Protein AF-A0A9P0F7S5-F1 (afdb_monomer)

pLDDT: mean 74.85, std 23.93, range [25.23, 98.56]

Nearest PDB structures (foldseek):
  3vsn-assembly1_A  TM=6.312E-01  e=2.269E-20  Autographa californica nucleopolyhedrovirus
  1hn0-assembly1_A  TM=4.995E-01  e=3.706E-07  Proteus vulgaris
  7yke-assembly1_A  TM=4.812E-01  e=9.289E-07  Proteus vulgaris
  7tcv-assembly1_XXX-2  TM=1.460E-01  e=4.605E+00  Mus musculus

Secondary structure (DSSP, 8-state):
-HHHHHHHHHHHHHHHHHHHHHHHHHHHHHHHHHHHHTS-SS-----------------------------------------------------------------------------------------PPPPP-----------PPPP-----HHHHHHHHHHHHHHTT--HHHHHTTSPP--SPPHHHHTTTT--TT-GGGTS-STTT-HHHHHHHHHHHHHHHHHHHHTTTSHHHHHHHHHHHHHHHHHHHHHHT-S-SS-SS-SSSTT--HIIIIIHHHHHHHHHHSSS-TTHHHHHHHHHHHEEETTEETTEE--GGGGHHHHHHHHHHHHHTT-HHHHHT-HHHHHHHHHHTTPPPSBTTSSEE-TTS-EE-TTS-B-THHHHHHHHHHHHHHHH-GGGSSTT-HHHHHHHHHHHH--SS--B--TTSS-SSS--B----TTPPPEEEEETTTTEEEEE-SSEEEEEE---SSS-SEEEESS--S-HHHHHH--PEEETT------SS-TT-EEETT--S--PPPP-SSSEEEE--SEEEEEEEEETTEEEEEEEEE-TTT-SEEEEEEEEE-TTSSEEEEEEEEEE--SS-EEEE-TT--EEEE-TT-EEEEEEEEETTS-GGG--EEE-PPPPSSEEE-SSSEEEEEEGGGTEEEEEETTEEEEEEES--SB--SEEEEEETTEEEEEEEETTTTSEEEE-S--

Structure (mmCIF, N/CA/C/O backbone):
data_AF-A0A9P0F7S5-F1
#
_entry.id   AF-A0A9P0F7S5-F1
#
loop_
_atom_site.group_PDB
_atom_site.id
_atom_site.type_symbol
_atom_site.label_atom_id
_atom_site.label_alt_id
_atom_site.label_comp_id
_atom_site.label_asym_id
_atom_site.label_entity_id
_atom_site.label_seq_id
_atom_site.pdbx_PDB_ins_code
_atom_site.Cartn_x
_atom_site.Cartn_y
_atom_site.Cartn_z
_atom_site.occupancy
_atom_site.B_iso_or_equiv
_atom_site.auth_seq_id
_atom_site.auth_comp_id
_atom_site.auth_asym_id
_atom_site.auth_atom_id
_atom_site.pdbx_PDB_model_num
ATOM 1 N N . MET A 1 1 ? 45.165 24.621 42.571 1.00 62.28 1 MET A N 1
ATOM 2 C CA . MET A 1 1 ? 43.774 24.130 42.716 1.00 62.28 1 MET A CA 1
ATOM 3 C C . MET A 1 1 ? 43.198 23.614 41.394 1.00 62.28 1 MET A C 1
ATOM 5 O O . MET A 1 1 ? 42.697 22.501 41.371 1.00 62.28 1 MET A O 1
ATOM 9 N N . SER A 1 2 ? 43.337 24.344 40.281 1.00 70.00 2 SER A N 1
ATOM 10 C CA . SER A 1 2 ? 42.724 23.991 38.984 1.00 70.00 2 SER A CA 1
ATOM 11 C C . SER A 1 2 ? 43.229 22.688 38.338 1.00 70.00 2 SER A C 1
ATOM 13 O O . SER A 1 2 ? 42.441 21.973 37.733 1.00 70.00 2 SER A O 1
ATOM 15 N N . ILE A 1 3 ? 44.506 22.327 38.521 1.00 79.31 3 ILE A N 1
ATOM 16 C CA . ILE A 1 3 ? 45.074 21.066 37.993 1.00 79.31 3 ILE A CA 1
ATOM 17 C C . ILE A 1 3 ? 44.494 19.842 38.719 1.00 79.31 3 ILE A C 1
ATOM 19 O O . ILE A 1 3 ? 44.203 18.830 38.091 1.00 79.31 3 ILE A O 1
ATOM 23 N N . LEU A 1 4 ? 44.265 19.952 40.033 1.00 76.06 4 LEU A N 1
ATOM 24 C CA . LEU A 1 4 ? 43.707 18.862 40.834 1.00 76.06 4 LEU A CA 1
ATOM 25 C C . LEU A 1 4 ? 42.243 18.594 40.455 1.00 76.06 4 LEU A C 1
ATOM 27 O O . LEU A 1 4 ? 41.851 17.445 40.315 1.00 76.06 4 LEU A O 1
ATOM 31 N N . ILE A 1 5 ? 41.458 19.650 40.213 1.00 88.88 5 ILE A N 1
ATOM 32 C CA . ILE A 1 5 ? 40.063 19.527 39.765 1.00 88.88 5 ILE A CA 1
ATOM 33 C C . ILE A 1 5 ? 39.996 18.868 38.381 1.00 88.88 5 ILE A C 1
ATOM 35 O O . ILE A 1 5 ? 39.191 17.962 38.179 1.00 88.88 5 ILE A O 1
ATOM 39 N N . LEU A 1 6 ? 40.870 19.267 37.450 1.00 82.62 6 LEU A N 1
ATOM 40 C CA . LEU A 1 6 ? 40.912 18.683 36.108 1.00 82.62 6 LEU A CA 1
ATOM 41 C C . LEU A 1 6 ? 41.287 17.190 36.145 1.00 82.62 6 LEU A C 1
ATOM 43 O O . LEU A 1 6 ? 40.664 16.387 35.452 1.00 82.62 6 LEU A O 1
ATOM 47 N N . ALA A 1 7 ? 42.243 16.808 36.999 1.00 82.69 7 ALA A N 1
ATOM 48 C CA . ALA A 1 7 ? 42.620 15.410 37.203 1.00 82.69 7 ALA A CA 1
ATOM 49 C C . ALA A 1 7 ? 41.461 14.580 37.784 1.00 82.69 7 ALA A C 1
ATOM 51 O O . ALA A 1 7 ? 41.175 13.492 37.285 1.00 82.69 7 ALA A O 1
ATOM 52 N N . THR A 1 8 ? 40.735 15.108 38.775 1.00 85.62 8 THR A N 1
ATOM 53 C CA . THR A 1 8 ? 39.572 14.424 39.364 1.00 85.62 8 THR A CA 1
ATOM 54 C C . THR A 1 8 ? 38.437 14.249 38.352 1.00 85.62 8 THR A C 1
ATOM 56 O O . THR A 1 8 ? 37.838 13.177 38.285 1.00 85.62 8 THR A O 1
ATOM 59 N N . VAL A 1 9 ? 38.167 15.261 37.518 1.00 90.00 9 VAL A N 1
ATOM 60 C CA . VAL A 1 9 ? 37.168 15.166 36.440 1.00 90.00 9 VAL A CA 1
ATOM 61 C C . VAL A 1 9 ? 37.570 14.104 35.417 1.00 90.00 9 VAL A C 1
ATOM 63 O O . VAL A 1 9 ? 36.725 13.311 35.009 1.00 90.00 9 VAL A O 1
ATOM 66 N N . PHE A 1 10 ? 38.850 14.026 35.046 1.00 90.31 10 PHE A N 1
ATOM 67 C CA . PHE A 1 10 ? 39.334 13.028 34.088 1.00 90.31 10 PHE A CA 1
ATOM 68 C C . PHE A 1 10 ? 39.227 11.593 34.628 1.00 90.31 10 PHE A C 1
ATOM 70 O O . PHE A 1 10 ? 38.818 10.682 33.904 1.00 90.31 10 PHE A O 1
ATOM 77 N N . VAL A 1 11 ? 39.524 11.389 35.917 1.00 90.44 11 VAL A N 1
ATOM 78 C CA . VAL A 1 11 ? 39.357 10.089 36.590 1.00 90.44 11 VAL A CA 1
ATOM 79 C C . VAL A 1 11 ? 37.881 9.691 36.643 1.00 90.44 11 VAL A C 1
ATOM 81 O O . VAL A 1 11 ? 37.545 8.564 36.280 1.00 90.44 11 VAL A O 1
ATOM 84 N N . LEU A 1 12 ? 36.987 10.614 37.011 1.00 85.88 12 LEU A N 1
ATOM 85 C CA . LEU A 1 12 ? 35.543 10.356 37.037 1.00 85.88 12 LEU A CA 1
ATOM 86 C C . LEU A 1 12 ? 34.997 10.019 35.643 1.00 85.88 12 LEU A C 1
ATOM 88 O O . LEU A 1 12 ? 34.248 9.053 35.501 1.00 85.88 12 LEU A O 1
ATOM 92 N N . LEU A 1 13 ? 35.414 10.752 34.606 1.00 86.12 13 LEU A N 1
ATOM 93 C CA . LEU A 1 13 ? 35.005 10.482 33.225 1.00 86.12 13 LEU A CA 1
ATOM 94 C C . LEU A 1 13 ? 35.482 9.097 32.761 1.00 86.12 13 LEU A C 1
ATOM 96 O O . LEU A 1 13 ? 34.722 8.348 32.150 1.00 86.12 13 LEU A O 1
ATOM 100 N N . SER A 1 14 ? 36.716 8.729 33.114 1.00 84.81 14 SER A N 1
ATOM 101 C CA . SER A 1 14 ? 37.291 7.418 32.796 1.00 84.81 14 SER A CA 1
ATOM 102 C C . SER A 1 14 ? 36.529 6.283 33.486 1.00 84.81 14 SER A C 1
ATOM 104 O O . SER A 1 14 ? 36.227 5.274 32.852 1.00 84.81 14 SER A O 1
ATOM 106 N N . MET A 1 15 ? 36.135 6.456 34.754 1.00 82.62 15 MET A N 1
ATOM 107 C CA . MET A 1 15 ? 35.315 5.467 35.465 1.00 82.62 15 MET A CA 1
ATOM 108 C C . MET A 1 15 ? 33.919 5.320 34.850 1.00 82.62 15 MET A C 1
ATOM 110 O O . MET A 1 15 ? 33.429 4.199 34.718 1.00 82.62 15 MET A O 1
ATOM 114 N N . VAL A 1 16 ? 33.293 6.418 34.410 1.00 88.44 16 VAL A N 1
ATOM 115 C CA . VAL A 1 16 ? 32.000 6.370 33.705 1.00 88.44 16 VAL A CA 1
ATOM 116 C C . VAL A 1 16 ? 32.122 5.593 32.390 1.00 88.44 16 VAL A C 1
ATOM 118 O O . VAL A 1 16 ? 31.298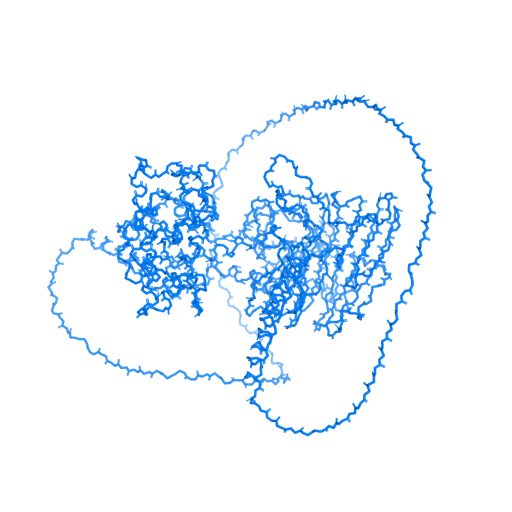 4.717 32.124 1.00 88.44 16 VAL A O 1
ATOM 121 N N . ILE A 1 17 ? 33.173 5.842 31.603 1.00 88.62 17 ILE A N 1
ATOM 122 C CA . ILE A 1 17 ? 33.435 5.123 30.345 1.00 88.62 17 ILE A CA 1
ATOM 123 C C . ILE A 1 17 ? 33.669 3.625 30.601 1.00 88.62 17 ILE A C 1
ATOM 125 O O . ILE A 1 17 ? 33.123 2.789 29.875 1.00 88.62 17 ILE A O 1
ATOM 129 N N . ILE A 1 18 ? 34.416 3.267 31.651 1.00 89.50 18 ILE A N 1
ATOM 130 C CA . ILE A 1 18 ? 34.646 1.867 32.047 1.00 89.50 18 ILE A CA 1
ATOM 131 C C . ILE A 1 18 ? 33.326 1.189 32.447 1.00 89.50 18 ILE A C 1
ATOM 133 O O . ILE A 1 18 ? 33.041 0.087 31.980 1.00 89.50 18 ILE A O 1
ATOM 137 N N . CYS A 1 19 ? 32.480 1.851 33.241 1.00 82.56 19 CYS A N 1
ATOM 138 C CA . CYS A 1 19 ? 31.175 1.319 33.646 1.00 82.56 19 CYS A CA 1
ATOM 139 C C . CYS A 1 19 ? 30.221 1.117 32.457 1.00 82.56 19 CYS A C 1
ATOM 141 O O . CYS A 1 19 ? 29.524 0.100 32.389 1.00 82.56 19 CYS A O 1
ATOM 143 N N . ILE A 1 20 ? 30.199 2.054 31.501 1.00 84.75 20 ILE A N 1
ATOM 144 C CA . ILE A 1 20 ? 29.408 1.933 30.266 1.00 84.75 20 ILE A CA 1
ATOM 145 C C . ILE A 1 20 ? 29.930 0.766 29.420 1.00 84.75 20 ILE A C 1
ATOM 147 O O . ILE A 1 20 ? 29.142 -0.079 28.993 1.00 84.75 20 ILE A O 1
ATOM 151 N N . SER A 1 21 ? 31.249 0.664 29.246 1.00 85.00 21 SER A N 1
ATOM 152 C CA . SER A 1 21 ? 31.886 -0.411 28.474 1.00 85.00 21 SER A CA 1
ATOM 153 C C . SER A 1 21 ? 31.630 -1.788 29.094 1.00 85.00 21 SER A C 1
ATOM 155 O O . SER A 1 21 ? 31.296 -2.732 28.381 1.00 85.00 21 SER A O 1
ATOM 157 N N . TYR A 1 22 ? 31.688 -1.899 30.426 1.00 87.94 22 TYR A N 1
ATOM 158 C CA . TYR A 1 22 ? 31.365 -3.130 31.150 1.00 87.94 22 TYR A CA 1
ATOM 159 C C . TYR A 1 22 ? 29.886 -3.521 31.004 1.00 87.94 22 TYR A C 1
ATOM 161 O O . TYR A 1 22 ? 29.580 -4.691 30.780 1.00 87.94 22 TYR A O 1
ATOM 169 N N . ARG A 1 23 ? 28.952 -2.556 31.057 1.00 77.94 23 ARG A N 1
ATOM 170 C CA . ARG A 1 23 ? 27.520 -2.813 30.803 1.00 77.94 23 ARG A CA 1
ATOM 171 C C . ARG A 1 23 ? 27.256 -3.293 29.376 1.00 77.94 23 ARG A C 1
ATOM 173 O O . ARG A 1 23 ? 26.442 -4.198 29.191 1.00 77.94 23 ARG A O 1
ATOM 180 N N . ILE A 1 24 ? 27.940 -2.718 28.387 1.00 82.06 24 ILE A N 1
ATOM 181 C CA . ILE A 1 24 ? 27.836 -3.144 26.984 1.00 82.06 24 ILE A CA 1
ATOM 182 C C . ILE A 1 24 ? 28.390 -4.565 26.822 1.00 82.06 24 ILE A C 1
ATOM 184 O O . ILE A 1 24 ? 27.693 -5.421 26.280 1.00 82.06 24 ILE A O 1
ATOM 188 N N . LEU A 1 25 ? 29.582 -4.859 27.359 1.00 74.81 25 LEU A N 1
ATOM 189 C CA . LEU A 1 25 ? 30.164 -6.208 27.314 1.00 74.81 25 LEU A CA 1
ATOM 190 C C . LEU A 1 25 ? 29.290 -7.248 28.028 1.00 74.81 25 LEU A C 1
ATOM 192 O O . LEU A 1 25 ? 29.112 -8.353 27.521 1.00 74.81 25 LEU A O 1
ATOM 196 N N . SER A 1 26 ? 28.722 -6.896 29.184 1.00 76.81 26 SER A N 1
ATOM 197 C CA . SER A 1 26 ? 27.816 -7.765 29.941 1.00 76.81 26 SER A CA 1
ATOM 198 C C . SER A 1 26 ? 26.558 -8.110 29.135 1.00 76.81 26 SER A C 1
ATOM 200 O O . SER A 1 26 ? 26.203 -9.284 29.039 1.00 76.81 26 SER A O 1
ATOM 202 N N . ARG A 1 27 ? 25.952 -7.127 28.446 1.00 68.56 27 ARG A N 1
ATOM 203 C CA . ARG A 1 27 ? 24.818 -7.363 27.532 1.00 68.56 27 ARG A CA 1
ATOM 204 C C . ARG A 1 27 ? 25.190 -8.229 26.328 1.00 68.56 27 ARG A C 1
ATOM 206 O O . ARG A 1 27 ? 24.422 -9.107 25.948 1.00 68.56 27 ARG A O 1
ATOM 213 N N . ILE A 1 28 ? 26.363 -8.017 25.732 1.00 73.25 28 ILE A N 1
ATOM 214 C CA . ILE A 1 28 ? 26.834 -8.846 24.610 1.00 73.25 28 ILE A CA 1
ATOM 215 C C . ILE A 1 28 ? 27.033 -10.300 25.068 1.00 73.25 28 ILE A C 1
ATOM 217 O O . ILE A 1 28 ? 26.642 -11.235 24.366 1.00 73.25 28 ILE A O 1
ATOM 221 N N . ASN A 1 29 ? 27.582 -10.504 26.267 1.00 59.72 29 ASN A N 1
ATOM 222 C CA . ASN A 1 29 ? 27.790 -11.837 26.824 1.00 59.72 29 ASN A CA 1
ATOM 223 C C . ASN A 1 29 ? 26.479 -12.518 27.244 1.00 59.72 29 ASN A C 1
ATOM 225 O O . ASN A 1 29 ? 26.335 -13.713 27.001 1.00 59.72 29 ASN A O 1
ATOM 229 N N . SER A 1 30 ? 25.492 -11.795 27.786 1.00 58.22 30 SER A N 1
ATOM 230 C CA . SER A 1 30 ? 24.183 -12.384 28.114 1.00 58.22 30 SER A CA 1
ATOM 231 C C . SER A 1 30 ? 23.428 -12.855 26.865 1.00 58.22 30 SER A C 1
ATOM 233 O O . SER A 1 30 ? 22.815 -13.922 26.885 1.00 58.22 30 SER A O 1
ATOM 235 N N . VAL A 1 31 ? 23.544 -12.120 25.751 1.00 56.19 31 VAL A N 1
ATOM 236 C CA . VAL A 1 31 ? 22.965 -12.509 24.452 1.00 56.19 31 VAL A CA 1
ATOM 237 C C . VAL A 1 31 ? 23.683 -13.732 23.860 1.00 56.19 31 VAL A C 1
ATOM 239 O O . VAL A 1 31 ? 23.029 -14.626 23.319 1.00 56.19 31 VAL A O 1
ATOM 242 N N . LYS A 1 32 ? 25.012 -13.844 24.024 1.00 47.22 32 LYS A N 1
ATOM 243 C CA . LYS A 1 32 ? 25.782 -15.043 23.625 1.00 47.22 32 LYS A CA 1
ATOM 244 C C . LYS A 1 32 ? 25.451 -16.286 24.460 1.00 47.22 32 LYS A C 1
ATOM 246 O O . LYS A 1 32 ? 25.440 -17.394 23.931 1.00 47.22 32 LYS A O 1
ATOM 251 N N . VAL A 1 33 ? 25.158 -16.128 25.751 1.00 48.84 33 VAL A N 1
ATOM 252 C CA . VAL A 1 33 ? 24.776 -17.258 26.618 1.00 48.84 33 VAL A CA 1
ATOM 253 C C . VAL A 1 33 ? 23.372 -17.774 26.269 1.00 48.84 33 VAL A C 1
ATOM 255 O O . VAL A 1 33 ? 23.186 -18.984 26.186 1.00 48.84 33 VAL A O 1
ATOM 258 N N . GLN A 1 34 ? 22.408 -16.904 25.945 1.00 42.59 34 GLN A N 1
ATOM 259 C CA . GLN A 1 34 ? 21.068 -17.338 25.506 1.00 42.59 34 GLN A CA 1
ATOM 260 C C . GLN A 1 34 ? 21.053 -18.003 24.117 1.00 42.59 34 GLN A C 1
ATOM 262 O O . GLN A 1 34 ? 20.268 -18.921 23.873 1.00 42.59 34 GLN A O 1
ATOM 267 N N . THR A 1 35 ? 21.952 -17.599 23.216 1.00 44.62 35 THR A N 1
ATOM 268 C CA . THR A 1 35 ? 22.086 -18.213 21.880 1.00 44.62 35 THR A CA 1
ATOM 269 C C . THR A 1 35 ? 22.817 -19.559 21.896 1.00 44.62 35 THR A C 1
ATOM 271 O O . THR A 1 35 ? 22.588 -20.377 21.008 1.00 44.62 35 THR A O 1
ATOM 274 N N . ASN A 1 36 ? 23.633 -19.840 22.919 1.00 37.06 36 ASN A N 1
ATOM 275 C CA . ASN A 1 36 ? 24.313 -21.133 23.063 1.00 37.06 36 ASN A CA 1
ATOM 276 C C . ASN A 1 36 ? 23.498 -22.180 23.843 1.00 37.06 36 ASN A C 1
ATOM 278 O O . ASN A 1 36 ? 23.678 -23.371 23.607 1.00 37.06 36 ASN A O 1
ATOM 282 N N . VAL A 1 37 ? 22.563 -21.772 24.709 1.00 39.19 37 VAL A N 1
ATOM 283 C CA . VAL A 1 37 ? 21.669 -22.710 25.425 1.00 39.19 37 VAL A CA 1
ATOM 284 C C . VAL A 1 37 ? 20.563 -23.271 24.511 1.00 39.19 37 VAL A C 1
ATOM 286 O O . VAL A 1 37 ? 20.031 -24.342 24.774 1.00 39.19 37 VAL A O 1
ATOM 289 N N . SER A 1 38 ? 20.269 -22.617 23.384 1.00 39.03 38 SER A N 1
ATOM 290 C CA . SER A 1 38 ? 19.272 -23.070 22.398 1.00 39.03 38 SER A CA 1
ATOM 291 C C . SER A 1 38 ? 19.836 -23.951 21.269 1.00 39.03 38 SER A C 1
ATOM 293 O O . SER A 1 38 ? 19.084 -24.351 20.384 1.00 39.03 38 SER A O 1
ATOM 295 N N . LYS A 1 39 ? 21.138 -24.287 21.285 1.00 34.09 39 LYS A N 1
ATOM 296 C CA . LYS A 1 39 ? 21.799 -25.076 20.221 1.00 34.09 39 LYS A CA 1
ATOM 297 C C . LYS A 1 39 ? 22.508 -26.361 20.671 1.00 34.09 39 LYS A C 1
ATOM 299 O O . LYS A 1 39 ? 23.188 -26.979 19.858 1.00 34.09 39 LYS A O 1
ATOM 304 N N . SER A 1 40 ? 22.343 -26.815 21.916 1.00 31.27 40 SER A N 1
ATOM 305 C CA . SER A 1 40 ? 22.956 -28.067 22.387 1.00 31.27 40 SER A CA 1
ATOM 306 C C . SER A 1 40 ? 21.943 -29.201 22.585 1.00 31.27 40 SER A C 1
ATOM 308 O O . SER A 1 40 ? 21.661 -29.604 23.710 1.00 31.27 40 SER A O 1
ATOM 310 N N . SER A 1 41 ? 21.438 -29.747 21.482 1.00 32.75 41 SER A N 1
ATOM 311 C CA . SER A 1 41 ? 21.034 -31.154 21.382 1.00 32.75 41 SER A CA 1
ATOM 312 C C . SER A 1 41 ? 21.116 -31.574 19.913 1.00 32.75 41 SER A C 1
ATOM 314 O O . SER A 1 41 ? 20.167 -31.399 19.159 1.00 32.75 41 SER A O 1
ATOM 316 N N . ASP A 1 42 ? 22.321 -31.938 19.472 1.00 32.19 42 ASP A N 1
ATOM 317 C CA . ASP A 1 42 ? 22.594 -33.230 18.830 1.00 32.19 42 ASP A CA 1
ATOM 318 C C . ASP A 1 42 ? 23.930 -33.248 18.063 1.00 32.19 42 ASP A C 1
ATOM 320 O O . ASP A 1 42 ? 24.213 -32.438 17.185 1.00 32.19 42 ASP A O 1
ATOM 324 N N . THR A 1 43 ? 24.697 -34.298 18.368 1.00 32.53 43 THR A N 1
ATOM 325 C CA . THR A 1 43 ? 25.808 -34.919 17.620 1.00 32.53 43 THR A CA 1
ATOM 326 C C . THR A 1 43 ? 27.199 -34.263 17.566 1.00 32.53 43 THR A C 1
ATOM 328 O O . THR A 1 43 ? 27.462 -33.250 16.926 1.00 32.53 43 THR A O 1
ATOM 331 N N . GLN A 1 44 ? 28.135 -34.991 18.189 1.00 31.58 44 GLN A N 1
ATOM 332 C CA . GLN A 1 44 ? 29.587 -34.962 18.015 1.00 31.58 44 GLN A CA 1
ATOM 333 C C . GLN A 1 44 ? 30.001 -35.615 16.678 1.00 31.58 44 GLN A C 1
ATOM 335 O O . GLN A 1 44 ? 29.517 -36.701 16.377 1.00 31.58 44 GLN A O 1
ATOM 340 N N . HIS A 1 45 ? 30.971 -35.038 15.952 1.00 31.17 45 HIS A N 1
ATOM 341 C CA . HIS A 1 45 ? 32.295 -35.658 15.740 1.00 31.17 45 HIS A CA 1
ATOM 342 C C . HIS A 1 45 ? 33.279 -34.794 14.911 1.00 31.17 45 HIS A C 1
ATOM 344 O O . HIS A 1 45 ? 32.999 -34.391 13.793 1.00 31.17 45 HIS A O 1
ATOM 350 N N . SER A 1 46 ? 34.482 -34.640 15.483 1.00 28.59 46 SER A N 1
ATOM 351 C CA . SER A 1 46 ? 35.829 -34.779 14.888 1.00 28.59 46 SER A CA 1
ATOM 352 C C . SER A 1 46 ? 36.365 -33.843 13.777 1.00 28.59 46 SER A C 1
ATOM 354 O O . SER A 1 46 ? 36.180 -34.073 12.591 1.00 28.59 46 SER A O 1
ATOM 356 N N . SER A 1 47 ? 37.261 -32.946 14.221 1.00 29.66 47 SER A N 1
ATOM 357 C CA . SER A 1 47 ? 38.655 -32.720 13.762 1.00 29.66 47 SER A CA 1
ATOM 358 C C . SER A 1 47 ? 38.962 -32.276 12.315 1.00 29.66 47 SER A C 1
ATOM 360 O O . SER A 1 47 ? 38.881 -33.086 11.398 1.00 29.66 47 SER A O 1
ATOM 362 N N . LYS A 1 48 ? 39.588 -31.102 12.137 1.00 28.55 48 LYS A N 1
ATOM 363 C CA . LYS A 1 48 ? 41.055 -30.903 12.024 1.00 28.55 48 LYS A CA 1
ATOM 364 C C . LYS A 1 48 ? 41.395 -29.441 11.677 1.00 28.55 48 LYS A C 1
ATOM 366 O O . LYS A 1 48 ? 40.644 -28.748 11.010 1.00 28.55 48 LYS A O 1
ATOM 371 N N . THR A 1 49 ? 42.546 -29.040 12.198 1.00 30.98 49 THR A N 1
ATOM 372 C CA . THR A 1 49 ? 43.331 -27.803 12.070 1.00 30.98 49 THR A CA 1
ATOM 373 C C . THR A 1 49 ? 43.686 -27.383 10.641 1.00 30.98 49 THR A C 1
ATOM 375 O O . THR A 1 49 ? 44.039 -28.266 9.864 1.00 30.98 49 THR A O 1
ATOM 378 N N . THR A 1 50 ? 43.787 -26.068 10.399 1.00 28.16 50 THR A N 1
ATOM 379 C CA . THR A 1 50 ? 45.000 -25.409 9.855 1.00 28.16 50 THR A CA 1
ATOM 380 C C . THR A 1 50 ? 44.945 -23.892 10.056 1.00 28.16 50 THR A C 1
ATOM 382 O O . THR A 1 50 ? 43.890 -23.277 9.911 1.00 28.16 50 THR A O 1
ATOM 385 N N . ASP A 1 51 ? 46.104 -23.355 10.432 1.00 30.22 51 ASP A N 1
ATOM 386 C CA . ASP A 1 51 ? 46.487 -21.947 10.529 1.00 30.22 51 ASP A CA 1
ATOM 387 C C . ASP A 1 51 ? 46.411 -21.215 9.179 1.00 30.22 51 ASP A C 1
ATOM 389 O O . ASP A 1 51 ? 46.569 -21.858 8.149 1.00 30.22 51 ASP A O 1
ATOM 393 N N . GLU A 1 52 ? 46.219 -19.890 9.211 1.00 30.70 52 GLU A N 1
ATOM 394 C CA . GLU A 1 52 ? 46.780 -18.875 8.287 1.00 30.70 52 GLU A CA 1
ATOM 395 C C . GLU A 1 52 ? 46.200 -17.503 8.699 1.00 30.70 52 GLU A C 1
ATOM 397 O O . GLU A 1 52 ? 44.991 -17.315 8.786 1.00 30.70 52 GLU A O 1
ATOM 402 N N . GLU A 1 53 ? 46.979 -16.639 9.343 1.00 27.80 53 GLU A N 1
ATOM 403 C CA . GLU A 1 53 ? 47.925 -15.649 8.804 1.00 27.80 53 GLU A CA 1
ATOM 404 C C . GLU A 1 53 ? 47.301 -14.261 8.555 1.00 27.80 53 GLU A C 1
ATOM 406 O O . GLU A 1 53 ? 46.258 -14.071 7.938 1.00 27.80 53 GLU A O 1
ATOM 411 N N . PHE A 1 54 ? 47.978 -13.288 9.157 1.00 27.89 54 PHE A N 1
ATOM 412 C CA . PHE A 1 54 ? 47.692 -11.864 9.272 1.00 27.89 54 PHE A CA 1
ATOM 413 C C . PHE A 1 54 ? 48.024 -11.143 7.959 1.00 27.89 54 PHE A C 1
ATOM 415 O O . PHE A 1 54 ? 49.156 -11.267 7.501 1.00 27.89 54 PHE A O 1
ATOM 422 N N . VAL A 1 55 ? 47.135 -10.291 7.431 1.00 27.88 55 VAL A N 1
ATOM 423 C CA . VAL A 1 55 ? 47.530 -9.200 6.514 1.00 27.88 55 VAL A CA 1
ATOM 424 C C . VAL A 1 55 ? 46.636 -7.969 6.731 1.00 27.88 55 VAL A C 1
ATOM 426 O O . VAL A 1 55 ? 45.464 -7.954 6.361 1.00 27.88 55 VAL A O 1
ATOM 429 N N . GLU A 1 56 ? 47.209 -6.915 7.319 1.00 33.09 56 GLU A N 1
ATOM 430 C CA . GLU A 1 56 ? 46.712 -5.534 7.210 1.00 33.09 56 GLU A CA 1
ATOM 431 C C . GLU A 1 56 ? 46.992 -4.972 5.806 1.00 33.09 56 GLU A C 1
ATOM 433 O O . GLU A 1 56 ? 48.026 -5.293 5.213 1.00 33.09 56 GLU A O 1
ATOM 438 N N . PRO A 1 57 ? 46.183 -4.009 5.328 1.00 34.28 57 PRO A N 1
ATOM 439 C CA . PRO A 1 57 ? 46.741 -2.993 4.449 1.00 34.28 57 PRO A CA 1
ATOM 440 C C . PRO A 1 57 ? 46.410 -1.563 4.897 1.00 34.28 57 PRO A C 1
ATOM 442 O O . PRO A 1 57 ? 45.273 -1.101 4.860 1.00 34.28 57 PRO A O 1
ATOM 445 N N . ASN A 1 58 ? 47.486 -0.882 5.286 1.00 28.44 58 ASN A N 1
ATOM 446 C CA . ASN A 1 58 ? 47.998 0.380 4.750 1.00 28.44 58 ASN A CA 1
ATOM 447 C C . ASN A 1 58 ? 47.054 1.558 4.459 1.00 28.44 58 ASN A C 1
ATOM 449 O O . ASN A 1 58 ? 46.144 1.539 3.635 1.00 28.44 58 ASN A O 1
ATOM 453 N N . GLN A 1 59 ? 47.457 2.657 5.090 1.00 27.03 59 GLN A N 1
ATOM 454 C CA . GLN A 1 59 ? 46.978 4.020 4.984 1.00 27.03 59 GLN A CA 1
ATOM 455 C C . GLN A 1 59 ? 47.517 4.779 3.746 1.00 27.03 59 GLN A C 1
ATOM 457 O O . GLN A 1 59 ? 48.646 4.549 3.316 1.00 27.03 59 GLN A O 1
ATOM 462 N N . LEU A 1 60 ? 46.745 5.817 3.363 1.00 29.41 60 LEU A N 1
ATOM 463 C CA . LEU A 1 60 ? 47.121 7.107 2.726 1.00 29.41 60 LEU A CA 1
ATOM 464 C C . LEU A 1 60 ? 47.392 7.132 1.194 1.00 29.41 60 LEU A C 1
ATOM 466 O O . LEU A 1 60 ? 47.725 6.096 0.629 1.00 29.41 60 LEU A O 1
ATOM 470 N N . PRO A 1 61 ? 47.270 8.299 0.494 1.00 37.75 61 PRO A N 1
ATOM 471 C CA . PRO A 1 61 ? 47.307 9.668 1.034 1.00 37.75 61 PRO A CA 1
ATOM 472 C C . PRO A 1 61 ? 46.245 10.684 0.557 1.00 37.75 61 PRO A C 1
ATOM 474 O O . PRO A 1 61 ? 45.727 10.650 -0.558 1.00 37.75 61 PRO A O 1
ATOM 477 N N . LEU A 1 62 ? 46.043 11.686 1.423 1.00 29.05 62 LEU A N 1
ATOM 478 C CA . LEU A 1 62 ? 45.537 13.016 1.085 1.00 29.05 62 LEU A CA 1
ATOM 479 C C . LEU A 1 62 ? 46.450 13.706 0.058 1.00 29.05 62 LEU A C 1
ATOM 481 O O . LEU A 1 62 ? 47.669 13.737 0.226 1.00 29.05 62 LEU A O 1
ATOM 485 N N . LYS A 1 63 ? 45.845 14.373 -0.929 1.00 27.61 63 LYS A N 1
ATOM 486 C CA . LYS A 1 63 ? 46.475 15.479 -1.658 1.00 27.61 63 LYS A CA 1
ATOM 487 C C . LYS A 1 63 ? 45.645 16.746 -1.491 1.00 27.61 63 LYS A C 1
ATOM 489 O O . LYS A 1 63 ? 44.497 16.821 -1.917 1.00 27.61 63 LYS A O 1
ATOM 494 N N . SER A 1 64 ? 46.281 17.716 -0.851 1.00 29.22 64 SER A N 1
ATOM 495 C CA . SER A 1 64 ? 45.942 19.129 -0.809 1.00 29.22 64 SER A CA 1
ATOM 496 C C . SER A 1 64 ? 46.087 19.763 -2.194 1.00 29.22 64 SER A C 1
ATOM 498 O O . SER A 1 64 ? 47.067 19.517 -2.896 1.00 29.22 64 SER A O 1
ATOM 500 N N . ILE A 1 65 ? 45.139 20.625 -2.562 1.00 29.66 65 ILE A N 1
ATOM 501 C CA . ILE A 1 65 ? 45.376 21.708 -3.518 1.00 29.66 65 ILE A CA 1
ATOM 502 C C . ILE A 1 65 ? 44.806 22.980 -2.893 1.00 29.66 65 ILE A C 1
ATOM 504 O O . ILE A 1 65 ? 43.595 23.150 -2.765 1.00 29.66 65 ILE A O 1
ATOM 508 N N . GLU A 1 66 ? 45.726 23.841 -2.466 1.00 27.83 66 GLU A N 1
ATOM 509 C CA . GLU A 1 66 ? 45.503 25.255 -2.196 1.00 27.83 66 GLU A CA 1
ATOM 510 C C . GLU A 1 66 ? 45.300 26.003 -3.518 1.00 27.83 66 GLU A C 1
ATOM 512 O O . GLU A 1 66 ? 45.940 25.698 -4.525 1.00 27.83 66 GLU A O 1
ATOM 517 N N . GLY A 1 67 ? 44.428 27.013 -3.512 1.00 27.56 67 GLY A N 1
ATOM 518 C CA . GLY A 1 67 ? 44.163 27.817 -4.700 1.00 27.56 67 GLY A CA 1
ATOM 519 C C . GLY A 1 67 ? 43.259 29.022 -4.460 1.00 27.56 67 GLY A C 1
ATOM 520 O O . GLY A 1 67 ? 42.146 29.053 -4.959 1.00 27.56 67 GLY A O 1
ATOM 521 N N . SER A 1 68 ? 43.784 30.008 -3.727 1.00 26.09 68 SER A N 1
ATOM 522 C CA . SER A 1 68 ? 43.627 31.458 -3.950 1.00 26.09 68 SER A CA 1
ATOM 523 C C . SER A 1 68 ? 42.227 32.087 -4.103 1.00 26.09 68 SER A C 1
ATOM 525 O O . SER A 1 68 ? 41.614 32.098 -5.167 1.00 26.09 68 SER A O 1
ATOM 527 N N . VAL A 1 69 ? 41.871 32.805 -3.038 1.00 30.17 69 VAL A N 1
ATOM 528 C CA . VAL A 1 69 ? 41.101 34.058 -2.916 1.00 30.17 69 VAL A CA 1
ATOM 529 C C . VAL A 1 69 ? 40.932 34.899 -4.197 1.00 30.17 69 VAL A C 1
ATOM 531 O O . VAL A 1 69 ? 41.914 35.248 -4.855 1.00 30.17 69 VAL A O 1
ATOM 534 N N . LYS A 1 70 ? 39.695 35.363 -4.437 1.00 28.25 70 LYS A N 1
ATOM 535 C CA . LYS A 1 70 ? 39.394 36.747 -4.850 1.00 28.25 70 LYS A CA 1
ATOM 536 C C . LYS A 1 70 ? 37.979 37.150 -4.427 1.00 28.25 70 LYS A C 1
ATOM 538 O O . LYS A 1 70 ? 36.991 36.638 -4.946 1.00 28.25 70 LYS A O 1
ATOM 543 N N . ASP A 1 71 ? 37.931 38.097 -3.498 1.00 31.69 71 ASP A N 1
ATOM 544 C CA . ASP A 1 71 ? 36.762 38.889 -3.134 1.00 31.69 71 ASP A CA 1
ATOM 545 C C . ASP A 1 71 ? 36.186 39.640 -4.340 1.00 31.69 71 ASP A C 1
ATOM 547 O O . ASP A 1 71 ? 36.923 40.228 -5.133 1.00 31.69 71 ASP A O 1
ATOM 551 N N . SER A 1 72 ? 34.859 39.724 -4.416 1.00 30.42 72 SER A N 1
ATOM 552 C CA . SER A 1 72 ? 34.200 41.002 -4.703 1.00 30.42 72 SER A CA 1
ATOM 553 C C . SER A 1 72 ? 32.731 40.969 -4.288 1.00 30.42 72 SER A C 1
ATOM 555 O O . SER A 1 72 ? 31.926 40.178 -4.773 1.00 30.42 72 SER A O 1
ATOM 557 N N . ASN A 1 73 ? 32.411 41.881 -3.374 1.00 28.94 73 ASN A N 1
ATOM 558 C CA . ASN A 1 73 ? 31.071 42.330 -3.031 1.00 28.94 73 ASN A CA 1
ATOM 559 C C . ASN A 1 73 ? 30.296 42.795 -4.271 1.00 28.94 73 ASN A C 1
ATOM 561 O O . ASN A 1 73 ? 30.832 43.554 -5.083 1.00 28.94 73 ASN A O 1
ATOM 565 N N . LYS A 1 74 ? 28.998 42.479 -4.321 1.00 28.67 74 LYS A N 1
ATOM 566 C CA . LYS A 1 74 ? 27.983 43.411 -4.831 1.00 28.67 74 LYS A CA 1
ATOM 567 C C . LYS A 1 74 ? 26.589 43.056 -4.313 1.00 28.67 74 LYS A C 1
ATOM 569 O O . LYS A 1 74 ? 25.979 42.079 -4.734 1.00 28.67 74 LYS A O 1
ATOM 574 N N . GLU A 1 75 ? 26.107 43.896 -3.405 1.00 28.72 75 GLU A N 1
ATOM 575 C CA . GLU A 1 75 ? 24.687 44.124 -3.151 1.00 28.72 75 GLU A CA 1
ATOM 576 C C . GLU A 1 75 ? 24.026 44.789 -4.371 1.00 28.72 75 GLU A C 1
ATOM 578 O O . GLU A 1 75 ? 24.650 45.621 -5.035 1.00 28.72 75 GLU A O 1
ATOM 583 N N . ASN A 1 76 ? 22.774 44.403 -4.644 1.00 28.66 76 ASN A N 1
ATOM 584 C CA . ASN A 1 76 ? 21.627 45.213 -5.106 1.00 28.66 76 ASN A CA 1
ATOM 585 C C . ASN A 1 76 ? 20.551 44.234 -5.617 1.00 28.66 76 ASN A C 1
ATOM 587 O O . ASN A 1 76 ? 20.817 43.423 -6.495 1.00 28.66 76 ASN A O 1
ATOM 591 N N . SER A 1 77 ? 19.437 44.048 -4.911 1.00 27.11 77 SER A N 1
ATOM 592 C CA . SER A 1 77 ? 18.245 44.909 -4.825 1.00 27.11 77 SER A CA 1
ATOM 593 C C . SER A 1 77 ? 17.280 44.752 -6.020 1.00 27.11 77 SER A C 1
ATOM 595 O O . SER A 1 77 ? 17.596 45.061 -7.158 1.00 27.11 77 SER A O 1
ATOM 597 N N . ILE A 1 78 ? 16.081 44.256 -5.675 1.00 28.12 78 ILE A N 1
ATOM 598 C CA . ILE A 1 78 ? 14.745 44.608 -6.188 1.00 28.12 78 ILE A CA 1
ATOM 599 C C . ILE A 1 78 ? 14.480 44.416 -7.695 1.00 28.12 78 ILE A C 1
ATOM 601 O O . ILE A 1 78 ? 14.889 45.222 -8.518 1.00 28.12 78 ILE A O 1
ATOM 605 N N . THR A 1 79 ? 13.595 43.474 -8.039 1.00 26.50 79 THR A N 1
ATOM 606 C CA . THR A 1 79 ? 12.235 43.794 -8.538 1.00 26.50 79 THR A CA 1
ATOM 607 C C . THR A 1 79 ? 11.396 42.523 -8.661 1.00 26.50 79 THR A C 1
ATOM 609 O O . THR A 1 79 ? 11.812 41.522 -9.235 1.00 26.50 79 THR A O 1
ATOM 612 N N . ALA A 1 80 ? 10.213 42.571 -8.052 1.00 29.17 80 ALA A N 1
ATOM 613 C CA . ALA A 1 80 ? 9.146 41.608 -8.237 1.00 29.17 80 ALA A CA 1
ATOM 614 C C . ALA A 1 80 ? 8.364 42.001 -9.492 1.00 29.17 80 ALA A C 1
ATOM 616 O O . ALA A 1 80 ? 7.899 43.135 -9.563 1.00 29.17 80 ALA A O 1
ATOM 617 N N . ASP A 1 81 ? 8.175 41.063 -10.418 1.00 25.23 81 ASP A N 1
ATOM 618 C CA . ASP A 1 81 ? 7.156 41.177 -11.457 1.00 25.23 81 ASP A CA 1
ATOM 619 C C . ASP A 1 81 ? 6.071 40.132 -11.210 1.00 25.23 81 ASP A C 1
ATOM 621 O O . ASP A 1 81 ? 6.260 38.920 -11.328 1.00 25.23 81 ASP A O 1
ATOM 625 N N . ILE A 1 82 ? 4.919 40.657 -10.803 1.00 28.38 82 ILE A N 1
ATOM 626 C CA . ILE A 1 82 ? 3.641 39.972 -10.698 1.00 28.38 82 ILE A CA 1
ATOM 627 C C . ILE A 1 82 ? 3.033 40.001 -12.098 1.00 28.38 82 ILE A C 1
ATOM 629 O O . ILE A 1 82 ? 2.660 41.065 -12.584 1.00 28.38 82 ILE A O 1
ATOM 633 N N . THR A 1 83 ? 2.887 38.843 -12.737 1.00 25.94 83 THR A N 1
ATOM 634 C CA . THR A 1 83 ? 2.026 38.708 -13.919 1.00 25.94 83 THR A CA 1
ATOM 635 C C . THR A 1 83 ? 0.786 37.916 -13.538 1.00 25.94 83 THR A C 1
ATOM 637 O O . THR A 1 83 ? 0.811 36.704 -13.336 1.00 25.94 83 THR A O 1
ATOM 640 N N . THR A 1 84 ? -0.309 38.649 -13.386 1.00 26.61 84 THR A N 1
ATOM 641 C CA . THR A 1 84 ? -1.672 38.149 -13.230 1.00 26.61 84 THR A CA 1
ATOM 642 C C . THR A 1 84 ? -2.133 37.608 -14.585 1.00 26.61 84 THR A C 1
ATOM 644 O O . THR A 1 84 ? -2.167 38.359 -15.557 1.00 26.61 84 THR A O 1
ATOM 647 N N . VAL A 1 85 ? -2.496 36.326 -14.673 1.00 27.50 85 VAL A N 1
ATOM 648 C CA . VAL A 1 85 ? -3.204 35.782 -15.843 1.00 27.50 85 VAL A CA 1
ATOM 649 C C . VAL A 1 85 ? -4.635 35.476 -15.431 1.00 27.50 85 VAL A C 1
ATOM 651 O O . VAL A 1 85 ? -4.890 34.701 -14.510 1.00 27.50 85 VAL A O 1
ATOM 654 N N . ALA A 1 86 ? -5.550 36.169 -16.102 1.00 25.78 86 ALA A N 1
ATOM 655 C CA . ALA A 1 86 ? -6.987 36.080 -15.945 1.00 25.78 86 ALA A CA 1
ATOM 656 C C . ALA A 1 86 ? -7.510 34.696 -16.357 1.00 25.78 86 ALA A C 1
ATOM 658 O O . ALA A 1 86 ? -7.129 34.148 -17.390 1.00 25.78 86 ALA A O 1
ATOM 659 N N . VAL A 1 87 ? -8.411 34.157 -15.537 1.00 27.33 87 VAL A N 1
ATOM 660 C CA . VAL A 1 87 ? -9.200 32.957 -15.822 1.00 27.33 87 VAL A CA 1
ATOM 661 C C . VAL A 1 87 ? -10.510 33.412 -16.459 1.00 27.33 87 VAL A C 1
ATOM 663 O O . VAL A 1 87 ? -11.346 34.018 -15.789 1.00 27.33 87 VAL A O 1
ATOM 666 N N . GLU A 1 88 ? -10.697 33.123 -17.746 1.00 26.00 88 GLU A N 1
ATOM 667 C CA . GLU A 1 88 ? -12.004 33.226 -18.394 1.00 26.00 88 GLU A CA 1
ATOM 668 C C . GLU A 1 88 ? -12.812 31.947 -18.149 1.00 26.00 88 GLU A C 1
ATOM 670 O O . GLU A 1 88 ? -12.429 30.838 -18.520 1.00 26.00 88 GLU A O 1
ATOM 675 N N . ASN A 1 89 ? -13.954 32.135 -17.489 1.00 26.89 89 ASN A N 1
ATOM 676 C CA . ASN A 1 89 ? -14.981 31.130 -17.265 1.00 26.89 89 ASN A CA 1
ATOM 677 C C . ASN A 1 89 ? -15.803 30.921 -18.543 1.00 26.89 89 ASN A C 1
ATOM 679 O O . ASN A 1 89 ? -16.475 31.845 -18.997 1.00 26.89 89 ASN A O 1
ATOM 683 N N . VAL A 1 90 ? -15.866 29.685 -19.043 1.00 26.94 90 VAL A N 1
ATOM 684 C CA . VAL A 1 90 ? -16.931 29.253 -19.959 1.00 26.94 90 VAL A CA 1
ATOM 685 C C . VAL A 1 90 ? -17.832 28.268 -19.225 1.00 26.94 90 VAL A C 1
ATOM 687 O O . VAL A 1 90 ? -17.497 27.110 -18.994 1.00 26.94 90 VAL A O 1
ATOM 690 N N . VAL A 1 91 ? -19.002 28.775 -18.847 1.00 27.64 91 VAL A N 1
ATOM 691 C CA . VAL A 1 91 ? -20.143 28.017 -18.339 1.00 27.64 91 VAL A CA 1
ATOM 692 C C . VAL A 1 91 ? -20.910 27.466 -19.540 1.00 27.64 91 VAL A C 1
ATOM 694 O O . VAL A 1 91 ? -21.477 28.239 -20.309 1.00 27.64 91 VAL A O 1
ATOM 697 N N . GLN A 1 92 ? -21.005 26.142 -19.676 1.00 27.61 92 GLN A N 1
ATOM 698 C CA . GLN A 1 92 ? -22.029 25.514 -20.514 1.00 27.61 92 GLN A CA 1
ATOM 699 C C . GLN A 1 92 ? -22.939 24.612 -19.678 1.00 27.61 92 GLN A C 1
ATOM 701 O O . GLN A 1 92 ? -22.529 23.612 -19.096 1.00 27.61 92 GLN A O 1
ATOM 706 N N . LYS A 1 93 ? -24.211 25.024 -19.636 1.00 29.64 93 LYS A N 1
ATOM 707 C CA . LYS A 1 93 ? -25.374 24.282 -19.147 1.00 29.64 93 LYS A CA 1
ATOM 708 C C . LYS A 1 93 ? -25.752 23.176 -20.142 1.00 29.64 93 LYS A C 1
ATOM 710 O O . LYS A 1 93 ? -25.944 23.468 -21.317 1.00 29.64 93 LYS A O 1
ATOM 715 N N . SER A 1 94 ? -26.033 21.972 -19.653 1.00 28.84 94 SER A N 1
ATOM 716 C CA . SER A 1 94 ? -26.993 21.028 -20.256 1.00 28.84 94 SER A CA 1
ATOM 717 C C . SER A 1 94 ? -27.683 20.286 -19.099 1.00 28.84 94 SER A C 1
ATOM 719 O O . SER A 1 94 ? -27.021 19.775 -18.205 1.00 28.84 94 SER A O 1
ATOM 721 N N . LYS A 1 95 ? -28.920 20.675 -18.771 1.00 27.53 95 LYS A N 1
ATOM 722 C CA . LYS A 1 95 ? -30.215 20.094 -19.179 1.00 27.53 95 LYS A CA 1
ATOM 723 C C . LYS A 1 95 ? -30.406 18.625 -18.766 1.00 27.53 95 LYS A C 1
ATOM 725 O O . LYS A 1 95 ? -29.724 17.735 -19.249 1.00 27.53 95 LYS A O 1
ATOM 730 N N . LYS A 1 96 ? -31.371 18.474 -17.848 1.00 29.47 96 LYS A N 1
ATOM 731 C CA . LYS A 1 96 ? -32.078 17.263 -17.417 1.00 29.47 96 LYS A CA 1
ATOM 732 C C . LYS A 1 96 ? -32.633 16.487 -18.608 1.00 29.47 96 LYS A C 1
ATOM 734 O O . LYS A 1 96 ? -33.155 17.142 -19.500 1.00 29.47 96 LYS A O 1
ATOM 739 N N . ASP A 1 97 ? -32.659 15.163 -18.482 1.00 27.81 97 ASP A N 1
ATOM 740 C CA . ASP A 1 97 ? -33.803 14.337 -18.868 1.00 27.81 97 ASP A CA 1
ATOM 741 C C . ASP A 1 97 ? -33.949 13.188 -17.855 1.00 27.81 97 ASP A C 1
ATOM 743 O O . ASP A 1 97 ? -32.982 12.505 -17.511 1.00 27.81 97 ASP A O 1
ATOM 747 N N . ASP A 1 98 ? -35.165 13.071 -17.324 1.00 29.75 98 ASP A N 1
ATOM 748 C CA . ASP A 1 98 ? -35.663 12.015 -16.445 1.00 29.75 98 ASP A CA 1
ATOM 749 C C . ASP A 1 98 ? -36.268 10.911 -17.328 1.00 29.75 98 ASP A C 1
ATOM 751 O O . ASP A 1 98 ? -37.199 11.208 -18.066 1.00 29.75 98 ASP A O 1
ATOM 755 N N . GLU A 1 99 ? -35.837 9.650 -17.206 1.00 31.09 99 GLU A N 1
ATOM 756 C CA . GLU A 1 99 ? -36.710 8.492 -17.470 1.00 31.09 99 GLU A CA 1
ATOM 757 C C . GLU A 1 99 ? -36.333 7.272 -16.599 1.00 31.09 99 GLU A C 1
ATOM 759 O O . GLU A 1 99 ? -35.147 7.021 -16.353 1.00 31.09 99 GLU A O 1
ATOM 764 N N . PRO A 1 100 ? -37.325 6.499 -16.105 1.00 31.44 100 PRO A N 1
ATOM 765 C CA . PRO A 1 100 ? -37.110 5.392 -15.181 1.00 31.44 100 PRO A CA 1
ATOM 766 C C . PRO A 1 100 ? -36.930 4.054 -15.915 1.00 31.44 100 PRO A C 1
ATOM 768 O O . PRO A 1 100 ? -37.809 3.593 -16.642 1.00 31.44 100 PRO A O 1
ATOM 771 N N . PHE A 1 101 ? -35.819 3.367 -15.652 1.00 27.78 101 PHE A N 1
ATOM 772 C CA . PHE A 1 101 ? -35.598 2.003 -16.138 1.00 27.78 101 PHE A CA 1
ATOM 773 C C . PHE A 1 101 ? -36.408 0.991 -15.307 1.00 27.78 101 PHE A C 1
ATOM 775 O O . PHE A 1 101 ? -36.162 0.805 -14.112 1.00 27.78 101 PHE A O 1
ATOM 782 N N . ARG A 1 102 ? -37.376 0.329 -15.953 1.00 26.70 102 ARG A N 1
ATOM 783 C CA . ARG A 1 102 ? -38.074 -0.865 -15.450 1.00 26.70 102 ARG A CA 1
ATOM 784 C C . ARG A 1 102 ? -37.161 -2.090 -15.575 1.00 26.70 102 ARG A C 1
ATOM 786 O O . ARG A 1 102 ? -36.616 -2.351 -16.641 1.00 26.70 102 ARG A O 1
ATOM 793 N N . LEU A 1 103 ? -37.033 -2.841 -14.482 1.00 26.48 103 LEU A N 1
ATOM 794 C CA . LEU A 1 103 ? -36.469 -4.190 -14.444 1.00 26.48 103 LEU A CA 1
ATOM 795 C C . LEU A 1 103 ? -37.530 -5.182 -14.927 1.00 26.48 103 LEU A C 1
ATOM 797 O O . LEU A 1 103 ? -38.576 -5.304 -14.291 1.00 26.48 103 LEU A O 1
ATOM 801 N N . ASP A 1 104 ? -37.244 -5.882 -16.021 1.00 25.70 104 ASP A N 1
ATOM 802 C CA . ASP A 1 104 ? -38.019 -7.034 -16.476 1.00 25.70 104 ASP A CA 1
ATOM 803 C C . ASP A 1 104 ? -37.228 -8.307 -16.137 1.00 25.70 104 ASP A C 1
ATOM 805 O O . ASP A 1 104 ? -36.109 -8.512 -16.612 1.00 25.70 104 ASP A O 1
ATOM 809 N N . LEU A 1 105 ? -37.775 -9.116 -15.230 1.00 29.31 105 LEU A N 1
ATOM 810 C CA . LEU A 1 105 ? -37.228 -10.400 -14.792 1.00 29.31 105 LEU A CA 1
ATOM 811 C C . LEU A 1 105 ? -38.059 -11.505 -15.448 1.00 29.31 105 LEU A C 1
ATOM 813 O O . LEU A 1 105 ? -39.119 -11.865 -14.940 1.00 29.31 105 LEU A O 1
ATOM 817 N N . SER A 1 106 ? -37.577 -12.076 -16.553 1.00 26.91 106 SER A N 1
ATOM 818 C CA . SER A 1 106 ? -38.054 -13.387 -17.007 1.00 26.91 106 SER A CA 1
ATOM 819 C C . SER A 1 106 ? -37.012 -14.147 -17.839 1.00 26.91 106 SER A C 1
ATOM 821 O O . SER A 1 106 ? -36.599 -13.731 -18.915 1.00 26.91 106 SER A O 1
ATOM 823 N N . SER A 1 107 ? -36.561 -15.279 -17.301 1.00 29.95 107 SER A N 1
ATOM 824 C CA . SER A 1 107 ? -36.066 -16.480 -18.007 1.00 29.95 107 SER A CA 1
ATOM 825 C C . SER A 1 107 ? -35.654 -17.471 -16.912 1.00 29.95 107 SER A C 1
ATOM 827 O O . SER A 1 107 ? -34.649 -17.291 -16.242 1.00 29.95 107 SER A O 1
ATOM 829 N N . LYS A 1 108 ? -36.575 -18.309 -16.425 1.00 29.94 108 LYS A N 1
ATOM 830 C CA . LYS A 1 108 ? -36.839 -19.677 -16.905 1.00 29.94 108 LYS A CA 1
ATOM 831 C C . LYS A 1 108 ? -35.564 -20.473 -17.183 1.00 29.94 108 LYS A C 1
ATOM 833 O O . LYS A 1 108 ? -34.969 -20.374 -18.250 1.00 29.94 108 LYS A O 1
ATOM 838 N N . GLU A 1 109 ? -35.230 -21.278 -16.179 1.00 29.61 109 GLU A N 1
ATOM 839 C CA . GLU A 1 109 ? -34.352 -22.439 -16.222 1.00 29.61 109 GLU A CA 1
ATOM 840 C C . GLU A 1 109 ? -34.705 -23.363 -17.395 1.00 29.61 109 GLU A C 1
ATOM 842 O O . GLU A 1 109 ? -35.868 -23.724 -17.596 1.00 29.61 109 GLU A O 1
ATOM 847 N N . GLN A 1 110 ? -33.681 -23.803 -18.122 1.00 28.28 110 GLN A N 1
ATOM 848 C CA . GLN A 1 110 ? -33.725 -25.037 -18.893 1.00 28.28 110 GLN A CA 1
ATOM 849 C C . GLN A 1 110 ? -32.486 -25.855 -18.541 1.00 28.28 110 GLN A C 1
ATOM 851 O O . GLN A 1 110 ? -31.355 -25.491 -18.849 1.00 28.28 110 GLN A O 1
ATOM 856 N N . ILE A 1 111 ? -32.748 -26.945 -17.828 1.00 28.73 111 ILE A N 1
ATOM 857 C CA . ILE A 1 111 ? -31.820 -28.019 -17.506 1.00 28.73 111 ILE A CA 1
ATOM 858 C C . ILE A 1 111 ? -31.630 -28.835 -18.787 1.00 28.73 111 ILE A C 1
ATOM 860 O O . ILE A 1 111 ? -32.601 -29.398 -19.293 1.00 28.73 111 ILE A O 1
ATOM 864 N N . HIS A 1 112 ? -30.399 -28.930 -19.286 1.00 29.34 112 HIS A N 1
ATOM 865 C CA . HIS A 1 112 ? -30.008 -29.999 -20.200 1.00 29.34 112 HIS A CA 1
ATOM 866 C C . HIS A 1 112 ? -28.881 -30.811 -19.565 1.00 29.34 112 HIS A C 1
ATOM 868 O O . HIS A 1 112 ? -27.769 -30.324 -19.371 1.00 29.34 112 HIS A O 1
ATOM 874 N N . ASN A 1 113 ? -29.234 -32.046 -19.205 1.00 29.70 113 ASN A N 1
ATOM 875 C CA . ASN A 1 113 ? -28.308 -33.149 -18.996 1.00 29.70 113 ASN A CA 1
ATOM 876 C C . ASN A 1 113 ? -27.673 -33.502 -20.340 1.00 29.70 113 ASN A C 1
ATOM 878 O O . ASN A 1 113 ? -28.419 -33.697 -21.296 1.00 29.70 113 ASN A O 1
ATOM 882 N N . ASP A 1 114 ? -26.356 -33.676 -20.369 1.00 29.19 114 ASP A N 1
ATOM 883 C CA . ASP A 1 114 ? -25.724 -34.597 -21.307 1.00 29.19 114 ASP A CA 1
ATOM 884 C C . ASP A 1 114 ? -24.578 -35.337 -20.611 1.00 29.19 114 ASP A C 1
ATOM 886 O O . ASP A 1 114 ? -23.661 -34.753 -20.029 1.00 29.19 114 ASP A O 1
ATOM 890 N N . GLU A 1 115 ? -24.710 -36.660 -20.635 1.00 28.12 115 GLU A N 1
ATOM 891 C CA . GLU A 1 115 ? -23.746 -37.648 -20.183 1.00 28.12 115 GLU A CA 1
ATOM 892 C C . GLU A 1 115 ? -22.697 -37.933 -21.271 1.00 28.12 115 GLU A C 1
ATOM 894 O O . GLU A 1 115 ? -22.944 -37.804 -22.467 1.00 28.12 115 GLU A O 1
ATOM 899 N N . SER A 1 116 ? -21.577 -38.502 -20.818 1.00 29.08 116 SER A N 1
ATOM 900 C CA . SER A 1 116 ? -20.633 -39.353 -21.561 1.00 29.08 116 SER A CA 1
ATOM 901 C C . SER A 1 116 ? -19.551 -38.676 -22.423 1.00 29.08 116 SER A C 1
ATOM 903 O O . SER A 1 116 ? -19.763 -38.213 -23.533 1.00 29.08 116 SER A O 1
ATOM 905 N N . HIS A 1 117 ? -18.305 -38.729 -21.944 1.00 31.69 117 HIS A N 1
ATOM 906 C CA . HIS A 1 117 ? -17.376 -39.780 -22.373 1.00 31.69 117 HIS A CA 1
ATOM 907 C C . HIS A 1 117 ? -16.080 -39.731 -21.554 1.00 31.69 117 HIS A C 1
ATOM 909 O O . HIS A 1 117 ? -15.302 -38.783 -21.611 1.00 31.69 117 HIS A O 1
ATOM 915 N N . SER A 1 118 ? -15.847 -40.805 -20.805 1.00 26.50 118 SER A N 1
ATOM 916 C CA . SER A 1 118 ? -14.572 -41.142 -20.191 1.00 26.50 118 SER A CA 1
ATOM 917 C C . SER A 1 118 ? -13.583 -41.630 -21.254 1.00 26.50 118 SER A C 1
ATOM 919 O O . SER A 1 118 ? -13.897 -42.506 -22.062 1.00 26.50 118 SER A O 1
ATOM 921 N N . LYS A 1 119 ? -12.357 -41.104 -21.222 1.00 29.33 119 LYS A N 1
ATOM 922 C CA . LYS A 1 119 ? -11.174 -41.798 -21.738 1.00 29.33 119 LYS A CA 1
ATOM 923 C C . LYS A 1 119 ? -10.061 -41.716 -20.704 1.00 29.33 119 LYS A C 1
ATOM 925 O O . LYS A 1 119 ? -9.628 -40.635 -20.319 1.00 29.33 119 LYS A O 1
ATOM 930 N N . GLU A 1 120 ? -9.659 -42.897 -20.256 1.00 27.84 120 GLU A N 1
ATOM 931 C CA . GLU A 1 120 ? -8.487 -43.166 -19.435 1.00 27.84 120 GLU A CA 1
ATOM 932 C C . GLU A 1 120 ? -7.214 -42.680 -20.135 1.00 27.84 120 GLU A C 1
ATOM 934 O O . GLU A 1 120 ? -6.977 -43.019 -21.295 1.00 27.84 120 GLU A O 1
ATOM 939 N N . ILE A 1 121 ? -6.357 -41.964 -19.405 1.00 28.77 121 ILE A N 1
ATOM 940 C CA . ILE A 1 121 ? -4.915 -41.962 -19.654 1.00 28.77 121 ILE A CA 1
ATOM 941 C C . ILE A 1 121 ? -4.209 -42.179 -18.314 1.00 28.77 121 ILE A C 1
ATOM 943 O O . ILE A 1 121 ? -4.448 -41.500 -17.317 1.00 28.77 121 ILE A O 1
ATOM 947 N N . THR A 1 122 ? -3.364 -43.198 -18.321 1.00 27.77 122 THR A N 1
ATOM 948 C CA . THR A 1 122 ? -2.590 -43.768 -17.224 1.00 27.77 122 THR A CA 1
ATOM 949 C C . THR A 1 122 ? -1.398 -42.907 -16.793 1.00 27.77 122 THR A C 1
ATOM 951 O O . THR A 1 122 ? -0.566 -42.548 -17.615 1.00 27.77 122 THR A O 1
ATOM 954 N N . SER A 1 123 ? -1.281 -42.720 -15.472 1.00 25.78 123 SER A N 1
ATOM 955 C CA . SER A 1 123 ? -0.075 -42.863 -14.630 1.00 25.78 123 SER A CA 1
ATOM 956 C C . SER A 1 123 ? 1.276 -42.293 -15.117 1.00 25.78 123 SER A C 1
ATOM 958 O O . SER A 1 123 ? 1.969 -42.927 -15.913 1.00 25.78 123 SER A O 1
ATOM 960 N N . SER A 1 124 ? 1.794 -41.306 -14.373 1.00 26.45 124 SER A N 1
ATOM 961 C CA . SER A 1 124 ? 3.193 -41.338 -13.909 1.00 26.45 124 SER A CA 1
ATOM 962 C C . SER A 1 124 ? 3.409 -40.571 -12.591 1.00 26.45 124 SER A C 1
ATOM 964 O O . SER A 1 124 ? 3.306 -39.353 -12.535 1.00 26.45 124 SER A O 1
ATOM 966 N N . LYS A 1 125 ? 3.706 -41.352 -11.544 1.00 29.08 125 LYS A N 1
ATOM 967 C CA . LYS A 1 125 ? 4.500 -41.098 -10.323 1.00 29.08 125 LYS A CA 1
ATOM 968 C C . LYS A 1 125 ? 4.884 -39.643 -9.979 1.00 29.08 125 LYS A C 1
ATOM 970 O O . LYS A 1 125 ? 5.804 -39.096 -10.576 1.00 29.08 125 LYS A O 1
ATOM 975 N N . LEU A 1 126 ? 4.356 -39.142 -8.858 1.00 27.23 126 LEU A N 1
ATOM 976 C CA . LEU A 1 126 ? 5.063 -38.193 -7.988 1.00 27.23 126 LEU A CA 1
ATOM 977 C C . LEU A 1 126 ? 5.027 -38.698 -6.539 1.00 27.23 126 LEU A C 1
ATOM 979 O O . LEU A 1 126 ? 3.987 -39.126 -6.040 1.00 27.23 126 LEU A O 1
ATOM 983 N N . ALA A 1 127 ? 6.193 -38.693 -5.898 1.00 26.78 127 ALA A N 1
ATOM 984 C CA . ALA A 1 127 ? 6.403 -39.138 -4.529 1.00 26.78 127 ALA A CA 1
ATOM 985 C C . ALA A 1 127 ? 5.853 -38.100 -3.538 1.00 26.78 127 ALA A C 1
ATOM 987 O O . ALA A 1 127 ? 6.296 -36.955 -3.526 1.00 26.78 127 ALA A O 1
ATOM 988 N N . ALA A 1 128 ? 4.896 -38.511 -2.704 1.00 26.83 128 ALA A N 1
ATOM 989 C CA . ALA A 1 128 ? 4.374 -37.706 -1.608 1.00 26.83 128 ALA A CA 1
ATOM 990 C C . ALA A 1 128 ? 5.188 -37.960 -0.329 1.00 26.83 128 ALA A C 1
ATOM 992 O O . ALA A 1 128 ? 5.328 -39.100 0.119 1.00 26.83 128 ALA A O 1
ATOM 993 N N . PHE A 1 129 ? 5.709 -36.884 0.261 1.00 26.28 129 PHE A N 1
ATOM 994 C CA . PHE A 1 129 ? 6.217 -36.863 1.631 1.00 26.28 129 PHE A CA 1
ATOM 995 C C . PHE A 1 129 ? 5.025 -36.908 2.602 1.00 26.28 129 PHE A C 1
ATOM 997 O O . PHE A 1 129 ? 4.228 -35.975 2.657 1.00 26.28 129 PHE A O 1
ATOM 1004 N N . ASN A 1 130 ? 4.906 -37.996 3.365 1.00 26.20 130 ASN A N 1
ATOM 1005 C CA . ASN A 1 130 ? 3.933 -38.139 4.449 1.00 26.20 130 ASN A CA 1
ATOM 1006 C C . ASN A 1 130 ? 4.476 -37.490 5.733 1.00 26.20 130 ASN A C 1
ATOM 1008 O O . ASN A 1 130 ? 5.501 -37.930 6.252 1.00 26.20 130 ASN A O 1
ATOM 1012 N N . MET A 1 131 ? 3.753 -36.515 6.287 1.00 27.97 131 MET A N 1
ATOM 1013 C CA . MET A 1 131 ? 3.848 -36.145 7.705 1.00 27.97 131 MET A CA 1
ATOM 1014 C C . MET A 1 131 ? 2.538 -36.517 8.420 1.00 27.97 131 MET A C 1
ATOM 1016 O O . MET A 1 131 ? 1.469 -36.369 7.825 1.00 27.97 131 MET A O 1
ATOM 1020 N N . PRO A 1 132 ? 2.589 -37.019 9.666 1.00 26.89 132 PRO A N 1
ATOM 1021 C CA . PRO A 1 132 ? 1.415 -37.535 10.362 1.00 26.89 132 PRO A CA 1
ATOM 1022 C C . PRO A 1 132 ? 0.544 -36.409 10.941 1.00 26.89 132 PRO A C 1
ATOM 1024 O O . PRO A 1 132 ? 1.032 -35.519 11.634 1.00 26.89 132 PRO A O 1
ATOM 1027 N N . LEU A 1 133 ? -0.765 -36.491 10.694 1.00 26.61 133 LEU A N 1
ATOM 1028 C CA . LEU A 1 133 ? -1.800 -35.743 11.413 1.00 26.61 133 LEU A CA 1
ATOM 1029 C C . LEU A 1 133 ? -2.072 -36.405 12.779 1.00 26.61 133 LEU A C 1
ATOM 1031 O O . LEU A 1 133 ? -2.155 -37.635 12.835 1.00 26.61 133 LEU A O 1
ATOM 1035 N N . PRO A 1 134 ? -2.249 -35.640 13.872 1.00 28.44 134 PRO A N 1
ATOM 1036 C CA . PRO A 1 134 ? -2.607 -36.201 15.166 1.00 28.44 134 PRO A CA 1
ATOM 1037 C C . PRO A 1 134 ? -4.106 -36.519 15.254 1.00 28.44 134 PRO A C 1
ATOM 1039 O O . PRO A 1 134 ? -4.972 -35.708 14.927 1.00 28.44 134 PRO A O 1
ATOM 1042 N N . THR A 1 135 ? -4.390 -37.725 15.734 1.00 27.58 135 THR A N 1
ATOM 1043 C CA . THR A 1 135 ? -5.714 -38.280 16.023 1.00 27.58 135 THR A CA 1
ATOM 1044 C C . THR A 1 135 ? -6.366 -37.544 17.198 1.00 27.58 135 THR A C 1
ATOM 1046 O O . THR A 1 135 ? -5.831 -37.565 18.307 1.00 27.58 135 THR A O 1
ATOM 1049 N N . MET A 1 136 ? -7.535 -36.929 16.993 1.00 25.50 136 MET A N 1
ATOM 1050 C CA . MET A 1 136 ? -8.374 -36.455 18.100 1.00 25.50 136 MET A CA 1
ATOM 1051 C C . MET A 1 136 ? -9.193 -37.613 18.681 1.00 25.50 136 MET A C 1
ATOM 1053 O O . MET A 1 136 ? -9.881 -38.334 17.962 1.00 25.50 136 MET A O 1
ATOM 1057 N N . VAL A 1 137 ? -9.098 -37.779 19.999 1.00 27.02 137 VAL A N 1
ATOM 1058 C CA . VAL A 1 137 ? -9.866 -38.733 20.804 1.00 27.02 137 VAL A CA 1
ATOM 1059 C C . VAL A 1 137 ? -11.143 -38.037 21.279 1.00 27.02 137 VAL A C 1
ATOM 1061 O O . VAL A 1 137 ? -11.079 -37.116 22.089 1.00 27.02 137 VAL A O 1
ATOM 1064 N N . GLU A 1 138 ? -12.307 -38.475 20.797 1.00 27.95 138 GLU A N 1
ATOM 1065 C CA . GLU A 1 138 ? -13.605 -38.063 21.342 1.00 27.95 138 GLU A CA 1
ATOM 1066 C C . GLU A 1 138 ? -13.877 -38.786 22.672 1.00 27.95 138 GLU A C 1
ATOM 1068 O O . GLU A 1 138 ? -14.007 -40.011 22.715 1.00 27.95 138 GLU A O 1
ATOM 1073 N N . SER A 1 139 ? -14.019 -38.032 23.766 1.00 28.19 139 SER A N 1
ATOM 1074 C CA . SER A 1 139 ? -14.564 -38.535 25.029 1.00 28.19 139 SER A CA 1
ATOM 1075 C C . SER A 1 139 ? -16.035 -38.121 25.166 1.00 28.19 139 SER A C 1
ATOM 1077 O O . SER A 1 139 ? -16.383 -36.961 25.377 1.00 28.19 139 SER A O 1
ATOM 1079 N N . ARG A 1 140 ? -16.942 -39.096 25.032 1.00 30.09 140 ARG A N 1
ATOM 1080 C CA . ARG A 1 140 ? -18.363 -38.941 25.376 1.00 30.09 140 ARG A CA 1
ATOM 1081 C C . ARG A 1 140 ? -18.536 -39.105 26.884 1.00 30.09 140 ARG A C 1
ATOM 1083 O O . ARG A 1 140 ? -18.390 -40.210 27.398 1.00 30.09 140 ARG A O 1
ATOM 1090 N N . VAL A 1 141 ? -18.925 -38.036 27.576 1.00 30.30 141 VAL A N 1
ATOM 1091 C CA . VAL A 1 141 ? -19.490 -38.110 28.931 1.00 30.30 141 VAL A CA 1
ATOM 1092 C C . VAL A 1 141 ? -20.933 -37.621 28.869 1.00 30.30 141 VAL A C 1
ATOM 1094 O O . VAL A 1 141 ? -21.199 -36.452 28.599 1.00 30.30 141 VAL A O 1
ATOM 1097 N N . GLY A 1 142 ? -21.871 -38.544 29.081 1.00 30.52 142 GLY A N 1
ATOM 1098 C CA . GLY A 1 142 ? -23.294 -38.246 29.193 1.00 30.52 142 GLY A CA 1
ATOM 1099 C C . GLY A 1 142 ? -23.613 -37.534 30.508 1.00 30.52 142 GLY A C 1
ATOM 1100 O O . GLY A 1 142 ? -23.139 -37.934 31.570 1.00 30.52 142 GLY A O 1
ATOM 1101 N N . ARG A 1 143 ? -24.446 -36.493 30.438 1.00 29.53 143 ARG A N 1
ATOM 1102 C CA . ARG A 1 143 ? -25.138 -35.913 31.595 1.00 29.53 143 ARG A CA 1
ATOM 1103 C C . ARG A 1 143 ? -26.641 -36.015 31.376 1.00 29.53 143 ARG A C 1
ATOM 1105 O O . ARG A 1 143 ? -27.188 -35.392 30.470 1.00 29.53 143 ARG A O 1
ATOM 1112 N N . GLU A 1 144 ? -27.288 -36.799 32.227 1.00 29.00 144 GLU A N 1
ATOM 1113 C CA . GLU A 1 144 ? -28.736 -36.799 32.407 1.00 29.00 144 GLU A CA 1
ATOM 1114 C C . GLU A 1 144 ? -29.181 -35.463 33.019 1.00 29.00 144 GLU A C 1
ATOM 1116 O O . GLU A 1 144 ? -28.567 -34.956 33.958 1.00 29.00 144 GLU A O 1
ATOM 1121 N N . THR A 1 145 ? -30.256 -34.885 32.485 1.00 30.72 145 THR A N 1
ATOM 1122 C CA . THR A 1 145 ? -30.937 -33.708 33.048 1.00 30.72 145 THR A CA 1
ATOM 1123 C C . THR A 1 145 ? -32.300 -34.130 33.607 1.00 30.72 145 THR A C 1
ATOM 1125 O O . THR A 1 145 ? -33.028 -34.866 32.935 1.00 30.72 145 THR A O 1
ATOM 1128 N N . PRO A 1 146 ? -32.693 -33.679 34.813 1.00 29.44 146 PRO A N 1
ATOM 1129 C CA . PRO A 1 146 ? -33.989 -34.015 35.386 1.00 29.44 146 PRO A CA 1
ATOM 1130 C C . PRO A 1 146 ? -35.106 -33.159 34.769 1.00 29.44 146 PRO A C 1
ATOM 1132 O O . PRO A 1 146 ? -34.991 -31.941 34.637 1.00 29.44 146 PRO A O 1
ATOM 1135 N N . ARG A 1 147 ? -36.220 -33.811 34.413 1.00 29.02 147 ARG A N 1
ATOM 1136 C CA . ARG A 1 147 ? -37.461 -33.168 33.954 1.00 29.02 147 ARG A CA 1
ATOM 1137 C C . ARG A 1 147 ? -38.092 -32.342 35.081 1.00 29.02 147 ARG A C 1
ATOM 1139 O O . ARG A 1 147 ? -38.587 -32.909 36.053 1.00 29.02 147 ARG A O 1
ATOM 1146 N N . LEU A 1 148 ? -38.148 -31.023 34.907 1.00 31.69 148 LEU A N 1
ATOM 1147 C CA . LEU A 1 148 ? -38.996 -30.119 35.689 1.00 31.69 148 LEU A CA 1
ATOM 1148 C C . LEU A 1 148 ? -40.352 -29.929 34.992 1.00 31.69 148 LEU A C 1
ATOM 1150 O O . LEU A 1 148 ? -40.431 -29.798 33.771 1.00 31.69 148 LEU A O 1
ATOM 1154 N N . LYS A 1 149 ? -41.420 -29.968 35.795 1.00 32.78 149 LYS A N 1
ATOM 1155 C CA . LYS A 1 149 ? -42.820 -29.793 35.387 1.00 32.78 149 LYS A CA 1
ATOM 1156 C C . LYS A 1 149 ? -43.034 -28.388 34.813 1.00 32.78 149 LYS A C 1
ATOM 1158 O O . LYS A 1 149 ? -42.667 -27.409 35.452 1.00 32.78 149 LYS A O 1
ATOM 1163 N N . SER A 1 150 ? -43.651 -28.304 33.636 1.00 30.78 150 SER A N 1
ATOM 1164 C CA . SER A 1 150 ? -44.046 -27.043 33.007 1.00 30.78 150 SER A CA 1
ATOM 1165 C C . SER A 1 150 ? -45.351 -26.524 33.613 1.00 30.78 150 SER A C 1
ATOM 1167 O O . SER A 1 150 ? -46.398 -27.154 33.450 1.00 30.78 150 SER A O 1
ATOM 1169 N N . GLU A 1 151 ? -45.299 -25.368 34.269 1.00 31.42 151 GLU A N 1
ATOM 1170 C CA . GLU A 1 151 ? -46.472 -24.518 34.472 1.00 31.42 151 GLU A CA 1
ATOM 1171 C C . GLU A 1 151 ? -46.683 -23.663 33.218 1.00 31.42 151 GLU A C 1
ATOM 1173 O O . GLU A 1 151 ? -45.771 -22.992 32.731 1.00 31.42 151 GLU A O 1
ATOM 1178 N N . THR A 1 152 ? -47.887 -23.732 32.659 1.00 31.14 152 THR A N 1
ATOM 1179 C CA . THR A 1 152 ? -48.265 -23.035 31.430 1.00 31.14 152 THR A CA 1
ATOM 1180 C C . THR A 1 152 ? -48.582 -21.573 31.749 1.00 31.14 152 THR A C 1
ATOM 1182 O O . THR A 1 152 ? -49.698 -21.241 32.137 1.00 31.14 152 THR A O 1
ATOM 1185 N N . LEU A 1 153 ? -47.598 -20.689 31.588 1.00 34.97 153 LEU A N 1
ATOM 1186 C CA . LEU A 1 153 ? -47.811 -19.241 31.545 1.00 34.97 153 LEU A CA 1
ATOM 1187 C C . LEU A 1 153 ? -48.289 -18.853 30.140 1.00 34.97 153 LEU A C 1
ATOM 1189 O O . LEU A 1 153 ? -47.554 -18.987 29.163 1.00 34.97 153 LEU A O 1
ATOM 1193 N N . THR A 1 154 ? -49.527 -18.373 30.030 1.00 34.94 154 THR A N 1
ATOM 1194 C CA . THR A 1 154 ? -50.042 -17.725 28.816 1.00 34.94 154 THR A CA 1
ATOM 1195 C C . THR A 1 154 ? -49.336 -16.387 28.616 1.00 34.94 154 THR A C 1
ATOM 1197 O O . THR A 1 154 ? -49.710 -15.380 29.214 1.00 34.94 154 THR A O 1
ATOM 1200 N N . VAL A 1 155 ? -48.293 -16.398 27.787 1.00 39.66 155 VAL A N 1
ATOM 1201 C CA . VAL A 1 155 ? -47.579 -15.214 27.292 1.00 39.66 155 VAL A CA 1
ATOM 1202 C C . VAL A 1 155 ? -48.306 -14.711 26.038 1.00 39.66 155 VAL A C 1
ATOM 1204 O O . VAL A 1 155 ? -48.616 -15.510 25.154 1.00 39.66 155 VAL A O 1
ATOM 1207 N N . GLN A 1 156 ? -48.624 -13.414 25.963 1.00 46.50 156 GLN A N 1
ATOM 1208 C CA . GLN A 1 156 ? -49.296 -12.829 24.794 1.00 46.50 156 GLN A CA 1
ATOM 1209 C C . GLN A 1 156 ? -48.389 -12.916 23.551 1.00 46.50 156 GLN A C 1
ATOM 1211 O O . GLN A 1 156 ? -47.176 -12.754 23.657 1.00 46.50 156 GLN A O 1
ATOM 1216 N N . GLU A 1 157 ? -48.945 -13.150 22.356 1.00 42.50 157 GLU A N 1
ATOM 1217 C CA . GLU A 1 157 ? -48.166 -13.344 21.111 1.00 42.50 157 GLU A CA 1
ATOM 1218 C C . GLU A 1 157 ? -47.191 -12.191 20.799 1.00 42.50 157 GLU A C 1
ATOM 1220 O O . GLU A 1 157 ? -46.090 -12.434 20.301 1.00 42.50 157 GLU A O 1
ATOM 1225 N N . ASN A 1 158 ? -47.530 -10.954 21.179 1.00 41.16 158 ASN A N 1
ATOM 1226 C CA . ASN A 1 158 ? -46.647 -9.789 21.031 1.00 41.16 158 ASN A CA 1
ATOM 1227 C C . ASN A 1 158 ? -45.400 -9.863 21.932 1.00 41.16 158 ASN A C 1
ATOM 1229 O O . ASN A 1 158 ? -44.318 -9.403 21.549 1.00 41.16 158 ASN A O 1
ATOM 1233 N N . ASP A 1 159 ? -45.525 -10.479 23.107 1.00 42.19 159 ASP A N 1
ATOM 1234 C CA . ASP A 1 159 ? -44.399 -10.719 24.005 1.00 42.19 159 ASP A CA 1
ATOM 1235 C C . ASP A 1 159 ? -43.526 -11.851 23.462 1.00 42.19 159 ASP A C 1
ATOM 1237 O O . ASP A 1 159 ? -42.308 -11.742 23.511 1.00 42.19 159 ASP A O 1
ATOM 1241 N N . ILE A 1 160 ? -44.108 -12.887 22.847 1.00 45.78 160 ILE A N 1
ATOM 1242 C CA . ILE A 1 160 ? -43.353 -13.986 22.220 1.00 45.78 160 ILE A CA 1
ATOM 1243 C C . ILE A 1 160 ? -42.537 -13.483 21.022 1.00 45.78 160 ILE A C 1
ATOM 1245 O O . ILE A 1 160 ? -41.372 -13.854 20.881 1.00 45.78 160 ILE A O 1
ATOM 1249 N N . GLU A 1 161 ? -43.088 -12.612 20.173 1.00 44.47 161 GLU A N 1
ATOM 1250 C CA . GLU A 1 161 ? -42.341 -12.051 19.038 1.00 44.47 161 GLU A CA 1
ATOM 1251 C C . GLU A 1 161 ? -41.204 -11.123 19.501 1.00 44.47 161 GLU A C 1
ATOM 1253 O O . GLU A 1 161 ? -40.092 -11.173 18.967 1.00 44.47 161 GLU A O 1
ATOM 1258 N N . THR A 1 162 ? -41.445 -10.326 20.547 1.00 45.94 162 THR A N 1
ATOM 1259 C CA . THR A 1 162 ? -40.435 -9.449 21.160 1.00 45.94 162 THR A CA 1
ATOM 1260 C C . THR A 1 162 ? -39.355 -10.255 21.885 1.00 45.94 162 THR A C 1
ATOM 1262 O O . THR A 1 162 ? -38.167 -9.967 21.737 1.00 45.94 162 THR A O 1
ATOM 1265 N N . ILE A 1 163 ? -39.732 -11.313 22.608 1.00 45.03 163 ILE A N 1
ATOM 1266 C CA . ILE A 1 163 ? -38.818 -12.257 23.267 1.00 45.03 163 ILE A CA 1
ATOM 1267 C C . ILE A 1 163 ? -37.999 -13.021 22.222 1.00 45.03 163 ILE A C 1
ATOM 1269 O O . ILE A 1 163 ? -36.795 -13.164 22.398 1.00 45.03 163 ILE A O 1
ATOM 1273 N N . ASN A 1 164 ? -38.593 -13.434 21.100 1.00 40.16 164 ASN A N 1
ATOM 1274 C CA . ASN A 1 164 ? -37.883 -14.114 20.012 1.00 40.16 164 ASN A CA 1
ATOM 1275 C C . ASN A 1 164 ? -36.943 -13.179 19.233 1.00 40.16 164 ASN A C 1
ATOM 1277 O O . ASN A 1 164 ? -35.861 -13.600 18.821 1.00 40.16 164 ASN A O 1
ATOM 1281 N N . LYS A 1 165 ? -37.302 -11.900 19.050 1.00 49.84 165 LYS A N 1
ATOM 1282 C CA . LYS A 1 165 ? -36.385 -10.883 18.502 1.00 49.84 165 LYS A CA 1
ATOM 1283 C C . LYS A 1 165 ? -35.241 -10.597 19.474 1.00 49.84 165 LYS A C 1
ATOM 1285 O O . LYS A 1 165 ? -34.084 -10.605 19.058 1.00 49.84 165 LYS A O 1
ATOM 1290 N N . ARG A 1 166 ? -35.533 -10.441 20.770 1.00 45.12 166 ARG A N 1
ATOM 1291 C CA . ARG A 1 166 ? -34.520 -10.263 21.824 1.00 45.12 166 ARG A CA 1
ATOM 1292 C C . ARG A 1 166 ? -33.615 -11.482 21.980 1.00 45.12 166 ARG A C 1
ATOM 1294 O O . ARG A 1 166 ? -32.417 -11.289 22.137 1.00 45.12 166 ARG A O 1
ATOM 1301 N N . SER A 1 167 ? -34.129 -12.708 21.867 1.00 46.56 167 SER A N 1
ATOM 1302 C CA . SER A 1 167 ? -33.325 -13.937 21.949 1.00 46.56 167 SER A CA 1
ATOM 1303 C C . SER A 1 167 ? -32.451 -14.141 20.707 1.00 46.56 167 SER A C 1
ATOM 1305 O O . SER A 1 167 ? -31.294 -14.542 20.832 1.00 46.56 167 SER A O 1
ATOM 1307 N N . LYS A 1 168 ? -32.931 -13.775 19.507 1.00 52.62 168 LYS A N 1
ATOM 1308 C CA . LYS A 1 168 ? -32.113 -13.758 18.278 1.00 52.62 168 LYS A CA 1
ATOM 1309 C C . LYS A 1 168 ? -31.018 -12.694 18.292 1.00 52.62 168 LYS A C 1
ATOM 1311 O O . LYS A 1 168 ? -29.978 -12.919 17.686 1.00 52.62 168 LYS A O 1
ATOM 1316 N N . ILE A 1 169 ? -31.249 -11.554 18.941 1.00 52.59 169 ILE A N 1
ATOM 1317 C CA . ILE A 1 169 ? -30.243 -10.503 19.142 1.00 52.59 169 ILE A CA 1
ATOM 1318 C C . ILE A 1 169 ? -29.256 -10.970 20.224 1.00 52.59 169 ILE A C 1
ATOM 1320 O O . ILE A 1 169 ? -28.078 -11.090 19.942 1.00 52.59 169 ILE A O 1
ATOM 1324 N N . SER A 1 170 ? -29.721 -11.366 21.411 1.00 49.72 170 SER A N 1
ATOM 1325 C CA . SER A 1 170 ? -28.887 -11.856 22.525 1.00 49.72 170 SER A CA 1
ATOM 1326 C C . SER A 1 170 ? -27.989 -13.048 22.160 1.00 49.72 170 SER A C 1
ATOM 1328 O O . SER A 1 170 ? -26.824 -13.051 22.537 1.00 49.72 170 SER A O 1
ATOM 1330 N N . SER A 1 171 ? -28.469 -14.017 21.373 1.00 54.03 171 SER A N 1
ATOM 1331 C CA . SER A 1 171 ? -27.666 -15.172 20.915 1.00 54.03 171 SER A CA 1
ATOM 1332 C C . SER A 1 171 ? -26.621 -14.847 19.834 1.00 54.03 171 SER A C 1
ATOM 1334 O O . SER A 1 171 ? -25.922 -15.746 19.354 1.00 54.03 171 SER A O 1
ATOM 1336 N N . ARG A 1 172 ? -26.520 -13.583 19.403 1.00 57.03 172 ARG A N 1
ATOM 1337 C CA . ARG A 1 172 ? -25.449 -13.092 18.521 1.00 57.03 172 ARG A CA 1
ATOM 1338 C C . ARG A 1 172 ? -24.282 -12.477 19.290 1.00 57.03 172 ARG A C 1
ATOM 1340 O O . ARG A 1 172 ? -23.238 -12.296 18.685 1.00 57.03 172 ARG A O 1
ATOM 1347 N N . PHE A 1 173 ? -24.434 -12.175 20.582 1.00 66.56 173 PHE A N 1
ATOM 1348 C CA . PHE A 1 173 ? -23.477 -11.348 21.316 1.00 66.56 173 PHE A CA 1
ATOM 1349 C C . PHE A 1 173 ? -22.958 -12.061 22.562 1.00 66.56 173 PHE A C 1
ATOM 1351 O O . PHE A 1 173 ? -23.710 -12.294 23.506 1.00 66.56 173 PHE A O 1
ATOM 1358 N N . SER A 1 174 ? -21.660 -12.362 22.581 1.00 73.88 174 SER A N 1
ATOM 1359 C CA . SER A 1 174 ? -20.957 -12.820 23.779 1.00 73.88 174 SER A CA 1
ATOM 1360 C C . SER A 1 174 ? -19.663 -12.033 23.951 1.00 73.88 174 SER A C 1
ATOM 1362 O O . SER A 1 174 ? -18.839 -11.989 23.040 1.00 73.88 174 SER A O 1
ATOM 1364 N N . LEU A 1 175 ? -19.474 -11.431 25.131 1.00 80.06 175 LEU A N 1
ATOM 1365 C CA . LEU A 1 175 ? -18.199 -10.801 25.493 1.00 80.06 175 LEU A CA 1
ATOM 1366 C C . LEU A 1 175 ? -17.054 -11.821 25.540 1.00 80.06 175 LEU A C 1
ATOM 1368 O O . LEU A 1 175 ? -15.914 -11.446 25.301 1.00 80.06 175 LEU A O 1
ATOM 1372 N N . GLU A 1 176 ? -17.367 -13.088 25.812 1.00 79.50 176 GLU A N 1
ATOM 1373 C CA . GLU A 1 176 ? -16.404 -14.192 25.835 1.00 79.50 176 GLU A CA 1
ATOM 1374 C C . GLU A 1 176 ? -15.823 -14.436 24.437 1.00 79.50 176 GLU A C 1
ATOM 1376 O O . GLU A 1 176 ? -14.613 -14.397 24.266 1.00 79.50 176 GLU A O 1
ATOM 1381 N N . SER A 1 177 ? -16.674 -14.508 23.406 1.00 73.38 177 SER A N 1
ATOM 1382 C CA . SER A 1 177 ? -16.216 -14.667 22.016 1.00 73.38 177 SER A CA 1
ATOM 1383 C C . SER A 1 177 ? -15.339 -13.505 21.547 1.00 73.38 177 SER A C 1
ATOM 1385 O O . SER A 1 177 ? -14.403 -13.719 20.789 1.00 73.38 177 SER A O 1
ATOM 1387 N N . ILE A 1 178 ? -15.639 -12.275 21.980 1.00 77.12 178 ILE A N 1
ATOM 1388 C CA . ILE A 1 178 ? -14.817 -11.100 21.652 1.00 77.12 178 ILE A CA 1
ATOM 1389 C C . ILE A 1 178 ? -13.467 -11.177 22.374 1.00 77.12 178 ILE A C 1
ATOM 1391 O O . ILE A 1 178 ? -12.438 -10.762 21.841 1.00 77.12 178 ILE A O 1
ATOM 1395 N N . ARG A 1 179 ? -13.464 -11.693 23.606 1.00 81.50 179 ARG A N 1
ATOM 1396 C CA . ARG A 1 179 ? -12.255 -11.852 24.411 1.00 81.50 179 ARG A CA 1
ATOM 1397 C C . ARG A 1 179 ? -11.286 -12.853 23.797 1.00 81.50 179 ARG A C 1
ATOM 1399 O O . ARG A 1 179 ? -10.092 -12.573 23.792 1.00 81.50 179 ARG A O 1
ATOM 1406 N N . ASP A 1 180 ? -11.795 -13.946 23.237 1.00 78.12 180 ASP A N 1
ATOM 1407 C CA . ASP A 1 180 ? -10.985 -14.976 22.573 1.00 78.12 180 ASP A CA 1
ATOM 1408 C C . ASP A 1 180 ? -10.195 -14.433 21.366 1.00 78.12 180 ASP A C 1
ATOM 1410 O O . ASP A 1 180 ? -9.177 -15.005 20.979 1.00 78.12 180 ASP A O 1
ATOM 1414 N N . ASN A 1 181 ? -10.623 -13.298 20.802 1.00 71.69 181 ASN A N 1
ATOM 1415 C CA . ASN A 1 181 ? -9.964 -12.626 19.680 1.00 71.69 181 ASN A CA 1
ATOM 1416 C C . ASN A 1 181 ? -9.002 -11.497 20.102 1.00 71.69 181 ASN A C 1
ATOM 1418 O O . ASN A 1 181 ? -8.401 -10.841 19.245 1.00 71.69 181 ASN A O 1
ATOM 1422 N N . VAL A 1 182 ? -8.836 -11.236 21.404 1.00 76.06 182 VAL A N 1
ATOM 1423 C CA . VAL A 1 182 ? -7.874 -10.239 21.898 1.00 76.06 182 VAL A CA 1
ATOM 1424 C C . VAL A 1 182 ? -6.444 -10.756 21.678 1.00 76.06 182 VAL A C 1
ATOM 1426 O O . VAL A 1 182 ? -6.157 -11.902 22.019 1.00 76.06 182 VAL A O 1
ATOM 1429 N N . PRO A 1 183 ? -5.511 -9.940 21.138 1.00 73.38 183 PRO A N 1
ATOM 1430 C CA . PRO A 1 183 ? -4.141 -10.382 20.889 1.00 73.38 183 PRO A CA 1
ATOM 1431 C C . PRO A 1 183 ? -3.472 -10.984 22.129 1.00 73.38 183 PRO A C 1
ATOM 1433 O O . PRO A 1 183 ? -3.495 -10.392 23.212 1.00 73.38 183 PRO A O 1
ATOM 1436 N N . TYR A 1 184 ? -2.829 -12.141 21.952 1.00 66.12 184 TYR A N 1
ATOM 1437 C CA . TYR A 1 184 ? -2.082 -12.800 23.018 1.00 66.12 184 TYR A CA 1
ATOM 1438 C C . TYR A 1 184 ? -0.767 -12.060 23.301 1.00 66.12 184 TYR A C 1
ATOM 1440 O O . TYR A 1 184 ? 0.071 -11.908 22.411 1.00 66.12 184 TYR A O 1
ATOM 1448 N N . VAL A 1 185 ? -0.567 -11.599 24.538 1.00 69.88 185 VAL A N 1
ATOM 1449 C CA . VAL A 1 185 ? 0.630 -10.844 24.952 1.00 69.88 185 VAL A CA 1
ATOM 1450 C C . VAL A 1 185 ? 1.390 -11.634 26.012 1.00 69.88 185 VAL A C 1
ATOM 1452 O O . VAL A 1 185 ? 0.966 -11.672 27.160 1.00 69.88 185 VAL A O 1
ATOM 1455 N N . ILE A 1 186 ? 2.511 -12.253 25.616 1.00 57.50 186 ILE A N 1
ATOM 1456 C CA . ILE A 1 186 ? 3.344 -13.125 26.472 1.00 57.50 186 ILE A CA 1
ATOM 1457 C C . ILE A 1 186 ? 4.124 -12.322 27.518 1.00 57.50 186 ILE A C 1
ATOM 1459 O O . ILE A 1 186 ? 4.219 -12.714 28.677 1.00 57.50 186 ILE A O 1
ATOM 1463 N N . GLU A 1 187 ? 4.733 -11.212 27.102 1.00 60.97 187 GLU A N 1
ATOM 1464 C CA . GLU A 1 187 ? 5.637 -10.457 27.964 1.00 60.97 187 GLU A CA 1
ATOM 1465 C C . GLU A 1 187 ? 4.887 -9.387 28.755 1.00 60.97 187 GLU A C 1
ATOM 1467 O O . GLU A 1 187 ? 4.127 -8.586 28.203 1.00 60.97 187 GLU A O 1
ATOM 1472 N N . LYS A 1 188 ? 5.168 -9.325 30.061 1.00 61.31 188 LYS A N 1
ATOM 1473 C CA . LYS A 1 188 ? 4.762 -8.202 30.908 1.00 61.31 188 LYS A CA 1
ATOM 1474 C C . LYS A 1 188 ? 5.302 -6.915 30.275 1.00 61.31 188 LYS A C 1
ATOM 1476 O O . LYS A 1 188 ? 6.518 -6.819 30.085 1.00 61.31 188 LYS A O 1
ATOM 1481 N N . PRO A 1 189 ? 4.468 -5.910 29.951 1.00 56.22 189 PRO A N 1
ATOM 1482 C CA . PRO A 1 189 ? 4.980 -4.734 29.268 1.00 56.22 189 PRO A CA 1
ATOM 1483 C C . PRO A 1 189 ? 5.988 -4.021 30.180 1.00 56.22 189 PRO A C 1
ATOM 1485 O O . PRO A 1 189 ? 5.637 -3.533 31.251 1.00 56.22 189 PRO A O 1
ATOM 1488 N N . SER A 1 190 ? 7.254 -3.955 29.768 1.00 51.78 190 SER A N 1
ATOM 1489 C CA . SER A 1 190 ? 8.375 -3.451 30.583 1.00 51.78 190 SER A CA 1
ATOM 1490 C C . SER A 1 190 ? 8.220 -1.993 31.038 1.00 51.78 190 SER A C 1
ATOM 1492 O O . SER A 1 190 ? 8.811 -1.592 32.038 1.00 51.78 190 SER A O 1
ATOM 1494 N N . LYS A 1 191 ? 7.360 -1.207 30.373 1.00 51.16 191 LYS A N 1
ATOM 1495 C CA . LYS A 1 191 ? 6.947 0.130 30.832 1.00 51.16 191 LYS A CA 1
ATOM 1496 C C . LYS A 1 191 ? 6.023 0.107 32.059 1.00 51.16 191 LYS A C 1
ATOM 1498 O O . LYS A 1 191 ? 6.111 1.030 32.854 1.00 51.16 191 LYS A O 1
ATOM 1503 N N . PHE A 1 192 ? 5.216 -0.940 32.277 1.00 49.97 192 PHE A N 1
ATOM 1504 C CA . PHE A 1 192 ? 4.507 -1.130 33.558 1.00 49.97 192 PHE A CA 1
ATOM 1505 C C . PHE A 1 192 ? 5.495 -1.388 34.708 1.00 49.97 192 PHE A C 1
ATOM 1507 O O . PHE A 1 192 ? 5.196 -1.065 35.850 1.00 49.97 192 PHE A O 1
ATOM 1514 N N . LEU A 1 193 ? 6.674 -1.948 34.406 1.00 42.16 193 LEU A N 1
ATOM 1515 C CA . LEU A 1 193 ? 7.710 -2.323 35.376 1.00 42.16 193 LEU A CA 1
ATOM 1516 C C . LEU A 1 193 ? 8.699 -1.200 35.727 1.00 42.16 193 LEU A C 1
ATOM 1518 O O . LEU A 1 193 ? 9.396 -1.317 36.722 1.00 42.16 193 LEU A O 1
ATOM 1522 N N . GLN A 1 194 ? 8.753 -0.085 34.987 1.00 44.25 194 GLN A N 1
ATOM 1523 C CA . GLN A 1 194 ? 9.473 1.107 35.478 1.00 44.25 194 GLN A CA 1
ATOM 1524 C C . GLN A 1 194 ? 8.747 1.787 36.651 1.00 44.25 194 GLN A C 1
ATOM 1526 O O . GLN A 1 194 ? 9.307 2.669 37.294 1.00 44.25 194 GLN A O 1
ATOM 1531 N N . TYR A 1 195 ? 7.532 1.334 36.963 1.00 46.50 195 TYR A N 1
ATOM 1532 C CA . TYR A 1 195 ? 6.775 1.691 38.155 1.00 46.50 195 TYR A CA 1
ATOM 1533 C C . TYR A 1 195 ? 6.917 0.617 39.249 1.00 46.50 195 TYR A C 1
ATOM 1535 O O . TYR A 1 195 ? 5.943 0.263 39.907 1.00 46.50 195 TYR A O 1
ATOM 1543 N N . GLU A 1 196 ? 8.129 0.095 39.469 1.00 39.72 196 GLU A N 1
ATOM 1544 C CA . GLU A 1 196 ? 8.457 -0.702 40.670 1.00 39.72 196 GLU A CA 1
ATOM 1545 C C . GLU A 1 196 ? 8.233 0.090 41.982 1.00 39.72 196 GLU A C 1
ATOM 1547 O O . GLU A 1 196 ? 8.137 -0.503 43.051 1.00 39.72 196 GLU A O 1
ATOM 1552 N N . GLU A 1 197 ? 8.024 1.409 41.889 1.00 39.53 197 GLU A N 1
ATOM 1553 C CA . GLU A 1 197 ? 7.509 2.282 42.953 1.00 39.53 197 GLU A CA 1
ATOM 1554 C C . GLU A 1 197 ? 6.083 2.798 42.649 1.00 39.53 197 GLU A C 1
ATOM 1556 O O . GLU A 1 197 ? 5.780 3.980 42.833 1.00 39.53 197 GLU A O 1
ATOM 1561 N N . PHE A 1 198 ? 5.183 1.949 42.135 1.00 43.72 198 PHE A N 1
ATOM 1562 C CA . PHE A 1 198 ? 3.755 2.280 42.091 1.00 43.72 198 PHE A CA 1
ATOM 1563 C C . PHE A 1 198 ? 3.216 2.323 43.525 1.00 43.72 198 PHE A C 1
ATOM 1565 O O . PHE A 1 198 ? 2.779 1.319 44.088 1.00 43.72 198 PHE A O 1
ATOM 1572 N N . ASP A 1 199 ? 3.288 3.506 44.127 1.00 46.16 199 ASP A N 1
ATOM 1573 C CA . ASP A 1 199 ? 2.620 3.812 45.382 1.00 46.16 199 ASP A CA 1
ATOM 1574 C C . ASP A 1 199 ? 1.105 3.783 45.120 1.00 46.16 199 ASP A C 1
ATOM 1576 O O . ASP A 1 199 ? 0.525 4.745 44.606 1.00 46.16 199 ASP A O 1
ATOM 1580 N N . PHE A 1 200 ? 0.468 2.649 45.438 1.00 41.12 200 PHE A N 1
ATOM 1581 C CA . PHE A 1 200 ? -0.986 2.468 45.358 1.00 41.12 200 PHE A CA 1
ATOM 1582 C C . PHE A 1 200 ? -1.743 3.531 46.177 1.00 41.12 200 PHE A C 1
ATOM 1584 O O . PHE A 1 200 ? -2.905 3.810 45.870 1.00 41.12 200 PHE A O 1
ATOM 1591 N N . ASP A 1 201 ? -1.076 4.179 47.139 1.00 40.22 201 ASP A N 1
ATOM 1592 C CA . ASP A 1 201 ? -1.627 5.251 47.966 1.00 40.22 201 ASP A CA 1
ATOM 1593 C C . ASP A 1 201 ? -1.382 6.655 47.365 1.00 40.22 201 ASP A C 1
ATOM 1595 O O . ASP A 1 201 ? -1.977 7.640 47.815 1.00 40.22 201 ASP A O 1
ATOM 1599 N N . LYS A 1 202 ? -0.554 6.781 46.311 1.00 45.09 202 LYS A N 1
ATOM 1600 C CA . LYS A 1 202 ? -0.291 8.037 45.571 1.00 45.09 202 LYS A CA 1
ATOM 1601 C C . LYS A 1 202 ? -0.307 7.854 44.044 1.00 45.09 202 LYS A C 1
ATOM 1603 O O . LYS A 1 202 ? 0.696 8.086 43.368 1.00 45.09 202 LYS A O 1
ATOM 1608 N N . PRO A 1 203 ? -1.478 7.588 43.442 1.00 43.09 203 PRO A N 1
ATOM 1609 C CA . PRO A 1 203 ? -1.617 7.347 42.000 1.00 43.09 203 PRO A CA 1
ATOM 1610 C C . PRO A 1 203 ? -1.283 8.551 41.081 1.00 43.09 203 PRO A C 1
ATOM 1612 O O . PRO A 1 203 ? -1.501 8.510 39.871 1.00 43.09 203 PRO A O 1
ATOM 1615 N N . THR A 1 204 ? -0.835 9.695 41.613 1.00 44.91 204 THR A N 1
ATOM 1616 C CA . THR A 1 204 ? -0.610 10.960 40.875 1.00 44.91 204 THR A CA 1
ATOM 1617 C C . THR A 1 204 ? 0.605 10.954 39.943 1.00 44.91 204 THR A C 1
ATOM 1619 O O . THR A 1 204 ? 0.706 11.841 39.099 1.00 44.91 204 THR A O 1
ATOM 1622 N N . THR A 1 205 ? 1.504 9.972 40.035 1.00 49.00 205 THR A N 1
ATOM 1623 C CA . THR A 1 205 ? 2.763 9.955 39.266 1.00 49.00 205 THR A CA 1
ATOM 1624 C C . THR A 1 205 ? 2.686 9.229 37.919 1.00 49.00 205 THR A C 1
ATOM 1626 O O . THR A 1 205 ? 3.509 9.511 37.053 1.00 49.00 205 THR A O 1
ATOM 1629 N N . VAL A 1 206 ? 1.706 8.343 37.700 1.00 52.41 206 VAL A N 1
ATOM 1630 C CA . VAL A 1 206 ? 1.603 7.539 36.458 1.00 52.41 206 VAL A CA 1
ATOM 1631 C C . VAL A 1 206 ? 0.931 8.295 35.316 1.00 52.41 206 VAL A C 1
ATOM 1633 O O . VAL A 1 206 ? 1.324 8.170 34.160 1.00 52.41 206 VAL A O 1
ATOM 1636 N N . PHE A 1 207 ? -0.047 9.134 35.646 1.00 65.06 207 PHE A N 1
ATOM 1637 C CA . PHE A 1 207 ? -0.815 9.908 34.676 1.00 65.06 207 PHE A CA 1
ATOM 1638 C C . PHE A 1 207 ? -0.375 11.369 34.720 1.00 65.06 207 PHE A C 1
ATOM 1640 O O . PHE A 1 207 ? -1.153 12.259 35.065 1.00 65.06 207 PHE A O 1
ATOM 1647 N N . GLN A 1 208 ? 0.899 11.628 34.428 1.00 65.00 208 GLN A N 1
ATOM 1648 C CA . GLN A 1 208 ? 1.366 13.005 34.289 1.00 65.00 208 GLN A CA 1
ATOM 1649 C C . GLN A 1 208 ? 0.876 13.585 32.961 1.00 65.00 208 GLN A C 1
ATOM 1651 O O . GLN A 1 208 ? 0.806 12.889 31.952 1.00 65.00 208 GLN A O 1
ATOM 1656 N N . ASN A 1 209 ? 0.517 14.867 32.986 1.00 70.19 209 ASN A N 1
ATOM 1657 C CA . ASN A 1 209 ? 0.268 15.715 31.820 1.00 70.19 209 ASN A CA 1
ATOM 1658 C C . ASN A 1 209 ? -0.816 15.293 30.813 1.00 70.19 209 ASN A C 1
ATOM 1660 O O . ASN A 1 209 ? -1.069 16.079 29.913 1.00 70.19 209 ASN A O 1
ATOM 1664 N N . TRP A 1 210 ? -1.536 14.177 30.966 1.00 74.75 210 TRP A N 1
ATOM 1665 C CA . TRP A 1 210 ? -2.602 13.781 30.020 1.00 74.75 210 TRP A CA 1
ATOM 1666 C C . TRP A 1 210 ? -3.730 14.818 29.887 1.00 74.75 210 TRP A C 1
ATOM 1668 O O . TRP A 1 210 ? -4.378 14.926 28.848 1.00 74.75 210 TRP A O 1
ATOM 1678 N N . GLU A 1 211 ? -3.958 15.612 30.936 1.00 71.69 211 GLU A N 1
ATOM 1679 C CA . GLU A 1 211 ? -4.912 16.728 30.921 1.00 71.69 211 GLU A CA 1
ATOM 1680 C C . GLU A 1 211 ? -4.414 17.916 30.085 1.00 71.69 211 GLU A C 1
ATOM 1682 O O . GLU A 1 211 ? -5.208 18.703 29.574 1.00 71.69 211 GLU A O 1
ATOM 1687 N N . ASN A 1 212 ? -3.094 18.042 29.945 1.00 73.44 212 ASN A N 1
ATOM 1688 C CA . ASN A 1 212 ? -2.411 19.185 29.344 1.00 73.44 212 ASN A CA 1
ATOM 1689 C C . ASN A 1 212 ? -1.686 18.833 28.032 1.00 73.44 212 ASN A C 1
ATOM 1691 O O . ASN A 1 212 ? -1.221 19.738 27.343 1.00 73.44 212 ASN A O 1
ATOM 1695 N N . SER A 1 213 ? -1.625 17.552 27.664 1.00 78.12 213 SER A N 1
ATOM 1696 C CA . SER A 1 213 ? -0.894 17.011 26.520 1.00 78.12 213 SER A CA 1
ATOM 1697 C C . SER A 1 213 ? -1.686 15.866 25.891 1.00 78.12 213 SER A C 1
ATOM 1699 O O . SER A 1 213 ? -1.943 14.835 26.515 1.00 78.12 213 SER A O 1
ATOM 1701 N N . VAL A 1 214 ? -2.110 16.065 24.640 1.00 74.56 214 VAL A N 1
ATOM 1702 C CA . VAL A 1 214 ? -2.906 15.072 23.903 1.00 74.56 214 VAL A CA 1
ATOM 1703 C C . VAL A 1 214 ? -2.038 13.878 23.490 1.00 74.56 214 VAL A C 1
ATOM 1705 O O . VAL A 1 214 ? -2.507 12.744 23.528 1.00 74.56 214 VAL A O 1
ATOM 1708 N N . GLU A 1 215 ? -0.769 14.119 23.162 1.00 77.75 215 GLU A N 1
ATOM 1709 C CA . GLU A 1 215 ? 0.208 13.067 22.869 1.00 77.75 215 GLU A CA 1
ATOM 1710 C C . GLU A 1 215 ? 0.429 12.163 24.092 1.00 77.75 215 GLU A C 1
ATOM 1712 O O . GLU A 1 215 ? 0.388 10.939 23.971 1.00 77.75 215 GLU A O 1
ATOM 1717 N N . ASP A 1 216 ? 0.551 12.743 25.293 1.00 81.31 216 ASP A N 1
ATOM 1718 C CA . ASP A 1 216 ? 0.675 11.962 26.530 1.00 81.31 216 ASP A CA 1
ATOM 1719 C C . ASP A 1 216 ? -0.586 11.135 26.807 1.00 81.31 216 ASP A C 1
ATOM 1721 O O . ASP A 1 216 ? -0.480 9.971 27.193 1.00 81.31 216 ASP A O 1
ATOM 1725 N N . LEU A 1 217 ? -1.779 11.695 26.563 1.00 84.00 217 LEU A N 1
ATOM 1726 C CA . LEU A 1 217 ? -3.034 10.942 26.649 1.00 84.00 217 LEU A CA 1
ATOM 1727 C C . LEU A 1 217 ? -3.044 9.755 25.673 1.00 84.00 217 LEU A C 1
ATOM 1729 O O . LEU A 1 217 ? -3.426 8.650 26.065 1.00 84.00 217 LEU A O 1
ATOM 1733 N N . GLY A 1 218 ? -2.631 9.973 24.420 1.00 83.44 218 GLY A N 1
ATOM 1734 C CA . GLY A 1 218 ? -2.521 8.928 23.402 1.00 83.44 218 GLY A CA 1
ATOM 1735 C C . GLY A 1 218 ? -1.581 7.806 23.841 1.00 83.44 218 GLY A C 1
ATOM 1736 O O . GLY A 1 218 ? -2.003 6.653 23.947 1.00 83.44 218 GLY A O 1
ATOM 1737 N N . ASN A 1 219 ? -0.350 8.166 24.209 1.00 81.25 219 ASN A N 1
ATOM 1738 C CA . ASN A 1 219 ? 0.682 7.247 24.691 1.00 81.25 219 ASN A CA 1
ATOM 1739 C C . ASN A 1 219 ? 0.227 6.440 25.919 1.00 81.25 219 ASN A C 1
ATOM 1741 O O . ASN A 1 219 ? 0.479 5.235 26.011 1.00 81.25 219 ASN A O 1
ATOM 1745 N N . GLN A 1 220 ? -0.467 7.083 26.864 1.00 84.19 220 GLN A N 1
ATOM 1746 C CA . GLN A 1 220 ? -1.012 6.415 28.047 1.00 84.19 220 GLN A CA 1
ATOM 1747 C C . GLN A 1 220 ? -2.127 5.439 27.683 1.00 84.19 220 GLN A C 1
ATOM 1749 O O . GLN A 1 220 ? -2.107 4.301 28.147 1.00 84.19 220 GLN A O 1
ATOM 1754 N N . CYS A 1 221 ? -3.074 5.836 26.830 1.00 88.25 221 CYS A N 1
ATOM 1755 C CA . CYS A 1 221 ? -4.150 4.946 26.395 1.00 88.25 221 CYS A CA 1
ATOM 1756 C C . CYS A 1 221 ? -3.596 3.713 25.667 1.00 88.25 221 CYS A C 1
ATOM 1758 O O . CYS A 1 221 ? -4.030 2.599 25.948 1.00 88.25 221 CYS A O 1
ATOM 1760 N N . GLU A 1 222 ? -2.607 3.881 24.786 1.00 84.69 222 GLU A N 1
ATOM 1761 C CA . GLU A 1 222 ? -1.950 2.761 24.101 1.00 84.69 222 GLU A CA 1
ATOM 1762 C C . GLU A 1 222 ? -1.221 1.822 25.069 1.00 84.69 222 GLU A C 1
ATOM 1764 O O . GLU A 1 222 ? -1.302 0.598 24.935 1.00 84.69 222 GLU A O 1
ATOM 1769 N N . MET A 1 223 ? -0.539 2.374 26.076 1.00 85.19 223 MET A N 1
ATOM 1770 C CA . MET A 1 223 ? 0.082 1.584 27.139 1.00 85.19 223 MET A CA 1
ATOM 1771 C C . MET A 1 223 ? -0.967 0.786 27.926 1.00 85.19 223 MET A C 1
ATOM 1773 O O . MET A 1 223 ? -0.786 -0.414 28.139 1.00 85.19 223 MET A O 1
ATOM 1777 N N . LEU A 1 224 ? -2.068 1.428 28.327 1.00 89.12 224 LEU A N 1
ATOM 1778 C CA . LEU A 1 224 ? -3.156 0.786 29.065 1.00 89.12 224 LEU A CA 1
ATOM 1779 C C . LEU A 1 224 ? -3.841 -0.306 28.234 1.00 89.12 224 LEU A C 1
ATOM 1781 O O . LEU A 1 224 ? -4.140 -1.361 28.781 1.00 89.12 224 LEU A O 1
ATOM 1785 N N . VAL A 1 225 ? -4.014 -0.119 26.919 1.00 88.94 225 VAL A N 1
ATOM 1786 C CA . VAL A 1 225 ? -4.517 -1.168 26.009 1.00 88.94 225 VAL A CA 1
ATOM 1787 C C . VAL A 1 225 ? -3.620 -2.405 26.042 1.00 88.94 225 VAL A C 1
ATOM 1789 O O . VAL A 1 225 ? -4.124 -3.510 26.219 1.00 88.94 225 VAL A O 1
ATOM 1792 N N . ARG A 1 226 ? -2.293 -2.241 25.940 1.00 84.62 226 ARG A N 1
ATOM 1793 C CA . ARG A 1 226 ? -1.351 -3.377 26.032 1.00 84.62 226 ARG A CA 1
ATOM 1794 C C . ARG A 1 226 ? -1.422 -4.069 27.394 1.00 84.62 226 ARG A C 1
ATOM 1796 O O . ARG A 1 226 ? -1.335 -5.291 27.469 1.00 84.62 226 ARG A O 1
ATOM 1803 N N . GLY A 1 227 ? -1.599 -3.293 28.464 1.00 86.94 227 GLY A N 1
ATOM 1804 C CA . GLY A 1 227 ? -1.858 -3.830 29.797 1.00 86.94 227 GLY A CA 1
ATOM 1805 C C . GLY A 1 227 ? -3.145 -4.654 29.842 1.00 86.94 227 GLY A C 1
ATOM 1806 O O . GLY A 1 227 ? -3.139 -5.773 30.344 1.00 86.94 227 GLY A O 1
ATOM 1807 N N . LEU A 1 228 ? -4.240 -4.134 29.287 1.00 90.50 228 LEU A N 1
ATOM 1808 C CA . LEU A 1 228 ? -5.524 -4.832 29.227 1.00 90.50 228 LEU A CA 1
ATOM 1809 C C . LEU A 1 228 ? -5.428 -6.131 28.426 1.00 90.50 228 LEU A C 1
ATOM 1811 O O . LEU A 1 228 ? -5.963 -7.142 28.868 1.00 90.50 228 LEU A O 1
ATOM 1815 N N . HIS A 1 229 ? -4.698 -6.141 27.306 1.00 89.00 229 HIS A N 1
ATOM 1816 C CA . HIS A 1 229 ? -4.395 -7.375 26.571 1.00 89.00 229 HIS A CA 1
ATOM 1817 C C . HIS A 1 229 ? -3.675 -8.385 27.464 1.00 89.00 229 HIS A C 1
ATOM 1819 O O . HIS A 1 229 ? -4.098 -9.533 27.550 1.00 89.00 229 HIS A O 1
ATOM 1825 N N . PHE A 1 230 ? -2.634 -7.968 28.189 1.00 87.12 230 PHE A N 1
ATOM 1826 C CA . PHE A 1 230 ? -1.954 -8.841 29.148 1.00 87.12 230 PHE A CA 1
ATOM 1827 C C . PHE A 1 230 ? -2.917 -9.386 30.217 1.00 87.12 230 PHE A C 1
ATOM 1829 O O . PHE A 1 230 ? -2.958 -10.597 30.429 1.00 87.12 230 PHE A O 1
ATOM 1836 N N . ALA A 1 231 ? -3.719 -8.520 30.846 1.00 88.88 231 ALA A N 1
ATOM 1837 C CA . ALA A 1 231 ? -4.637 -8.892 31.924 1.00 88.88 231 ALA A CA 1
ATOM 1838 C C . ALA A 1 231 ? -5.736 -9.863 31.467 1.00 88.88 231 ALA A C 1
ATOM 1840 O O . ALA A 1 231 ? -6.085 -10.782 32.203 1.00 88.88 231 ALA A O 1
ATOM 1841 N N . ILE A 1 232 ? -6.246 -9.690 30.244 1.00 88.94 232 ILE A N 1
ATOM 1842 C CA . ILE A 1 232 ? -7.206 -10.605 29.615 1.00 88.94 232 ILE A CA 1
ATOM 1843 C C . ILE A 1 232 ? -6.592 -12.002 29.432 1.00 88.94 232 ILE A C 1
ATOM 1845 O O . ILE A 1 232 ? -7.235 -12.995 29.757 1.00 88.94 232 ILE A O 1
ATOM 1849 N N . ASN A 1 233 ? -5.337 -12.078 28.982 1.00 84.62 233 ASN A N 1
ATOM 1850 C CA . ASN A 1 233 ? -4.638 -13.345 28.736 1.00 84.62 233 ASN A CA 1
ATOM 1851 C C . ASN A 1 233 ? -4.108 -14.032 30.012 1.00 84.62 233 ASN A C 1
ATOM 1853 O O . ASN A 1 233 ? -3.801 -15.220 29.985 1.00 84.62 233 ASN A O 1
ATOM 1857 N N . HIS A 1 234 ? -3.986 -13.296 31.122 1.00 83.88 234 HIS A N 1
ATOM 1858 C CA . HIS A 1 234 ? -3.418 -13.764 32.398 1.00 83.88 234 HIS A CA 1
ATOM 1859 C C . HIS A 1 234 ? -4.401 -13.572 33.561 1.00 83.88 234 HIS A C 1
ATOM 1861 O O . HIS A 1 234 ? -4.012 -13.192 34.671 1.00 83.88 234 HIS A O 1
ATOM 1867 N N . HIS A 1 235 ? -5.689 -13.786 33.294 1.00 84.62 235 HIS A N 1
ATOM 1868 C CA . HIS A 1 235 ? -6.763 -13.579 34.260 1.00 84.62 235 HIS A CA 1
ATOM 1869 C C . HIS A 1 235 ? -6.510 -14.327 35.585 1.00 84.62 235 HIS A C 1
ATOM 1871 O O . HIS A 1 235 ? -6.117 -15.494 35.595 1.00 84.62 235 HIS A O 1
ATOM 1877 N N . GLY A 1 236 ? -6.765 -13.654 36.713 1.00 83.00 236 GLY A N 1
ATOM 1878 C CA . GLY A 1 236 ? -6.592 -14.213 38.062 1.00 83.00 236 GLY A CA 1
ATOM 1879 C C . GLY A 1 236 ? -5.169 -14.139 38.629 1.00 83.00 236 GLY A C 1
ATOM 1880 O O . GLY A 1 236 ? -4.920 -14.668 39.710 1.00 83.00 236 GLY A O 1
ATOM 1881 N N . THR A 1 237 ? -4.232 -13.494 37.930 1.00 85.00 237 THR A N 1
ATOM 1882 C CA . THR A 1 237 ? -2.893 -13.189 38.464 1.00 85.00 237 THR A CA 1
ATOM 1883 C C . THR A 1 237 ? -2.881 -11.847 39.200 1.00 85.00 237 THR A C 1
ATOM 1885 O O . THR A 1 237 ? -3.624 -10.927 38.846 1.00 85.00 237 THR A O 1
ATOM 1888 N N . SER A 1 238 ? -2.008 -11.692 40.201 1.00 81.62 238 SER A N 1
ATOM 1889 C CA . SER A 1 238 ? -1.872 -10.427 40.944 1.00 81.62 238 SER A CA 1
ATOM 1890 C C . SER A 1 238 ? -1.387 -9.283 40.043 1.00 81.62 238 SER A C 1
ATOM 1892 O O . SER A 1 238 ? -1.731 -8.115 40.252 1.00 81.62 238 SER A O 1
ATOM 1894 N N . GLU A 1 239 ? -0.621 -9.604 39.000 1.00 80.81 239 GLU A N 1
ATOM 1895 C CA . GLU A 1 239 ? -0.194 -8.660 37.973 1.00 80.81 239 GLU A CA 1
ATOM 1896 C C . GLU A 1 239 ? -1.364 -8.184 37.115 1.00 80.81 239 GLU A C 1
ATOM 1898 O O . GLU A 1 239 ? -1.501 -6.975 36.913 1.00 80.81 239 GLU A O 1
ATOM 1903 N N . ALA A 1 240 ? -2.216 -9.097 36.634 1.00 83.88 240 ALA A N 1
ATOM 1904 C CA . ALA A 1 240 ? -3.420 -8.723 35.897 1.00 83.88 240 ALA A CA 1
ATOM 1905 C C . ALA A 1 240 ? -4.321 -7.822 36.755 1.00 83.88 240 ALA A C 1
ATOM 1907 O O . ALA A 1 240 ? -4.734 -6.757 36.300 1.00 83.88 240 ALA A O 1
ATOM 1908 N N . GLU A 1 241 ? -4.540 -8.174 38.024 1.00 84.81 241 GLU A N 1
ATOM 1909 C CA . GLU A 1 241 ? -5.308 -7.348 38.965 1.00 84.81 241 GLU A CA 1
ATOM 1910 C C . GLU A 1 241 ? -4.704 -5.950 39.157 1.00 84.81 241 GLU A C 1
ATOM 1912 O O . GLU A 1 241 ? -5.430 -4.955 39.214 1.00 84.81 241 GLU A O 1
ATOM 1917 N N . SER A 1 242 ? -3.375 -5.849 39.224 1.00 81.44 242 SER A N 1
ATOM 1918 C CA . SER A 1 242 ? -2.673 -4.566 39.356 1.00 81.44 242 SER A CA 1
ATOM 1919 C C . SER A 1 242 ? -2.857 -3.682 38.123 1.00 81.44 242 SER A C 1
ATOM 1921 O O . SER A 1 242 ? -3.086 -2.477 38.249 1.00 81.44 242 SER A O 1
ATOM 1923 N N . VAL A 1 243 ? -2.812 -4.276 36.927 1.00 84.69 243 VAL A N 1
ATOM 1924 C CA . VAL A 1 243 ? -3.101 -3.568 35.675 1.00 84.69 243 VAL A CA 1
ATOM 1925 C C . VAL A 1 243 ? -4.535 -3.046 35.668 1.00 84.69 243 VAL A C 1
ATOM 1927 O O . VAL A 1 243 ? -4.755 -1.878 35.348 1.00 84.69 243 VAL A O 1
ATOM 1930 N N . ILE A 1 244 ? -5.503 -3.875 36.062 1.00 89.44 244 ILE A N 1
ATOM 1931 C CA . ILE A 1 244 ? -6.916 -3.485 36.108 1.00 89.44 244 ILE A CA 1
ATOM 1932 C C . ILE A 1 244 ? -7.142 -2.329 37.086 1.00 89.44 244 ILE A C 1
ATOM 1934 O O . ILE A 1 244 ? -7.763 -1.341 36.702 1.00 89.44 244 ILE A O 1
ATOM 1938 N N . LYS A 1 245 ? -6.555 -2.376 38.288 1.00 86.06 245 LYS A N 1
ATOM 1939 C CA . LYS A 1 245 ? -6.614 -1.260 39.252 1.00 86.06 245 LYS A CA 1
ATOM 1940 C C . LYS A 1 245 ? -6.048 0.041 38.677 1.00 86.06 245 LYS A C 1
ATOM 1942 O O . LYS A 1 245 ? -6.598 1.114 38.914 1.00 86.06 245 LYS A O 1
ATOM 1947 N N . CYS A 1 246 ? -4.962 -0.040 37.908 1.00 83.38 246 CYS A N 1
ATOM 1948 C CA . CYS A 1 246 ? -4.370 1.122 37.241 1.00 83.38 246 CYS A CA 1
ATOM 1949 C C . CYS A 1 246 ? -5.324 1.723 36.193 1.00 83.38 246 CYS A C 1
ATOM 1951 O O . CYS A 1 246 ? -5.542 2.936 36.169 1.00 83.38 246 CYS A O 1
ATOM 1953 N N . VAL A 1 247 ? -5.951 0.874 35.373 1.00 90.38 247 VAL A N 1
ATOM 1954 C CA . VAL A 1 247 ? -6.959 1.296 34.387 1.00 90.38 247 VAL A CA 1
ATOM 1955 C C . VAL A 1 247 ? -8.176 1.921 35.075 1.00 90.38 247 VAL A C 1
ATOM 1957 O O . VAL A 1 247 ? -8.645 2.974 34.652 1.00 90.38 247 VAL A O 1
ATOM 1960 N N . GLU A 1 248 ? -8.669 1.322 36.157 1.00 91.69 248 GLU A N 1
ATOM 1961 C CA . GLU A 1 248 ? -9.797 1.844 36.937 1.00 91.69 248 GLU A CA 1
ATOM 1962 C C . GLU A 1 248 ? -9.487 3.215 37.542 1.00 91.69 248 GLU A C 1
ATOM 1964 O O . GLU A 1 248 ? -10.286 4.140 37.405 1.00 91.69 248 GLU A O 1
ATOM 1969 N N . ASN A 1 249 ? -8.287 3.397 38.100 1.00 86.56 249 ASN A N 1
ATOM 1970 C CA . ASN A 1 249 ? -7.839 4.697 38.603 1.00 86.56 249 ASN A CA 1
ATOM 1971 C C . ASN A 1 249 ? -7.852 5.774 37.506 1.00 86.56 249 ASN A C 1
ATOM 1973 O O . ASN A 1 249 ? -8.312 6.899 37.723 1.00 86.56 249 ASN A O 1
ATOM 1977 N N . PHE A 1 250 ? -7.379 5.423 36.307 1.00 88.25 250 PHE A N 1
ATOM 1978 C CA . PHE A 1 250 ? -7.434 6.316 35.155 1.00 88.25 250 PHE A CA 1
ATOM 1979 C C . PHE A 1 250 ? -8.879 6.669 34.778 1.00 88.25 250 PHE A C 1
ATOM 1981 O O . PHE A 1 250 ? -9.198 7.847 34.608 1.00 88.25 250 PHE A O 1
ATOM 1988 N N . ILE A 1 251 ? -9.764 5.669 34.683 1.00 92.62 251 ILE A N 1
ATOM 1989 C CA . ILE A 1 251 ? -11.185 5.858 34.350 1.00 92.62 251 ILE A CA 1
ATOM 1990 C C . ILE A 1 251 ? -11.864 6.766 35.374 1.00 92.62 251 ILE A C 1
ATOM 1992 O O . ILE A 1 251 ? -12.598 7.673 34.982 1.00 92.62 251 ILE A O 1
ATOM 1996 N N . GLU A 1 252 ? -11.616 6.559 36.667 1.00 89.62 252 GLU A N 1
ATOM 1997 C CA . GLU A 1 252 ? -12.170 7.379 37.744 1.00 89.62 252 GLU A CA 1
ATOM 1998 C C . GLU A 1 252 ? -11.746 8.841 37.609 1.00 89.62 252 GLU A C 1
ATOM 2000 O O . GLU A 1 252 ? -12.595 9.736 37.580 1.00 89.62 252 GLU A O 1
ATOM 2005 N N . ARG A 1 253 ? -10.447 9.097 37.437 1.00 86.25 253 ARG A N 1
ATOM 2006 C CA . ARG A 1 253 ? -9.914 10.456 37.259 1.00 86.25 253 ARG A CA 1
ATOM 2007 C C . ARG A 1 253 ? -10.468 11.131 36.018 1.00 86.25 253 ARG A C 1
ATOM 2009 O O . ARG A 1 253 ? -10.916 12.278 36.083 1.00 86.25 253 ARG A O 1
ATOM 2016 N N . PHE A 1 254 ? -10.486 10.408 34.901 1.00 87.38 254 PHE A N 1
ATOM 2017 C CA . PHE A 1 254 ? -11.064 10.901 33.661 1.00 87.38 254 PHE A CA 1
ATOM 2018 C C . PHE A 1 254 ? -12.548 11.228 33.851 1.00 87.38 254 PHE A C 1
ATOM 2020 O O . PHE A 1 254 ? -13.012 12.297 33.452 1.00 87.38 254 PHE A O 1
ATOM 2027 N N . HIS A 1 255 ? -13.293 10.355 34.531 1.00 89.38 255 HIS A N 1
ATOM 2028 C CA . HIS A 1 255 ? -14.702 10.562 34.827 1.00 89.38 255 HIS A CA 1
ATOM 2029 C C . HIS A 1 255 ? -14.935 11.812 35.680 1.00 89.38 255 HIS A C 1
ATOM 2031 O O . HIS A 1 255 ? -15.683 12.696 35.256 1.00 89.38 255 HIS A O 1
ATOM 2037 N N . VAL A 1 256 ? -14.243 11.948 36.813 1.00 87.50 256 VAL A N 1
ATOM 2038 C CA . VAL A 1 256 ? -14.313 13.133 37.685 1.00 87.50 256 VAL A CA 1
ATOM 2039 C C . VAL A 1 256 ? -14.010 14.407 36.895 1.00 87.50 256 VAL A C 1
ATOM 2041 O O . VAL A 1 256 ? -14.746 15.394 36.982 1.00 87.50 256 VAL A O 1
ATOM 2044 N N . ARG A 1 257 ? -12.982 14.380 36.041 1.00 82.62 257 ARG A N 1
ATOM 2045 C CA . ARG A 1 257 ? -12.642 15.520 35.187 1.00 82.62 257 ARG A CA 1
ATOM 2046 C C . ARG A 1 257 ? -13.770 15.857 34.215 1.00 82.62 257 ARG A C 1
ATOM 2048 O O . ARG A 1 257 ? -14.157 17.021 34.111 1.00 82.62 257 ARG A O 1
ATOM 2055 N N . THR A 1 258 ? -14.345 14.863 33.542 1.00 83.50 258 THR A N 1
ATOM 2056 C CA . THR A 1 258 ? -15.445 15.075 32.585 1.00 83.50 258 THR A CA 1
ATOM 2057 C C . THR A 1 258 ? -16.738 15.581 33.219 1.00 83.50 258 THR A C 1
ATOM 2059 O O . THR A 1 258 ? -17.474 16.320 32.564 1.00 83.50 258 THR A O 1
ATOM 2062 N N . GLN A 1 259 ? -17.017 15.241 34.480 1.00 81.31 259 GLN A N 1
ATOM 2063 C CA . GLN A 1 259 ? -18.184 15.752 35.210 1.00 81.31 259 GLN A CA 1
ATOM 2064 C C . GLN A 1 259 ? -18.119 17.270 35.435 1.00 81.31 259 GLN A C 1
ATOM 2066 O O . GLN A 1 259 ? -19.156 17.925 35.510 1.00 81.31 259 GLN A O 1
ATOM 2071 N N . SER A 1 260 ? -16.915 17.855 35.477 1.00 76.38 260 SER A N 1
ATOM 2072 C CA . SER A 1 260 ? -16.743 19.312 35.584 1.00 76.38 260 SER A CA 1
ATOM 2073 C C . SER A 1 260 ? -17.177 20.084 34.323 1.00 76.38 260 SER A C 1
ATOM 2075 O O . SER A 1 260 ? -17.247 21.315 34.335 1.00 76.38 260 SER A O 1
ATOM 2077 N N . ILE A 1 261 ? -17.512 19.379 33.237 1.00 78.94 261 ILE A N 1
ATOM 2078 C CA . ILE A 1 261 ? -17.807 19.950 31.921 1.00 78.94 261 ILE A CA 1
ATOM 2079 C C . ILE A 1 261 ? -19.308 19.856 31.642 1.00 78.94 261 ILE A C 1
ATOM 2081 O O . ILE A 1 261 ? -19.879 18.775 31.533 1.00 78.94 261 ILE A O 1
ATOM 2085 N N . LYS A 1 262 ? -19.956 21.016 31.487 1.00 65.25 262 LYS A N 1
ATOM 2086 C CA . LYS A 1 262 ? -21.426 21.149 31.469 1.00 65.25 262 LYS A CA 1
ATOM 2087 C C . LYS A 1 262 ? -22.137 20.629 30.212 1.00 65.25 262 LYS A C 1
ATOM 2089 O O . LYS A 1 262 ? -23.363 20.600 30.188 1.00 65.25 262 LYS A O 1
ATOM 2094 N N . THR A 1 263 ? -21.418 20.258 29.156 1.00 69.06 263 THR A N 1
ATOM 2095 C CA . THR A 1 263 ? -22.016 19.876 27.866 1.00 69.06 263 THR A CA 1
ATOM 2096 C C . THR A 1 263 ? -21.643 18.447 27.499 1.00 69.06 263 THR A C 1
ATOM 2098 O O . THR A 1 263 ? -20.554 18.214 26.980 1.00 69.06 263 THR A O 1
ATOM 2101 N N . GLN A 1 264 ? -22.567 17.519 27.749 1.00 66.00 264 GLN A N 1
ATOM 2102 C CA . GLN A 1 264 ? -22.490 16.109 27.362 1.00 66.00 264 GLN A CA 1
ATOM 2103 C C . GLN A 1 264 ? -23.720 15.750 26.493 1.00 66.00 264 GLN A C 1
ATOM 2105 O O . GLN A 1 264 ? -24.816 16.224 26.806 1.00 66.00 264 GLN A O 1
ATOM 2110 N N . PRO A 1 265 ? -23.583 14.961 25.405 1.00 70.56 265 PRO A N 1
ATOM 2111 C CA . PRO A 1 265 ? -22.326 14.509 24.806 1.00 70.56 265 PRO A CA 1
ATOM 2112 C C . PRO A 1 265 ? -21.476 15.693 24.326 1.00 70.56 265 PRO A C 1
ATOM 2114 O O . PRO A 1 265 ? -21.993 16.773 24.014 1.00 70.56 265 PRO A O 1
ATOM 2117 N N . PHE A 1 266 ? -20.161 15.506 24.313 1.00 77.12 266 PHE A N 1
ATOM 2118 C CA . PHE A 1 266 ? -19.224 16.585 24.030 1.00 77.12 266 PHE A CA 1
ATOM 2119 C C . PHE A 1 266 ? -19.345 17.054 22.574 1.00 77.12 266 PHE A C 1
ATOM 2121 O O . PHE A 1 266 ? -19.350 16.261 21.630 1.00 77.12 266 PHE A O 1
ATOM 2128 N N . LYS A 1 267 ? -19.441 18.374 22.384 1.00 76.88 267 LYS A N 1
ATOM 2129 C CA . LYS A 1 267 ? -19.486 19.010 21.054 1.00 76.88 267 LYS A CA 1
ATOM 2130 C C . LYS A 1 267 ? -18.107 19.417 20.530 1.00 76.88 267 LYS A C 1
ATOM 2132 O O . LYS A 1 267 ? -18.003 19.768 19.362 1.00 76.88 267 LYS A O 1
ATOM 2137 N N . ASP A 1 268 ? -17.089 19.383 21.381 1.00 76.81 268 ASP A N 1
ATOM 2138 C CA . ASP A 1 268 ? -15.688 19.675 21.075 1.00 76.81 268 ASP A CA 1
ATOM 2139 C C . ASP A 1 268 ? -14.798 18.872 22.038 1.00 76.81 268 ASP A C 1
ATOM 2141 O O . ASP A 1 268 ? -15.310 18.282 22.994 1.00 76.81 268 ASP A O 1
ATOM 2145 N N . ALA A 1 269 ? -13.485 18.857 21.807 1.00 75.88 269 ALA A N 1
ATOM 2146 C CA . ALA A 1 269 ? -12.521 18.355 22.768 1.00 75.88 269 ALA A CA 1
ATOM 2147 C C . ALA A 1 269 ? -12.729 19.056 24.124 1.00 75.88 269 ALA A C 1
ATOM 2149 O O . ALA A 1 269 ? -12.689 20.287 24.192 1.00 75.88 269 ALA A O 1
ATOM 2150 N N . PRO A 1 270 ? -12.956 18.286 25.201 1.00 67.00 270 PRO A N 1
ATOM 2151 C CA . PRO A 1 270 ? -13.259 18.832 26.518 1.00 67.00 270 PRO A CA 1
ATOM 2152 C C . PRO A 1 270 ? -12.103 19.654 27.125 1.00 67.00 270 PRO A C 1
ATOM 2154 O O . PRO A 1 270 ? -12.342 20.500 27.985 1.00 67.00 270 PRO A O 1
ATOM 2157 N N . TRP A 1 271 ? -10.869 19.449 26.654 1.00 71.50 271 TRP A N 1
ATOM 2158 C CA . TRP A 1 271 ? -9.682 20.271 26.917 1.00 71.50 271 TRP A CA 1
ATOM 2159 C C . TRP A 1 271 ? -8.722 20.195 25.709 1.00 71.50 271 TRP A C 1
ATOM 2161 O O . TRP A 1 271 ? -8.771 19.236 24.941 1.00 71.50 271 TRP A O 1
ATOM 2171 N N . ASN A 1 272 ? -7.880 21.221 25.510 1.00 55.91 272 ASN A N 1
ATOM 2172 C CA . ASN A 1 272 ? -6.867 21.325 24.439 1.00 55.91 272 ASN A CA 1
ATOM 2173 C C . ASN A 1 272 ? -7.375 21.153 22.987 1.00 55.91 272 ASN A C 1
ATOM 2175 O O . ASN A 1 272 ? -6.958 20.265 22.245 1.00 55.91 272 ASN A O 1
ATOM 2179 N N . GLY A 1 273 ? -8.243 22.080 22.566 1.00 53.56 273 GLY A N 1
ATOM 2180 C CA . GLY A 1 273 ? -9.051 22.082 21.335 1.00 53.56 273 GLY A CA 1
ATOM 2181 C C . GLY A 1 273 ? -8.371 22.079 19.956 1.00 53.56 273 GLY A C 1
ATOM 2182 O O . GLY A 1 273 ? -8.807 22.828 19.086 1.00 53.56 273 GLY A O 1
ATOM 2183 N N . LYS A 1 274 ? -7.360 21.242 19.697 1.00 62.19 274 LYS A N 1
ATOM 2184 C CA . LYS A 1 274 ? -6.846 21.031 18.326 1.00 62.19 274 LYS A CA 1
ATOM 2185 C C . LYS A 1 274 ? -6.750 19.569 17.903 1.00 62.19 274 LYS A C 1
ATOM 2187 O O . LYS A 1 274 ? -7.024 19.276 16.745 1.00 62.19 274 LYS A O 1
ATOM 2192 N N . GLU A 1 275 ? -6.447 18.652 18.814 1.00 69.06 275 GLU A N 1
ATOM 2193 C CA . GLU A 1 275 ? -6.163 17.261 18.453 1.00 69.06 275 GLU A CA 1
ATOM 2194 C C . GLU A 1 275 ? -7.203 16.309 19.055 1.00 69.06 275 GLU A C 1
ATOM 2196 O O . GLU A 1 275 ? -7.095 15.815 20.171 1.00 69.06 275 GLU A O 1
ATOM 2201 N N . ARG A 1 276 ? -8.291 16.102 18.302 1.00 81.38 276 ARG A N 1
ATOM 2202 C CA . ARG A 1 276 ? -9.483 15.350 18.743 1.00 81.38 276 ARG A CA 1
ATOM 2203 C C . ARG A 1 276 ? -9.354 13.833 18.572 1.00 81.38 276 ARG A C 1
ATOM 2205 O O . ARG A 1 276 ? -10.223 13.102 19.051 1.00 81.38 276 ARG A O 1
ATOM 2212 N N . HIS A 1 277 ? -8.316 13.365 17.873 1.00 84.81 277 HIS A N 1
ATOM 2213 C CA . HIS A 1 277 ? -8.171 11.964 17.475 1.00 84.81 277 HIS A CA 1
ATOM 2214 C C . HIS A 1 277 ? -8.054 11.034 18.687 1.00 84.81 277 HIS A C 1
ATOM 2216 O O . HIS A 1 277 ? -8.876 10.134 18.829 1.00 84.81 277 HIS A O 1
ATOM 2222 N N . HIS A 1 278 ? -7.126 11.300 19.612 1.00 87.12 278 HIS A N 1
ATOM 2223 C CA . HIS A 1 278 ? -6.923 10.438 20.781 1.00 87.12 278 HIS A CA 1
ATOM 2224 C C . HIS A 1 278 ? -8.158 10.344 21.684 1.00 87.12 278 HIS A C 1
ATOM 2226 O O . HIS A 1 278 ? -8.487 9.267 22.170 1.00 87.12 278 HIS A O 1
ATOM 2232 N N . LEU A 1 279 ? -8.902 11.441 21.845 1.00 88.81 279 LEU A N 1
ATOM 2233 C CA . LEU A 1 279 ? -10.153 11.448 22.608 1.00 88.81 279 LEU A CA 1
ATOM 2234 C C . LEU A 1 279 ? -11.308 10.737 21.885 1.00 88.81 279 LEU A C 1
ATOM 2236 O O . LEU A 1 279 ? -12.195 10.202 22.542 1.00 88.81 279 LEU A O 1
ATOM 2240 N N . SER A 1 280 ? -11.321 10.749 20.551 1.00 90.12 280 SER A N 1
ATOM 2241 C CA . SER A 1 280 ? -12.397 10.147 19.752 1.00 90.12 280 SER A CA 1
ATOM 2242 C C . SER A 1 280 ? -12.150 8.683 19.405 1.00 90.12 280 SER A C 1
ATOM 2244 O O . SER A 1 280 ? -13.111 7.964 19.165 1.00 90.12 280 SER A O 1
ATOM 2246 N N . VAL A 1 281 ? -10.889 8.250 19.351 1.00 89.00 281 VAL A N 1
ATOM 2247 C CA . VAL A 1 281 ? -10.486 6.929 18.848 1.00 89.00 281 VAL A CA 1
ATOM 2248 C C . VAL A 1 281 ? -9.708 6.158 19.912 1.00 89.00 281 VAL A C 1
ATOM 2250 O O . VAL A 1 281 ? -10.213 5.163 20.429 1.00 89.00 281 VAL A O 1
ATOM 2253 N N . THR A 1 282 ? -8.514 6.626 20.291 1.00 89.75 282 THR A N 1
ATOM 2254 C CA . THR A 1 282 ? -7.599 5.881 21.179 1.00 89.75 282 THR A CA 1
ATOM 2255 C C . THR A 1 282 ? -8.202 5.620 22.563 1.00 89.75 282 THR A C 1
ATOM 2257 O O . THR A 1 282 ? -8.148 4.498 23.067 1.00 89.75 282 THR A O 1
ATOM 2260 N N . LEU A 1 283 ? -8.816 6.633 23.177 1.00 92.31 283 LEU A N 1
ATOM 2261 C CA . LEU A 1 283 ? -9.426 6.516 24.499 1.00 92.31 283 LEU A CA 1
ATOM 2262 C C . LEU A 1 283 ? -10.667 5.599 24.491 1.00 92.31 283 LEU A C 1
ATOM 2264 O O . LEU A 1 283 ? -10.695 4.664 25.292 1.00 92.31 283 LEU A O 1
ATOM 2268 N N . PRO A 1 284 ? -11.672 5.780 23.607 1.00 93.69 284 PRO A N 1
ATOM 2269 C CA . PRO A 1 284 ? -12.781 4.832 23.495 1.00 93.69 284 PRO A CA 1
ATOM 2270 C C . PRO A 1 284 ? -12.338 3.394 23.222 1.00 93.69 284 PRO A C 1
ATOM 2272 O O . PRO A 1 284 ? -12.944 2.467 23.752 1.00 93.69 284 PRO A O 1
ATOM 2275 N N . TYR A 1 285 ? -11.265 3.198 22.453 1.00 91.12 285 TYR A N 1
ATOM 2276 C CA . TYR A 1 285 ? -10.680 1.879 22.213 1.00 91.12 285 TYR A CA 1
ATOM 2277 C C . TYR A 1 285 ? -10.092 1.250 23.490 1.00 91.12 285 TYR A C 1
ATOM 2279 O O . TYR A 1 285 ? -10.310 0.066 23.750 1.00 91.12 285 TYR A O 1
ATOM 2287 N N . MET A 1 286 ? -9.416 2.034 24.336 1.00 93.12 286 MET A N 1
ATOM 2288 C CA . MET A 1 286 ? -8.966 1.586 25.663 1.00 93.12 286 MET A CA 1
ATOM 2289 C C . MET A 1 286 ? -10.149 1.214 26.569 1.00 93.12 286 MET A C 1
ATOM 2291 O O . MET A 1 286 ? -10.181 0.117 27.129 1.00 93.12 286 MET A O 1
ATOM 2295 N N . LEU A 1 287 ? -11.166 2.078 26.644 1.00 95.50 287 LEU A N 1
ATOM 2296 C CA . LEU A 1 287 ? -12.375 1.831 27.439 1.00 95.50 287 LEU A CA 1
ATOM 2297 C C . LEU A 1 287 ? -13.133 0.579 26.967 1.00 95.50 287 LEU A C 1
ATOM 2299 O O . LEU A 1 287 ? -13.666 -0.164 27.791 1.00 95.50 287 LEU A O 1
ATOM 2303 N N . ALA A 1 288 ? -13.162 0.320 25.657 1.00 92.38 288 ALA A N 1
ATOM 2304 C CA . ALA A 1 288 ? -13.781 -0.872 25.088 1.00 92.38 288 ALA A CA 1
ATOM 2305 C C . ALA A 1 288 ? -13.088 -2.162 25.559 1.00 92.38 288 ALA A C 1
ATOM 2307 O O . ALA A 1 288 ? -13.767 -3.085 26.007 1.00 92.38 288 ALA A O 1
ATOM 2308 N N . HIS A 1 289 ? -11.751 -2.212 25.555 1.00 91.25 289 HIS A N 1
ATOM 2309 C CA . HIS A 1 289 ? -11.010 -3.359 26.099 1.00 91.25 289 HIS A CA 1
ATOM 2310 C C . HIS A 1 289 ? -11.269 -3.580 27.584 1.00 91.25 289 HIS A C 1
ATOM 2312 O O . HIS A 1 289 ? -11.401 -4.720 28.023 1.00 91.25 289 HIS A O 1
ATOM 2318 N N . TYR A 1 290 ? -11.384 -2.498 28.355 1.00 94.62 290 TYR A N 1
ATOM 2319 C CA . TYR A 1 290 ? -11.732 -2.598 29.766 1.00 94.62 290 TYR A CA 1
ATOM 2320 C C . TYR A 1 290 ? -13.136 -3.191 29.971 1.00 94.62 290 TYR A C 1
ATOM 2322 O O . TYR A 1 290 ? -13.332 -4.015 30.858 1.00 94.62 290 TYR A O 1
ATOM 2330 N N . ILE A 1 291 ? -14.112 -2.848 29.120 1.00 93.19 291 ILE A N 1
ATOM 2331 C CA . ILE A 1 291 ? -15.458 -3.444 29.175 1.00 93.19 291 ILE A CA 1
ATOM 2332 C C . ILE A 1 291 ? -15.432 -4.960 28.908 1.00 93.19 291 ILE A C 1
ATOM 2334 O O . ILE A 1 291 ? -16.196 -5.688 29.552 1.00 93.19 291 ILE A O 1
ATOM 2338 N N . ILE A 1 292 ? -14.584 -5.416 27.975 1.00 89.06 292 ILE A N 1
ATOM 2339 C CA . ILE A 1 292 ? -14.447 -6.826 27.548 1.00 89.06 292 ILE A CA 1
ATOM 2340 C C . ILE A 1 292 ? -13.792 -7.700 28.628 1.00 89.06 292 ILE A C 1
ATOM 2342 O O . ILE A 1 292 ? -14.036 -8.911 28.678 1.00 89.06 292 ILE A O 1
ATOM 2346 N N . TYR A 1 293 ? -13.000 -7.108 29.523 1.00 88.69 293 TYR A N 1
ATOM 2347 C CA . TYR A 1 293 ? -12.465 -7.810 30.687 1.00 88.69 293 TYR A CA 1
ATOM 2348 C C . TYR A 1 293 ? -13.592 -8.473 31.507 1.00 88.69 293 TYR A C 1
ATOM 2350 O O . TYR A 1 293 ? -14.738 -8.011 31.496 1.00 88.69 293 TYR A O 1
ATOM 2358 N N . ASP A 1 294 ? -13.298 -9.587 32.184 1.00 79.06 294 ASP A N 1
ATOM 2359 C CA . ASP A 1 294 ? -14.313 -10.427 32.840 1.00 79.06 294 ASP A CA 1
ATOM 2360 C C . ASP A 1 294 ? -14.999 -9.739 34.020 1.00 79.06 294 ASP A C 1
ATOM 2362 O O . ASP A 1 294 ? -16.234 -9.704 34.093 1.00 79.06 294 ASP A O 1
ATOM 2366 N N . THR A 1 295 ? -14.209 -9.116 34.897 1.00 79.62 295 THR A N 1
ATOM 2367 C CA . THR A 1 295 ? -14.681 -8.541 36.167 1.00 79.62 295 THR A CA 1
ATOM 2368 C C . THR A 1 295 ? -14.411 -7.029 36.328 1.00 79.62 295 THR A C 1
ATOM 2370 O O . THR A 1 295 ? -13.842 -6.617 37.339 1.00 79.62 295 THR A O 1
ATOM 2373 N N . PRO A 1 296 ? -14.780 -6.162 35.367 1.00 81.62 296 PRO A N 1
ATOM 2374 C CA . PRO A 1 296 ? -14.589 -4.720 35.462 1.00 81.62 296 PRO A CA 1
ATOM 2375 C C . PRO A 1 296 ? -15.582 -4.110 36.453 1.00 81.62 296 PRO A C 1
ATOM 2377 O O . PRO A 1 296 ? -16.800 -4.177 36.254 1.00 81.62 296 PRO A O 1
ATOM 2380 N N . THR A 1 297 ? -15.070 -3.462 37.499 1.00 91.12 297 THR A N 1
ATOM 2381 C CA . THR A 1 297 ? -15.903 -2.817 38.526 1.00 91.12 297 THR A CA 1
ATOM 2382 C C . THR A 1 297 ? -16.524 -1.502 38.040 1.00 91.12 297 THR A C 1
ATOM 2384 O O . THR A 1 297 ? -17.611 -1.122 38.469 1.00 91.12 297 THR A O 1
ATOM 2387 N N . MET A 1 298 ? -15.888 -0.836 37.071 1.00 93.69 298 MET A N 1
ATOM 2388 C CA . MET A 1 298 ? -16.298 0.453 36.502 1.00 93.69 298 MET A CA 1
ATOM 2389 C C . MET A 1 298 ? -16.926 0.328 35.104 1.00 93.69 298 MET A C 1
ATOM 2391 O O . MET A 1 298 ? -16.924 1.291 34.330 1.00 93.69 298 MET A O 1
ATOM 2395 N N . ARG A 1 299 ? -17.454 -0.853 34.745 1.00 94.56 299 ARG A N 1
ATOM 2396 C CA . ARG A 1 299 ? -17.952 -1.161 33.386 1.00 94.56 299 ARG A CA 1
ATOM 2397 C C . ARG A 1 299 ? -18.977 -0.144 32.877 1.00 94.56 299 ARG A C 1
ATOM 2399 O O . ARG A 1 299 ? -18.882 0.322 31.743 1.00 94.56 299 ARG A O 1
ATOM 2406 N N . GLU A 1 300 ? -19.943 0.228 33.715 1.00 95.31 300 GLU A N 1
ATOM 2407 C CA . GLU A 1 300 ? -20.962 1.216 33.348 1.00 95.31 300 GLU A CA 1
ATOM 2408 C C . GLU A 1 300 ? -20.389 2.623 33.162 1.00 95.31 300 GLU A C 1
ATOM 2410 O O . GLU A 1 300 ? -20.796 3.334 32.241 1.00 95.31 300 GLU A O 1
ATOM 2415 N N . THR A 1 301 ? -19.436 3.025 34.005 1.00 96.06 301 THR A N 1
ATOM 2416 C CA . THR A 1 301 ? -18.754 4.321 33.898 1.00 96.06 301 THR A CA 1
ATOM 2417 C C . THR A 1 301 ? -17.985 4.413 32.586 1.00 96.06 301 THR A C 1
ATOM 2419 O O . THR A 1 301 ? -18.130 5.401 31.866 1.00 96.06 301 THR A O 1
ATOM 2422 N N . ALA A 1 302 ? -17.241 3.363 32.225 1.00 96.75 302 ALA A N 1
ATOM 2423 C CA . ALA A 1 302 ? -16.542 3.278 30.946 1.00 96.75 302 ALA A CA 1
ATOM 2424 C C . ALA A 1 302 ? -17.513 3.389 29.756 1.00 96.75 302 ALA A C 1
ATOM 2426 O O . ALA A 1 302 ? -17.283 4.181 28.842 1.00 96.75 302 ALA A O 1
ATOM 2427 N N . ALA A 1 303 ? -18.643 2.673 29.797 1.00 96.12 303 ALA A N 1
ATOM 2428 C CA . ALA A 1 303 ? -19.667 2.757 28.755 1.00 96.12 303 ALA A CA 1
ATOM 2429 C C . ALA A 1 303 ? -20.277 4.168 28.639 1.00 96.12 303 ALA A C 1
ATOM 2431 O O . ALA A 1 303 ? -20.429 4.688 27.533 1.00 96.12 303 ALA A O 1
ATOM 2432 N N . ASN A 1 304 ? -20.578 4.826 29.764 1.00 95.44 304 ASN A N 1
ATOM 2433 C CA . ASN A 1 304 ? -21.084 6.203 29.764 1.00 95.44 304 ASN A CA 1
ATOM 2434 C C . ASN A 1 304 ? -20.057 7.182 29.165 1.00 95.44 304 ASN A C 1
ATOM 2436 O O . ASN A 1 304 ? -20.426 8.056 28.382 1.00 95.44 304 ASN A O 1
ATOM 2440 N N . LEU A 1 305 ? -18.770 7.028 29.496 1.00 95.06 305 LEU A N 1
ATOM 2441 C CA . LEU A 1 305 ? -17.697 7.845 28.925 1.00 95.06 305 LEU A CA 1
ATOM 2442 C C . LEU A 1 305 ? -17.605 7.680 27.405 1.00 95.06 305 LEU A C 1
ATOM 2444 O O . LEU A 1 305 ? -17.540 8.685 26.698 1.00 95.06 305 LEU A O 1
ATOM 2448 N N . ILE A 1 306 ? -17.675 6.445 26.895 1.00 95.75 306 ILE A N 1
ATOM 2449 C CA . ILE A 1 306 ? -17.703 6.182 25.449 1.00 95.75 306 ILE A CA 1
ATOM 2450 C C . ILE A 1 306 ? -18.869 6.925 24.787 1.00 95.75 306 ILE A C 1
ATOM 2452 O O . ILE A 1 306 ? -18.651 7.639 23.812 1.00 95.75 306 ILE A O 1
ATOM 2456 N N . LEU A 1 307 ? -20.091 6.810 25.319 1.00 94.94 307 LEU A N 1
ATOM 2457 C CA . LEU A 1 307 ? -21.279 7.454 24.735 1.00 94.94 307 LEU A CA 1
ATOM 2458 C C . LEU A 1 307 ? -21.263 8.988 24.855 1.00 94.94 307 LEU A C 1
ATOM 2460 O O . LEU A 1 307 ? -21.876 9.684 24.044 1.00 94.94 307 LEU A O 1
ATOM 2464 N N . ASN A 1 308 ? -20.540 9.532 25.836 1.00 92.50 308 ASN A N 1
ATOM 2465 C CA . ASN A 1 308 ? -20.323 10.973 25.967 1.00 92.50 308 ASN A CA 1
ATOM 2466 C C . ASN A 1 308 ? -19.335 11.520 24.927 1.00 92.50 308 ASN A C 1
ATOM 2468 O O . ASN A 1 308 ? -19.478 12.668 24.496 1.00 92.50 308 ASN A O 1
ATOM 2472 N N . LEU A 1 309 ? -18.339 10.719 24.539 1.00 92.50 309 LEU A N 1
ATOM 2473 C CA . LEU A 1 309 ? -17.350 11.060 23.511 1.00 92.50 309 LEU A CA 1
ATOM 2474 C C . LEU A 1 309 ? -17.933 10.845 22.104 1.00 92.50 309 LEU A C 1
ATOM 2476 O O . LEU A 1 309 ? -17.875 11.741 21.259 1.00 92.50 309 LEU A O 1
ATOM 2480 N N . ILE A 1 310 ? -18.560 9.686 21.887 1.00 94.69 310 ILE A N 1
ATOM 2481 C CA . ILE A 1 310 ? -19.094 9.222 20.606 1.00 94.69 310 ILE A CA 1
ATOM 2482 C C . ILE A 1 310 ? -20.622 9.232 20.662 1.00 94.69 310 ILE A C 1
ATOM 2484 O O . ILE A 1 310 ? -21.266 8.322 21.176 1.00 94.69 310 ILE A O 1
ATOM 2488 N N . SER A 1 311 ? -21.219 10.267 20.076 1.00 93.12 311 SER A N 1
ATOM 2489 C CA . SER A 1 311 ? -22.680 10.410 20.015 1.00 93.12 311 SER A CA 1
ATOM 2490 C C . SER A 1 311 ? -23.347 9.448 19.022 1.00 93.12 311 SER A C 1
ATOM 2492 O O . SER A 1 311 ? -24.504 9.077 19.196 1.00 93.12 311 SER A O 1
ATOM 2494 N N . SER A 1 312 ? -22.631 9.068 17.961 1.00 94.81 312 SER A N 1
ATOM 2495 C CA . SER A 1 312 ? -23.050 8.076 16.965 1.00 94.81 312 SER A CA 1
ATOM 2496 C C . SER A 1 312 ? -21.824 7.574 16.195 1.00 94.81 312 SER A C 1
ATOM 2498 O O . SER A 1 312 ? -20.805 8.271 16.187 1.00 94.81 312 SER A O 1
ATOM 2500 N N . PRO A 1 313 ? -21.919 6.469 15.437 1.00 93.06 313 PRO A N 1
ATOM 2501 C CA . PRO A 1 313 ? -20.835 6.009 14.562 1.00 93.06 313 PRO A CA 1
ATOM 2502 C C . PRO A 1 313 ? -20.375 7.024 13.502 1.00 93.06 313 PRO A C 1
ATOM 2504 O O . PRO A 1 313 ? -19.319 6.847 12.908 1.00 93.06 313 PRO A O 1
ATOM 2507 N N . LYS A 1 314 ? -21.154 8.087 13.240 1.00 94.44 314 LYS A N 1
ATOM 2508 C CA . LYS A 1 314 ? -20.770 9.192 12.346 1.00 94.44 314 LYS A CA 1
ATOM 2509 C C . LYS A 1 314 ? -20.141 10.365 13.102 1.00 94.44 314 LYS A C 1
ATOM 2511 O O . LYS A 1 314 ? -19.579 11.243 12.466 1.00 94.44 314 LYS A O 1
ATOM 2516 N N . LYS A 1 315 ? -20.270 10.462 14.429 1.00 93.62 315 LYS A N 1
ATOM 2517 C CA . LYS A 1 315 ? -19.995 11.719 15.136 1.00 93.62 315 LYS A CA 1
ATOM 2518 C C . LYS A 1 315 ? -19.388 11.542 16.524 1.00 93.62 315 LYS A C 1
ATOM 2520 O O . LYS A 1 315 ? -20.051 11.037 17.434 1.00 93.62 315 LYS A O 1
ATOM 2525 N N . SER A 1 316 ? -18.199 12.116 16.697 1.00 92.69 316 SER A N 1
ATOM 2526 C CA . SER A 1 316 ? -17.473 12.230 17.967 1.00 92.69 316 SER A CA 1
ATOM 2527 C C . SER A 1 316 ? -16.952 13.657 18.144 1.00 92.69 316 SER A C 1
ATOM 2529 O O . SER A 1 316 ? -16.425 14.233 17.195 1.00 92.69 316 SER A O 1
ATOM 2531 N N . LEU A 1 317 ? -17.125 14.254 19.328 1.00 88.75 317 LEU A N 1
ATOM 2532 C CA . LEU A 1 317 ? -16.606 15.598 19.665 1.00 88.75 317 LEU A CA 1
ATOM 2533 C C . LEU A 1 317 ? -16.908 16.682 18.608 1.00 88.75 317 LEU A C 1
ATOM 2535 O O . LEU A 1 317 ? -16.049 17.486 18.240 1.00 88.75 317 LEU A O 1
ATOM 2539 N N . GLY A 1 318 ? -18.122 16.653 18.051 1.00 83.75 318 GLY A N 1
ATOM 2540 C CA . GLY A 1 318 ? -18.556 17.577 16.995 1.00 83.75 318 GLY A CA 1
ATOM 2541 C C . GLY A 1 318 ? -17.933 17.361 15.610 1.00 83.75 318 GLY A C 1
ATOM 2542 O O . GLY A 1 318 ? -18.303 18.084 14.689 1.00 83.75 318 GLY A O 1
ATOM 2543 N N . VAL A 1 319 ? -17.044 16.380 15.441 1.00 87.31 319 VAL A N 1
ATOM 2544 C CA . VAL A 1 319 ? -16.440 15.989 14.157 1.00 87.31 319 VAL A CA 1
ATOM 2545 C C . VAL A 1 319 ? -17.276 14.897 13.503 1.00 87.31 319 VAL A C 1
ATOM 2547 O O . VAL A 1 319 ? -17.727 13.973 14.182 1.00 87.31 319 VAL A O 1
ATOM 2550 N N . GLU A 1 320 ? -17.475 15.002 12.189 1.00 90.62 320 GLU A N 1
ATOM 2551 C CA . GLU A 1 320 ? -18.078 13.935 11.394 1.00 90.62 320 GLU A CA 1
ATOM 2552 C C . GLU A 1 320 ? -17.013 12.973 10.851 1.00 90.62 320 GLU A C 1
ATOM 2554 O O . GLU A 1 320 ? -15.973 13.396 10.353 1.00 90.62 320 GLU A O 1
ATOM 2559 N N . TYR A 1 321 ? -17.307 11.681 10.939 1.00 87.69 321 TYR A N 1
ATOM 2560 C CA . TYR A 1 321 ? -16.513 10.570 10.432 1.00 87.69 321 TYR A CA 1
ATOM 2561 C C . TYR A 1 321 ? -17.246 9.945 9.246 1.00 87.69 321 TYR A C 1
ATOM 2563 O O . TYR A 1 321 ? -18.474 9.806 9.263 1.00 87.69 321 TYR A O 1
ATOM 2571 N N . GLU A 1 322 ? -16.502 9.552 8.214 1.00 85.12 322 GLU A N 1
ATOM 2572 C CA . GLU A 1 322 ? -17.060 8.971 6.992 1.00 85.12 322 GLU A CA 1
ATOM 2573 C C . GLU A 1 322 ? -16.347 7.677 6.598 1.00 85.12 322 GLU A C 1
ATOM 2575 O O . GLU A 1 322 ? -15.170 7.477 6.890 1.00 85.12 322 GLU A O 1
ATOM 2580 N N . ASP A 1 323 ? -17.072 6.806 5.897 1.00 80.56 323 ASP A N 1
ATOM 2581 C CA . ASP A 1 323 ? -16.580 5.534 5.367 1.00 80.56 323 ASP A CA 1
ATOM 2582 C C . ASP A 1 323 ? -15.838 4.697 6.423 1.00 80.56 323 ASP A C 1
ATOM 2584 O O . ASP A 1 323 ? -16.403 4.339 7.454 1.00 80.56 323 ASP A O 1
ATOM 2588 N N . ILE A 1 324 ? -14.571 4.386 6.162 1.00 79.06 324 ILE A N 1
ATOM 2589 C CA . ILE A 1 324 ? -13.714 3.563 7.014 1.00 79.06 324 ILE A CA 1
ATOM 2590 C C . ILE A 1 324 ? -13.392 4.256 8.338 1.00 79.06 324 ILE A C 1
ATOM 2592 O O . ILE A 1 324 ? -13.224 3.578 9.348 1.00 79.06 324 ILE A O 1
ATOM 2596 N N . ASP A 1 325 ? -13.387 5.590 8.382 1.00 82.06 325 ASP A N 1
ATOM 2597 C CA . ASP A 1 325 ? -13.123 6.320 9.623 1.00 82.06 325 ASP A CA 1
ATOM 2598 C C . ASP A 1 325 ? -14.244 6.083 10.653 1.00 82.06 325 ASP A C 1
ATOM 2600 O O . ASP A 1 325 ? -13.994 6.113 11.856 1.00 82.06 325 ASP A O 1
ATOM 2604 N N . MET A 1 326 ? -15.470 5.774 10.201 1.00 89.00 326 MET A N 1
ATOM 2605 C CA . MET A 1 326 ? -16.584 5.411 11.092 1.00 89.00 326 MET A CA 1
ATOM 2606 C C . MET A 1 326 ? -16.314 4.105 11.852 1.00 89.00 326 MET A C 1
ATOM 2608 O O . MET A 1 326 ? -16.787 3.940 12.977 1.00 89.00 326 MET A O 1
ATOM 2612 N N . LEU A 1 327 ? -15.549 3.177 11.263 1.00 86.38 327 LEU A N 1
ATOM 2613 C CA . LEU A 1 327 ? -15.250 1.872 11.867 1.00 86.38 327 LEU A CA 1
ATOM 2614 C C . LEU A 1 327 ? -14.455 2.017 13.164 1.00 86.38 327 LEU A C 1
ATOM 2616 O O . LEU A 1 327 ? -14.668 1.249 14.098 1.00 86.38 327 LEU A O 1
ATOM 2620 N N . GLN A 1 328 ? -13.613 3.051 13.242 1.00 86.31 328 GLN A N 1
ATOM 2621 C CA . GLN A 1 328 ? -12.745 3.321 14.389 1.00 86.31 328 GLN A CA 1
ATOM 2622 C C . GLN A 1 328 ? -13.529 3.619 15.674 1.00 86.31 328 GLN A C 1
ATOM 2624 O O . GLN A 1 328 ? -13.040 3.373 16.773 1.00 86.31 328 GLN A O 1
ATOM 2629 N N . ILE A 1 329 ? -14.748 4.150 15.537 1.00 90.81 329 ILE A N 1
ATOM 2630 C CA . ILE A 1 329 ? -15.586 4.582 16.663 1.00 90.81 329 ILE A CA 1
ATOM 2631 C C . ILE A 1 329 ? -16.867 3.752 16.808 1.00 90.81 329 ILE A C 1
ATOM 2633 O O . ILE A 1 329 ? -17.465 3.724 17.883 1.00 90.81 329 ILE A O 1
ATOM 2637 N N . ALA A 1 330 ? -17.280 3.033 15.759 1.00 91.69 330 ALA A N 1
ATOM 2638 C CA . ALA A 1 330 ? -18.478 2.199 15.776 1.00 91.69 330 ALA A CA 1
ATOM 2639 C C . ALA A 1 330 ? -18.370 1.013 16.751 1.00 91.69 330 ALA A C 1
ATOM 2641 O O . ALA A 1 330 ? -19.350 0.709 17.432 1.00 91.69 330 ALA A O 1
ATOM 2642 N N . GLY A 1 331 ? -17.198 0.371 16.839 1.00 88.75 331 GLY A N 1
ATOM 2643 C CA . GLY A 1 331 ? -16.948 -0.766 17.737 1.00 88.75 331 GLY A CA 1
ATOM 2644 C C . GLY A 1 331 ? -17.127 -0.411 19.220 1.00 88.75 331 GLY A C 1
ATOM 2645 O O . GLY A 1 331 ? -18.014 -0.964 19.873 1.00 88.75 331 GLY A O 1
ATOM 2646 N N . PRO A 1 332 ? -16.367 0.563 19.758 1.00 92.12 332 PRO A N 1
ATOM 2647 C CA . PRO A 1 332 ? -16.564 1.035 21.128 1.00 92.12 332 PRO A CA 1
ATOM 2648 C C . PRO A 1 332 ? -18.005 1.482 21.405 1.00 92.12 332 PRO A C 1
ATOM 2650 O O . PRO A 1 332 ? -18.577 1.146 22.443 1.00 92.12 332 PRO A O 1
ATOM 2653 N N . TRP A 1 333 ? -18.622 2.199 20.460 1.00 94.44 333 TRP A N 1
ATOM 2654 C CA . TRP A 1 333 ? -19.984 2.714 20.603 1.00 94.44 333 TRP A CA 1
ATOM 2655 C C . TRP A 1 333 ? -21.040 1.606 20.738 1.00 94.44 333 TRP A C 1
ATOM 2657 O O . TRP A 1 333 ? -21.881 1.673 21.639 1.00 94.44 333 TRP A O 1
ATOM 2667 N N . ILE A 1 334 ? -20.993 0.564 19.896 1.00 92.06 334 ILE A N 1
ATOM 2668 C CA . ILE A 1 334 ? -21.966 -0.538 19.976 1.00 92.06 334 ILE A CA 1
ATOM 2669 C C . ILE A 1 334 ? -21.789 -1.351 21.264 1.00 92.06 334 ILE A C 1
ATOM 2671 O O . ILE A 1 334 ? -22.776 -1.722 21.903 1.00 92.06 334 ILE A O 1
ATOM 2675 N N . LEU A 1 335 ? -20.541 -1.543 21.703 1.00 90.50 335 LEU A N 1
ATOM 2676 C CA . LEU A 1 335 ? -20.215 -2.224 22.953 1.00 90.50 335 LEU A CA 1
ATOM 2677 C C . LEU A 1 335 ? -20.726 -1.446 24.179 1.00 90.50 335 LEU A C 1
ATOM 2679 O O . LEU A 1 335 ? -21.277 -2.035 25.110 1.00 90.50 335 LEU A O 1
ATOM 2683 N N . ALA A 1 336 ? -20.622 -0.117 24.174 1.00 94.19 336 ALA A N 1
ATOM 2684 C CA . ALA A 1 336 ? -21.200 0.702 25.234 1.00 94.19 336 ALA A CA 1
ATOM 2685 C C . ALA A 1 336 ? -22.734 0.575 25.280 1.00 94.19 336 ALA A C 1
ATOM 2687 O O . ALA A 1 336 ? -23.314 0.424 26.357 1.00 94.19 336 ALA A O 1
ATOM 2688 N N . HIS A 1 337 ? -23.405 0.549 24.124 1.00 94.19 337 HIS A N 1
ATOM 2689 C CA . HIS A 1 337 ? -24.848 0.302 24.054 1.00 94.19 337 HIS A CA 1
ATOM 2690 C C . HIS A 1 337 ? -25.254 -1.098 24.539 1.00 94.19 337 HIS A C 1
ATOM 2692 O O . HIS A 1 337 ? -26.318 -1.226 25.157 1.00 94.19 337 HIS A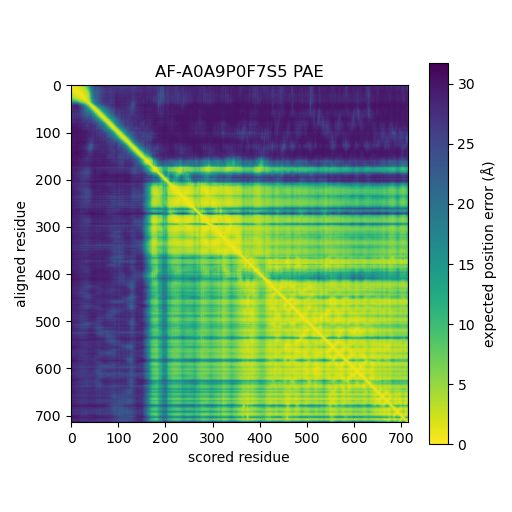 O 1
ATOM 2698 N N . TYR A 1 338 ? -24.414 -2.116 24.315 1.00 90.56 338 TYR A N 1
ATOM 2699 C CA . TYR A 1 338 ? -24.574 -3.451 24.900 1.00 90.56 338 TYR A CA 1
ATOM 2700 C C . TYR A 1 338 ? -24.581 -3.382 26.435 1.00 90.56 338 TYR A C 1
ATOM 2702 O O . TYR A 1 338 ? -25.559 -3.799 27.051 1.00 90.56 338 TYR A O 1
ATOM 2710 N N . VAL A 1 339 ? -23.572 -2.749 27.052 1.00 92.25 339 VAL A N 1
ATOM 2711 C CA . VAL A 1 339 ? -23.496 -2.579 28.521 1.00 92.25 339 VAL A CA 1
ATOM 2712 C C . VAL A 1 339 ? -24.694 -1.805 29.075 1.00 92.25 339 VAL A C 1
ATOM 2714 O O . VAL A 1 339 ? -25.217 -2.138 30.134 1.00 92.25 339 VAL A O 1
ATOM 2717 N N . LYS A 1 340 ? -25.165 -0.778 28.357 1.00 94.44 340 LYS A N 1
ATOM 2718 C CA . LYS A 1 340 ? -26.310 0.048 28.776 1.00 94.44 340 LYS A CA 1
ATOM 2719 C C . LYS A 1 340 ? -27.675 -0.579 28.474 1.00 94.44 340 LYS A C 1
ATOM 2721 O O . LYS A 1 340 ? -28.678 0.126 28.569 1.00 94.44 340 LYS A O 1
ATOM 2726 N N . ASN A 1 341 ? -27.736 -1.853 28.075 1.00 91.50 341 ASN A N 1
ATOM 2727 C CA . ASN A 1 341 ? -28.978 -2.549 27.716 1.00 91.50 341 ASN A CA 1
ATOM 2728 C C . ASN A 1 341 ? -29.821 -1.789 26.670 1.00 91.50 341 ASN A C 1
ATOM 2730 O O . ASN A 1 341 ? -31.049 -1.787 26.708 1.00 91.50 341 ASN A O 1
ATOM 2734 N N . SER A 1 342 ? -29.156 -1.113 25.729 1.00 92.88 342 SER A N 1
ATOM 2735 C CA . SER A 1 342 ? -29.787 -0.283 24.688 1.00 92.88 342 SER A CA 1
ATOM 2736 C C . SER A 1 342 ? -29.382 -0.701 23.270 1.00 92.88 342 SER A C 1
ATOM 2738 O O . SER A 1 342 ? -29.576 0.042 22.306 1.00 92.88 342 SER A O 1
ATOM 2740 N N . LEU A 1 343 ? -28.854 -1.921 23.141 1.00 88.62 343 LEU A N 1
ATOM 2741 C CA . LEU A 1 343 ? -28.349 -2.489 21.895 1.00 88.62 343 LEU A CA 1
ATOM 2742 C C . LEU A 1 343 ? -29.393 -2.511 20.776 1.00 88.62 343 LEU A C 1
ATOM 2744 O O . LEU A 1 343 ? -29.072 -2.180 19.642 1.00 88.62 343 LEU A O 1
ATOM 2748 N N . GLU A 1 344 ? -30.649 -2.835 21.093 1.00 87.56 344 GLU A N 1
ATOM 2749 C CA . GLU A 1 344 ? -31.747 -2.896 20.118 1.00 87.56 344 GLU A CA 1
ATOM 2750 C C . GLU A 1 344 ? -31.940 -1.565 19.372 1.00 87.56 344 GLU A C 1
ATOM 2752 O O . GLU A 1 344 ? -32.165 -1.543 18.161 1.00 87.56 344 GLU A O 1
ATOM 2757 N N . LYS A 1 345 ? -31.787 -0.438 20.074 1.00 89.31 345 LYS A N 1
ATOM 2758 C CA . LYS A 1 345 ? -31.831 0.889 19.454 1.00 89.31 345 LYS A CA 1
ATOM 2759 C C . LYS A 1 345 ? -30.582 1.143 18.610 1.00 89.31 345 LYS A C 1
ATOM 2761 O O . LYS A 1 345 ? -30.688 1.679 17.511 1.00 89.31 345 LYS A O 1
ATOM 2766 N N . ALA A 1 346 ? -29.420 0.744 19.117 1.00 91.50 346 ALA A N 1
ATOM 2767 C CA . ALA A 1 346 ? -28.130 1.006 18.496 1.00 91.50 346 ALA A CA 1
ATOM 2768 C C . ALA A 1 346 ? -27.933 0.254 17.169 1.00 91.50 346 ALA A C 1
ATOM 2770 O O . ALA A 1 346 ? -27.539 0.863 16.178 1.00 91.50 346 ALA A O 1
ATOM 2771 N N . VAL A 1 347 ? -28.296 -1.033 17.099 1.00 88.62 347 VAL A N 1
ATOM 2772 C CA . VAL A 1 347 ? -28.198 -1.832 15.857 1.00 88.62 347 VAL A CA 1
ATOM 2773 C C . VAL A 1 347 ? -29.128 -1.324 14.750 1.00 88.62 347 VAL A C 1
ATOM 2775 O O . VAL A 1 347 ? -28.903 -1.559 13.562 1.00 88.62 347 VAL A O 1
ATOM 2778 N N . ASN A 1 348 ? -30.181 -0.600 15.131 1.00 90.25 348 ASN A N 1
ATOM 2779 C CA . ASN A 1 348 ? -31.114 0.019 14.202 1.00 90.25 348 ASN A CA 1
ATOM 2780 C C . ASN A 1 348 ? -30.703 1.432 13.766 1.00 90.25 348 ASN A C 1
ATOM 2782 O O . ASN A 1 348 ? -31.338 1.975 12.858 1.00 90.25 348 ASN A O 1
ATOM 2786 N N . ASP A 1 349 ? -29.639 2.002 14.344 1.00 93.44 349 ASP A N 1
ATOM 2787 C CA . ASP A 1 349 ? -29.132 3.319 13.969 1.00 93.44 349 ASP A CA 1
ATOM 2788 C C . ASP A 1 349 ? -28.642 3.328 12.502 1.00 93.44 349 ASP A C 1
ATOM 2790 O O . ASP A 1 349 ? -27.850 2.466 12.097 1.00 93.44 349 ASP A O 1
ATOM 2794 N N . PRO A 1 350 ? -29.078 4.293 11.669 1.00 93.81 350 PRO A N 1
ATOM 2795 C CA . PRO A 1 350 ? -28.655 4.380 10.272 1.00 93.81 350 PRO A CA 1
ATOM 2796 C C . PRO A 1 350 ? -27.139 4.521 10.086 1.00 93.81 350 PRO A C 1
ATOM 2798 O O . PRO A 1 350 ? -26.587 3.996 9.117 1.00 93.81 350 PRO A O 1
ATOM 2801 N N . ASN A 1 351 ? -26.449 5.215 10.997 1.00 93.81 351 ASN A N 1
ATOM 2802 C CA . ASN A 1 351 ? -25.001 5.399 10.933 1.00 93.81 351 ASN A CA 1
ATOM 2803 C C . ASN A 1 351 ? -24.261 4.122 11.321 1.00 93.81 351 ASN A C 1
ATOM 2805 O O . ASN A 1 351 ? -23.214 3.843 10.743 1.00 93.81 351 ASN A O 1
ATOM 2809 N N . TYR A 1 352 ? -24.815 3.323 12.236 1.00 90.31 352 TYR A N 1
ATOM 2810 C CA . TYR A 1 352 ? -24.278 1.994 12.524 1.00 90.31 352 TYR A CA 1
ATOM 2811 C C . TYR A 1 352 ? -24.377 1.087 11.293 1.00 90.31 352 TYR A C 1
ATOM 2813 O O . TYR A 1 352 ? -23.373 0.537 10.850 1.00 90.31 352 TYR A O 1
ATOM 2821 N N . LYS A 1 353 ? -25.543 1.041 10.635 1.00 87.94 353 LYS A N 1
ATOM 2822 C CA . LYS A 1 353 ? -25.715 0.306 9.366 1.00 87.94 353 LYS A CA 1
ATOM 2823 C C . LYS A 1 353 ? -24.774 0.807 8.265 1.00 87.94 353 LYS A C 1
ATOM 2825 O O . LYS A 1 353 ? -24.256 0.013 7.482 1.00 87.94 353 LYS A O 1
ATOM 2830 N N . LYS A 1 354 ? -24.517 2.120 8.208 1.00 88.81 354 LYS A N 1
ATOM 2831 C CA . LYS A 1 354 ? -23.526 2.706 7.292 1.00 88.81 354 LYS A CA 1
ATOM 2832 C C . LYS A 1 354 ? -22.102 2.239 7.620 1.00 88.81 354 LYS A C 1
ATOM 2834 O O . LYS A 1 354 ? -21.371 1.911 6.689 1.00 88.81 354 LYS A O 1
ATOM 2839 N N . ALA A 1 355 ? -21.734 2.165 8.900 1.00 88.00 355 ALA A N 1
ATOM 2840 C CA . ALA A 1 355 ? -20.448 1.626 9.333 1.00 88.00 355 ALA A CA 1
ATOM 2841 C C . ALA A 1 355 ? -20.305 0.148 8.933 1.00 88.00 355 ALA A C 1
ATOM 2843 O O . ALA A 1 355 ? -19.324 -0.204 8.289 1.00 88.00 355 ALA A O 1
ATOM 2844 N N . LEU A 1 356 ? -21.313 -0.697 9.176 1.00 84.19 356 LEU A N 1
ATOM 2845 C CA . LEU A 1 356 ? -21.285 -2.102 8.738 1.00 84.19 356 LEU A CA 1
ATOM 2846 C C . LEU A 1 356 ? -21.141 -2.236 7.212 1.00 84.19 356 LEU A C 1
ATOM 2848 O O . LEU A 1 356 ? -20.369 -3.051 6.718 1.00 84.19 356 LEU A O 1
ATOM 2852 N N . LYS A 1 357 ? -21.808 -1.375 6.437 1.00 82.38 357 LYS A N 1
ATOM 2853 C CA . LYS A 1 357 ? -21.628 -1.337 4.978 1.00 82.38 357 LYS A CA 1
ATOM 2854 C C . LYS A 1 357 ? -20.209 -0.928 4.559 1.00 82.38 357 LYS A C 1
ATOM 2856 O O . LYS A 1 357 ? -19.731 -1.388 3.524 1.00 82.38 357 LYS A O 1
ATOM 2861 N N . ALA A 1 358 ? -19.548 -0.051 5.316 1.00 81.62 358 ALA A N 1
ATOM 2862 C CA . ALA A 1 358 ? -18.147 0.293 5.082 1.00 81.62 358 ALA A CA 1
ATOM 2863 C C . ALA A 1 358 ? -17.223 -0.888 5.418 1.00 81.62 358 ALA A C 1
ATOM 2865 O O . ALA A 1 358 ? -16.312 -1.176 4.642 1.00 81.62 358 ALA A O 1
ATOM 2866 N N . LEU A 1 359 ? -17.515 -1.609 6.509 1.00 80.88 359 LEU A N 1
ATOM 2867 C CA . LEU A 1 359 ? -16.804 -2.823 6.913 1.00 80.88 359 LEU A CA 1
ATOM 2868 C C . LEU A 1 359 ? -16.906 -3.920 5.856 1.00 80.88 359 LEU A C 1
ATOM 2870 O O . LEU A 1 359 ? -15.917 -4.587 5.599 1.00 80.88 359 LEU A O 1
ATOM 2874 N N . ALA A 1 360 ? -18.055 -4.053 5.188 1.00 76.81 360 ALA A N 1
ATOM 2875 C CA . ALA A 1 360 ? -18.275 -5.037 4.127 1.00 76.81 360 ALA A CA 1
ATOM 2876 C C . ALA A 1 360 ? -17.274 -4.945 2.954 1.00 76.81 360 ALA A C 1
ATOM 2878 O O . ALA A 1 360 ? -17.189 -5.874 2.153 1.00 76.81 360 ALA A O 1
ATOM 2879 N N . MET A 1 361 ? -16.563 -3.815 2.814 1.00 77.44 361 MET A N 1
ATOM 2880 C CA . MET A 1 361 ? -15.508 -3.590 1.817 1.00 77.44 361 MET A CA 1
ATOM 2881 C C . MET A 1 361 ? -15.891 -3.976 0.378 1.00 77.44 361 MET A C 1
ATOM 2883 O O . MET A 1 361 ? -15.049 -4.374 -0.417 1.00 77.44 361 MET A O 1
ATOM 2887 N N . HIS A 1 362 ? -17.164 -3.816 -0.002 1.00 79.12 362 HIS A N 1
ATOM 2888 C CA . HIS A 1 362 ? -17.621 -4.193 -1.340 1.00 79.12 362 HIS A CA 1
ATOM 2889 C C . HIS A 1 362 ? -16.740 -3.601 -2.448 1.00 79.12 362 HIS A C 1
ATOM 2891 O O . HIS A 1 362 ? -16.507 -2.384 -2.482 1.00 79.12 362 HIS A O 1
ATOM 2897 N N . HIS A 1 363 ? -16.330 -4.467 -3.380 1.00 81.25 363 HIS A N 1
ATOM 2898 C CA . HIS A 1 363 ? -15.453 -4.097 -4.482 1.00 81.25 363 HIS A CA 1
ATOM 2899 C C . HIS A 1 363 ? -16.008 -2.910 -5.273 1.00 81.25 363 HIS A C 1
ATOM 2901 O O . HIS A 1 363 ? -17.183 -2.866 -5.670 1.00 81.25 363 HIS A O 1
ATOM 2907 N N . LYS A 1 364 ? -15.145 -1.930 -5.527 1.00 83.38 364 LYS A N 1
ATOM 2908 C CA . LYS A 1 364 ? -15.487 -0.759 -6.324 1.00 83.38 364 LYS A CA 1
ATOM 2909 C C . LYS A 1 364 ? -15.507 -1.126 -7.798 1.00 83.38 364 LYS A C 1
ATOM 2911 O O . LYS A 1 364 ? -14.511 -1.515 -8.373 1.00 83.38 364 LYS A O 1
ATOM 2916 N N . LYS A 1 365 ? -16.647 -0.900 -8.454 1.00 79.94 365 LYS A N 1
ATOM 2917 C CA . LYS A 1 365 ? -16.776 -1.117 -9.906 1.00 79.94 365 LYS A CA 1
ATOM 2918 C C . LYS A 1 365 ? -16.064 -0.060 -10.758 1.00 79.94 365 LYS A C 1
ATOM 2920 O O . LYS A 1 365 ? -15.897 -0.253 -11.955 1.00 79.94 365 LYS A O 1
ATOM 2925 N N . LYS A 1 366 ? -15.718 1.098 -10.191 1.00 83.06 366 LYS A N 1
ATOM 2926 C CA . LYS A 1 366 ? -15.083 2.213 -10.911 1.00 83.06 366 LYS A CA 1
ATOM 2927 C C . LYS A 1 366 ? -13.593 2.245 -10.566 1.00 83.06 366 LYS A C 1
ATOM 2929 O O . LYS A 1 366 ? -13.265 2.353 -9.390 1.00 83.06 366 LYS A O 1
ATOM 2934 N N . ARG A 1 367 ? -12.709 2.259 -11.577 1.00 72.69 367 ARG A N 1
ATOM 2935 C CA . ARG A 1 367 ? -11.230 2.282 -11.415 1.00 72.69 367 ARG A CA 1
ATOM 2936 C C . ARG A 1 367 ? -10.733 3.385 -10.489 1.00 72.69 367 ARG A C 1
ATOM 2938 O O . ARG A 1 367 ? -9.757 3.228 -9.771 1.00 72.69 367 ARG A O 1
ATOM 2945 N N . ARG A 1 368 ? -11.362 4.554 -10.591 1.00 81.75 368 ARG A N 1
ATOM 2946 C CA . ARG A 1 368 ? -10.919 5.803 -9.960 1.00 81.75 368 ARG A CA 1
ATOM 2947 C C . ARG A 1 368 ? -11.732 6.101 -8.710 1.00 81.75 368 ARG A C 1
ATOM 2949 O O . ARG A 1 368 ? -12.242 7.206 -8.547 1.00 81.75 368 ARG A O 1
ATOM 2956 N N . SER A 1 369 ? -11.978 5.084 -7.899 1.00 87.62 369 SER A N 1
ATOM 2957 C CA . SER A 1 369 ? -12.787 5.219 -6.695 1.00 87.62 369 SER A CA 1
ATOM 2958 C C . SER A 1 369 ? -12.016 4.692 -5.494 1.00 87.62 369 SER A C 1
ATOM 2960 O O . SER A 1 369 ? -11.487 3.594 -5.584 1.00 87.62 369 SER A O 1
ATOM 2962 N N . PRO A 1 370 ? -11.965 5.439 -4.381 1.00 87.44 370 PRO A N 1
ATOM 2963 C CA . PRO A 1 370 ? -11.396 4.946 -3.132 1.00 87.44 370 PRO A CA 1
ATOM 2964 C C . PRO A 1 370 ? -12.098 3.671 -2.656 1.00 87.44 370 PRO A C 1
ATOM 2966 O O . PRO A 1 370 ? -13.320 3.562 -2.793 1.00 87.44 370 PRO A O 1
ATOM 2969 N N . GLY A 1 371 ? -11.361 2.751 -2.041 1.00 86.19 371 GLY A N 1
ATOM 2970 C CA . GLY A 1 371 ? -11.865 1.499 -1.477 1.00 86.19 371 GLY A CA 1
ATOM 2971 C C . GLY A 1 371 ? -11.143 0.257 -1.998 1.00 86.19 371 GLY A C 1
ATOM 2972 O O . GLY A 1 371 ? -10.078 0.354 -2.598 1.00 86.19 371 GLY A O 1
ATOM 2973 N N . ALA A 1 372 ? -11.730 -0.910 -1.729 1.00 86.56 372 ALA A N 1
ATOM 2974 C CA . ALA A 1 372 ? -11.221 -2.203 -2.175 1.00 86.56 372 ALA A CA 1
ATOM 2975 C C . ALA A 1 372 ? -11.632 -2.502 -3.622 1.00 86.56 372 ALA A C 1
ATOM 2977 O O . ALA A 1 372 ? -12.753 -2.193 -4.036 1.00 86.56 372 ALA A O 1
ATOM 2978 N N . HIS A 1 373 ? -10.741 -3.143 -4.367 1.00 87.94 373 HIS A N 1
ATOM 2979 C CA . HIS A 1 373 ? -10.930 -3.535 -5.757 1.00 87.94 373 HIS A CA 1
ATOM 2980 C C . HIS A 1 373 ? -10.809 -5.053 -5.923 1.00 87.94 373 HIS A C 1
ATOM 2982 O O . HIS A 1 373 ? -10.267 -5.737 -5.055 1.00 87.94 373 HIS A O 1
ATOM 2988 N N . LYS A 1 374 ? -11.328 -5.591 -7.036 1.00 85.88 374 LYS A N 1
ATOM 2989 C CA . LYS A 1 374 ? -11.432 -7.050 -7.232 1.00 85.88 374 LYS A CA 1
ATOM 2990 C C . LYS A 1 374 ? -10.095 -7.791 -7.268 1.00 85.88 374 LYS A C 1
ATOM 2992 O O . LYS A 1 374 ? -10.078 -8.991 -7.029 1.00 85.88 374 LYS A O 1
ATOM 2997 N N . ASP A 1 375 ? -9.007 -7.104 -7.593 1.00 87.12 375 ASP A N 1
ATOM 2998 C CA . ASP A 1 375 ? -7.652 -7.658 -7.637 1.00 87.12 375 ASP A CA 1
ATOM 2999 C C . ASP A 1 375 ? -6.918 -7.587 -6.285 1.00 87.12 375 ASP A C 1
ATOM 3001 O O . ASP A 1 375 ? -5.718 -7.844 -6.219 1.00 87.12 375 ASP A O 1
ATOM 3005 N N . GLY A 1 376 ? -7.614 -7.182 -5.218 1.00 88.06 376 GLY A N 1
ATOM 3006 C CA . GLY A 1 376 ? -7.038 -6.979 -3.890 1.00 88.06 376 GLY A CA 1
ATOM 3007 C C . GLY A 1 376 ? -6.402 -5.603 -3.684 1.00 88.06 376 GLY A C 1
ATOM 3008 O O . GLY A 1 376 ? -5.959 -5.308 -2.574 1.00 88.06 376 GLY A O 1
ATOM 3009 N N . SER A 1 377 ? -6.378 -4.732 -4.701 1.00 90.12 377 SER A N 1
ATOM 3010 C CA . SER A 1 377 ? -5.905 -3.356 -4.535 1.00 90.12 377 SER A CA 1
ATOM 3011 C C . SER A 1 377 ? -6.806 -2.573 -3.575 1.00 90.12 377 SER A C 1
ATOM 3013 O O . SER A 1 377 ? -8.032 -2.706 -3.600 1.00 90.12 377 SER A O 1
ATOM 3015 N N . PHE A 1 378 ? -6.209 -1.693 -2.768 1.00 89.44 378 PHE A N 1
ATOM 3016 C CA . PHE A 1 378 ? -6.950 -0.811 -1.869 1.00 89.44 378 PHE A CA 1
ATOM 3017 C C . PHE A 1 378 ? -6.489 0.646 -1.990 1.00 89.44 378 PHE A C 1
ATOM 3019 O O . PHE A 1 378 ? -5.317 0.958 -1.757 1.00 89.44 378 PHE A O 1
ATOM 3026 N N . TYR A 1 379 ? -7.418 1.542 -2.339 1.00 89.56 379 TYR A N 1
ATOM 3027 C CA . TYR A 1 379 ? -7.143 2.964 -2.557 1.00 89.56 379 TYR A CA 1
ATOM 3028 C C . TYR A 1 379 ? -7.712 3.838 -1.440 1.00 89.56 379 TYR A C 1
ATOM 3030 O O . TYR A 1 379 ? -8.901 3.766 -1.121 1.00 89.56 379 TYR A O 1
ATOM 3038 N N . SER A 1 380 ? -6.888 4.732 -0.894 1.00 87.06 380 SER A N 1
ATOM 3039 C CA . SER A 1 380 ? -7.353 5.787 0.011 1.00 87.06 380 SER A CA 1
ATOM 3040 C C . SER A 1 380 ? -8.096 6.899 -0.749 1.00 87.06 380 SER A C 1
ATOM 3042 O O . SER A 1 380 ? -8.127 6.927 -1.984 1.00 87.06 380 SER A O 1
ATOM 3044 N N . ARG A 1 381 ? -8.679 7.864 -0.018 1.00 79.31 381 ARG A N 1
ATOM 3045 C CA . ARG A 1 381 ? -9.400 9.015 -0.608 1.00 79.31 381 ARG A CA 1
ATOM 3046 C C . ARG A 1 381 ? -8.560 9.810 -1.615 1.00 79.31 381 ARG A C 1
ATOM 3048 O O . ARG A 1 381 ? -9.110 10.346 -2.572 1.00 79.31 381 ARG A O 1
ATOM 3055 N N . ASN A 1 382 ? -7.240 9.826 -1.443 1.00 86.25 382 ASN A N 1
ATOM 3056 C CA . ASN A 1 382 ? -6.305 10.541 -2.308 1.00 86.25 382 ASN A CA 1
ATOM 3057 C C . ASN A 1 382 ? -5.824 9.722 -3.522 1.00 86.25 382 ASN A C 1
ATOM 3059 O O . ASN A 1 382 ? -4.942 10.167 -4.256 1.00 86.25 382 ASN A O 1
ATOM 3063 N N . MET A 1 383 ? -6.429 8.554 -3.777 1.00 90.06 383 MET A N 1
ATOM 3064 C CA . MET A 1 383 ? -6.018 7.614 -4.829 1.00 90.06 383 MET A CA 1
ATOM 3065 C C . MET A 1 383 ? -4.576 7.112 -4.650 1.00 90.06 383 MET A C 1
ATOM 3067 O O . MET A 1 383 ? -3.844 6.922 -5.622 1.00 90.06 383 MET A O 1
ATOM 3071 N N . CYS A 1 384 ? -4.174 6.897 -3.399 1.00 90.12 384 CYS A N 1
ATOM 3072 C CA . CYS A 1 384 ? -2.917 6.251 -3.031 1.00 90.12 384 CYS A CA 1
ATOM 3073 C C . CYS A 1 384 ? -3.192 4.796 -2.650 1.00 90.12 384 CYS A C 1
ATOM 3075 O O . CYS A 1 384 ? -4.225 4.512 -2.039 1.00 90.12 384 CYS A O 1
ATOM 3077 N N . LEU A 1 385 ? -2.257 3.889 -2.944 1.00 89.12 385 LEU A N 1
ATOM 3078 C CA . LEU A 1 385 ? -2.251 2.584 -2.281 1.00 89.12 385 LEU A CA 1
ATOM 3079 C C . LEU A 1 385 ? -2.047 2.795 -0.782 1.00 89.12 385 LEU A C 1
ATOM 3081 O O . LEU A 1 385 ? -1.153 3.538 -0.382 1.00 89.12 385 LEU A O 1
ATOM 3085 N N . SER A 1 386 ? -2.905 2.195 0.039 1.00 85.44 386 SER A N 1
ATOM 3086 C CA . SER A 1 386 ? -2.834 2.407 1.484 1.00 85.44 386 SER A CA 1
ATOM 3087 C C . SER A 1 386 ? -3.385 1.216 2.260 1.00 85.44 386 SER A C 1
ATOM 3089 O O . SER A 1 386 ? -4.465 1.253 2.847 1.00 85.44 386 SER A O 1
ATOM 3091 N N . PHE A 1 387 ? -2.610 0.138 2.257 1.00 87.12 387 PHE A N 1
ATOM 3092 C CA . PHE A 1 387 ? -2.896 -1.088 2.994 1.00 87.12 387 PHE A CA 1
ATOM 3093 C C . PHE A 1 387 ? -2.803 -0.901 4.514 1.00 87.12 387 PHE A C 1
ATOM 3095 O O . PHE A 1 387 ? -3.419 -1.669 5.244 1.00 87.12 387 PHE A O 1
ATOM 3102 N N . GLY A 1 388 ? -2.155 0.166 5.000 1.00 82.44 388 GLY A N 1
ATOM 3103 C CA . GLY A 1 388 ? -2.147 0.515 6.426 1.00 82.44 388 GLY A CA 1
ATOM 3104 C C . GLY A 1 388 ? -3.549 0.777 6.996 1.00 82.44 388 GLY A C 1
ATOM 3105 O O . GLY A 1 388 ? -3.828 0.427 8.142 1.00 82.44 388 GLY A O 1
ATOM 3106 N N . TYR A 1 389 ? -4.487 1.291 6.183 1.00 77.31 389 TYR A N 1
ATOM 3107 C CA . TYR A 1 389 ? -5.894 1.386 6.599 1.00 77.31 389 TYR A CA 1
ATOM 3108 C C . TYR A 1 389 ? -6.521 0.019 6.829 1.00 77.31 389 TYR A C 1
ATOM 3110 O O . TYR A 1 389 ? -7.416 -0.095 7.657 1.00 77.31 389 TYR A O 1
ATOM 3118 N N . LEU A 1 390 ? -6.082 -1.012 6.114 1.00 76.06 390 LEU A N 1
ATOM 3119 C CA . LEU A 1 390 ? -6.638 -2.340 6.298 1.00 76.06 390 LEU A CA 1
ATOM 3120 C C . LEU A 1 390 ? -6.190 -2.976 7.612 1.00 76.06 390 LEU A C 1
ATOM 3122 O O . LEU A 1 390 ? -7.001 -3.614 8.280 1.00 76.06 390 LEU A O 1
ATOM 3126 N N . ASP A 1 391 ? -4.939 -2.753 8.015 1.00 74.38 391 ASP A N 1
ATOM 3127 C CA . ASP A 1 391 ? -4.457 -3.175 9.333 1.00 74.38 391 ASP A CA 1
ATOM 3128 C C . ASP A 1 391 ? -5.209 -2.441 10.446 1.00 74.38 391 ASP A C 1
ATOM 3130 O O . ASP A 1 391 ? -5.575 -3.041 11.459 1.00 74.38 391 ASP A O 1
ATOM 3134 N N . LEU A 1 392 ? -5.502 -1.154 10.235 1.00 73.88 392 LEU A N 1
ATOM 3135 C CA . LEU A 1 392 ? -6.325 -0.360 11.141 1.00 73.88 392 LEU A CA 1
ATOM 3136 C C . LEU A 1 392 ? -7.766 -0.883 11.215 1.00 73.88 392 LEU A C 1
ATOM 3138 O O . LEU A 1 392 ? -8.301 -1.009 12.315 1.00 73.88 392 LEU A O 1
ATOM 3142 N N . ILE A 1 393 ? -8.381 -1.218 10.073 1.00 74.56 393 ILE A N 1
ATOM 3143 C CA . ILE A 1 393 ? -9.707 -1.849 10.024 1.00 74.56 393 ILE A CA 1
ATOM 3144 C C . ILE A 1 393 ? -9.667 -3.136 10.832 1.00 74.56 393 ILE A C 1
ATOM 3146 O O . ILE A 1 393 ? -10.403 -3.234 11.799 1.00 74.56 393 ILE A O 1
ATOM 3150 N N . ASN A 1 394 ? -8.760 -4.065 10.525 1.00 74.00 394 ASN A N 1
ATOM 3151 C CA . ASN A 1 394 ? -8.652 -5.337 11.240 1.00 74.00 394 ASN A CA 1
ATOM 3152 C C . ASN A 1 394 ? -8.543 -5.148 12.764 1.00 74.00 394 ASN A C 1
ATOM 3154 O O . ASN A 1 394 ? -9.260 -5.794 13.524 1.00 74.00 394 ASN A O 1
ATOM 3158 N N . LYS A 1 395 ? -7.691 -4.215 13.211 1.00 73.06 395 LYS A N 1
ATOM 3159 C CA . LYS A 1 395 ? -7.492 -3.918 14.638 1.00 73.06 395 LYS A CA 1
ATOM 3160 C C . LYS A 1 395 ? -8.738 -3.328 15.303 1.00 73.06 395 LYS A C 1
ATOM 3162 O O . LYS A 1 395 ? -9.075 -3.725 16.412 1.00 73.06 395 LYS A O 1
ATOM 3167 N N . LEU A 1 396 ? -9.411 -2.378 14.653 1.00 69.38 396 LEU A N 1
ATOM 3168 C CA . LEU A 1 396 ? -10.498 -1.603 15.268 1.00 69.38 396 LEU A CA 1
ATOM 3169 C C . LEU A 1 396 ? -11.895 -2.187 15.021 1.00 69.38 396 LEU A C 1
ATOM 3171 O O . LEU A 1 396 ? -12.827 -1.903 15.774 1.00 69.38 396 LEU A O 1
ATOM 3175 N N . SER A 1 397 ? -12.055 -2.992 13.972 1.00 68.56 397 SER A N 1
ATOM 3176 C CA . SER A 1 397 ? -13.318 -3.623 13.593 1.00 68.56 397 SER A CA 1
ATOM 3177 C C . SER A 1 397 ? -13.430 -5.075 14.036 1.00 68.56 397 SER A C 1
ATOM 3179 O O . SER A 1 397 ? -14.471 -5.668 13.770 1.00 68.56 397 SER A O 1
ATOM 3181 N N . SER A 1 398 ? -12.414 -5.644 14.692 1.00 69.06 398 SER A N 1
ATOM 3182 C CA . SER A 1 398 ? -12.463 -6.999 15.267 1.00 69.06 398 SER A CA 1
ATOM 3183 C C . SER A 1 398 ? -13.748 -7.209 16.070 1.00 69.06 398 SER A C 1
ATOM 3185 O O . SER A 1 398 ? -14.510 -8.128 15.788 1.00 69.06 398 SER A O 1
ATOM 3187 N N . TYR A 1 399 ? -14.092 -6.245 16.930 1.00 69.31 399 TYR A N 1
ATOM 3188 C CA . TYR A 1 399 ? -15.358 -6.252 17.660 1.00 69.31 399 TYR A CA 1
ATOM 3189 C C . TYR A 1 399 ? -16.557 -6.344 16.718 1.00 69.31 399 TYR A C 1
ATOM 3191 O O . TYR A 1 399 ? -17.423 -7.188 16.898 1.00 69.31 399 TYR A O 1
ATOM 3199 N N . LEU A 1 400 ? -16.629 -5.468 15.709 1.00 72.81 400 LEU A N 1
ATOM 3200 C CA . LEU A 1 400 ? -17.773 -5.380 14.794 1.00 72.81 400 LEU A CA 1
ATOM 3201 C C . LEU A 1 400 ? -17.988 -6.676 14.004 1.00 72.81 400 LEU A C 1
ATOM 3203 O O . LEU A 1 400 ? -19.134 -7.020 13.729 1.00 72.81 400 LEU A O 1
ATOM 3207 N N . ILE A 1 401 ? -16.904 -7.373 13.659 1.00 70.06 401 ILE A N 1
ATOM 3208 C CA . ILE A 1 401 ? -16.942 -8.675 12.983 1.00 70.06 401 ILE A CA 1
ATOM 3209 C C . ILE A 1 401 ? -17.533 -9.739 13.916 1.00 70.06 401 ILE A C 1
ATOM 3211 O O . ILE A 1 401 ? -18.378 -10.525 13.495 1.00 70.06 401 ILE A O 1
ATOM 3215 N N . ASP A 1 402 ? -17.160 -9.718 15.194 1.00 65.81 402 ASP A N 1
ATOM 3216 C CA . ASP A 1 402 ? -17.711 -10.634 16.198 1.00 65.81 402 ASP A CA 1
ATOM 3217 C C . ASP A 1 402 ? -19.173 -10.312 16.552 1.00 65.81 402 ASP A C 1
ATOM 3219 O O . ASP A 1 402 ? -19.943 -11.210 16.891 1.00 65.81 402 ASP A O 1
ATOM 3223 N N . PHE A 1 403 ? -19.578 -9.041 16.430 1.00 64.44 403 PHE A N 1
ATOM 3224 C CA . PHE A 1 403 ? -20.952 -8.581 16.659 1.00 64.44 403 PHE A CA 1
ATOM 3225 C C . PHE A 1 403 ? -21.923 -9.020 15.538 1.00 64.44 403 PHE A C 1
ATOM 3227 O O . PHE A 1 403 ? -23.114 -9.196 15.805 1.00 64.44 403 PHE A O 1
ATOM 3234 N N . ASP A 1 404 ? -21.478 -9.213 14.293 1.00 66.81 404 ASP A N 1
ATOM 3235 C CA . ASP A 1 404 ? -22.386 -9.540 13.185 1.00 66.81 404 ASP A CA 1
ATOM 3236 C C . ASP A 1 404 ? -21.997 -10.830 12.454 1.00 66.81 404 ASP A C 1
ATOM 3238 O O . ASP A 1 404 ? -20.973 -10.915 11.778 1.00 66.81 404 ASP A O 1
ATOM 3242 N N . LYS A 1 405 ? -22.877 -11.836 12.542 1.00 64.62 405 LYS A N 1
ATOM 3243 C CA . LYS A 1 405 ? -22.706 -13.139 11.883 1.00 64.62 405 LYS A CA 1
ATOM 3244 C C . LYS A 1 405 ? -22.588 -13.019 10.364 1.00 64.62 405 LYS A C 1
ATOM 3246 O O . LYS A 1 405 ? -21.983 -13.893 9.753 1.00 64.62 405 LYS A O 1
ATOM 3251 N N . ASP A 1 406 ? -23.104 -11.943 9.769 1.00 65.62 406 ASP A N 1
ATOM 3252 C CA . ASP A 1 406 ? -22.967 -11.687 8.332 1.00 65.62 406 ASP A CA 1
ATOM 3253 C C . ASP A 1 406 ? -21.503 -11.400 7.928 1.00 65.62 406 ASP A C 1
ATOM 3255 O O . ASP A 1 406 ? -21.145 -11.537 6.757 1.00 65.62 406 ASP A O 1
ATOM 3259 N N . PHE A 1 407 ? -20.635 -11.057 8.890 1.00 68.12 407 PHE A N 1
ATOM 3260 C CA . PHE A 1 407 ? -19.189 -10.900 8.699 1.00 68.12 407 PHE A CA 1
ATOM 3261 C C . PHE A 1 407 ? -18.368 -12.101 9.187 1.00 68.12 407 PHE A C 1
ATOM 3263 O O . PHE A 1 407 ? -17.137 -12.060 9.110 1.00 68.12 407 PHE A O 1
ATOM 3270 N N . GLN A 1 408 ? -19.017 -13.177 9.638 1.00 62.78 408 GLN A N 1
ATOM 3271 C CA . GLN A 1 408 ? -18.371 -14.434 10.017 1.00 62.78 408 GLN A CA 1
ATOM 3272 C C . GLN A 1 408 ? -18.402 -15.422 8.832 1.00 62.78 408 GLN A C 1
ATOM 3274 O O . GLN A 1 408 ? -19.404 -15.549 8.132 1.00 62.78 408 GLN A O 1
ATOM 3279 N N . GLY A 1 409 ? -17.299 -16.139 8.587 1.00 62.97 409 GLY A N 1
ATOM 3280 C CA . GLY A 1 409 ? -17.209 -17.170 7.539 1.00 62.97 409 GLY A CA 1
ATOM 3281 C C . GLY A 1 409 ? -16.710 -16.685 6.167 1.00 62.97 409 GLY A C 1
ATOM 3282 O O . GLY A 1 409 ? -15.897 -15.765 6.073 1.00 62.97 409 GLY A O 1
ATOM 3283 N N . GLU A 1 410 ? -17.162 -17.348 5.094 1.00 55.88 410 GLU A N 1
ATOM 3284 C CA . GLU A 1 410 ? -16.622 -17.216 3.723 1.00 55.88 410 GLU A CA 1
ATOM 3285 C C . GLU A 1 410 ? -16.870 -15.864 3.039 1.00 55.88 410 GLU A C 1
ATOM 3287 O O . GLU A 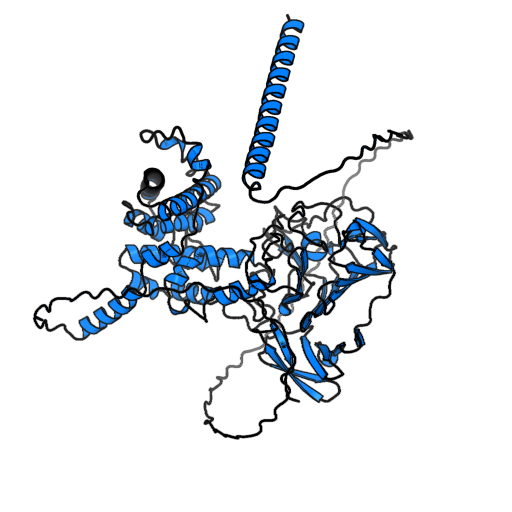1 410 ? -16.164 -15.494 2.111 1.00 55.88 410 GLU A O 1
ATOM 3292 N N . ASN A 1 411 ? -17.830 -15.074 3.519 1.00 53.34 411 ASN A N 1
ATOM 3293 C CA . ASN A 1 411 ? -18.098 -13.736 2.979 1.00 53.34 411 ASN A CA 1
ATOM 3294 C C . ASN A 1 411 ? -17.511 -12.616 3.851 1.00 53.34 411 ASN A C 1
ATOM 3296 O O . ASN A 1 411 ? -17.845 -11.444 3.664 1.00 53.34 411 ASN A O 1
ATOM 3300 N N . SER A 1 412 ? -16.642 -12.959 4.810 1.00 66.94 412 SER A N 1
ATOM 3301 C CA . SER A 1 412 ? -16.048 -11.977 5.711 1.00 66.94 412 SER A CA 1
ATOM 3302 C C . SER A 1 412 ? -15.168 -10.977 4.945 1.00 66.94 412 SER A C 1
ATOM 3304 O O . SER A 1 412 ? -14.320 -11.388 4.148 1.00 66.94 412 SER A O 1
ATOM 3306 N N . PRO A 1 413 ? -15.258 -9.668 5.239 1.00 67.94 413 PRO A N 1
ATOM 3307 C CA . PRO A 1 413 ? -14.308 -8.655 4.772 1.00 67.94 413 PRO A CA 1
ATOM 3308 C C . PRO A 1 413 ? -12.855 -9.003 5.099 1.00 67.94 413 PRO A C 1
ATOM 3310 O O . PRO A 1 413 ? -11.934 -8.621 4.375 1.00 67.94 413 PRO A O 1
ATOM 3313 N N . MET A 1 414 ? -12.649 -9.802 6.151 1.00 70.06 414 MET A N 1
ATOM 3314 C CA . MET A 1 414 ? -11.338 -10.325 6.513 1.00 70.06 414 MET A CA 1
ATOM 3315 C C . MET A 1 414 ? -10.769 -11.272 5.464 1.00 70.06 414 MET A C 1
ATOM 3317 O O . MET A 1 414 ? -9.556 -11.322 5.309 1.00 70.06 414 MET A O 1
ATOM 3321 N N . GLN A 1 415 ? -11.592 -11.984 4.692 1.00 71.62 415 GLN A N 1
ATOM 3322 C CA . GLN A 1 415 ? -11.076 -12.838 3.622 1.00 71.62 415 GLN A CA 1
ATOM 3323 C C . GLN A 1 415 ? -10.490 -12.021 2.471 1.00 71.62 415 GLN A C 1
ATOM 3325 O O . GLN A 1 415 ? -9.417 -12.360 1.976 1.00 71.62 415 GLN A O 1
ATOM 3330 N N . GLN A 1 416 ? -11.135 -10.911 2.095 1.00 71.94 416 GLN A N 1
ATOM 3331 C CA . GLN A 1 416 ? -10.589 -9.981 1.097 1.00 71.94 416 GLN A CA 1
ATOM 3332 C C . GLN A 1 416 ? -9.285 -9.356 1.593 1.00 71.94 416 GLN A C 1
ATOM 3334 O O . GLN A 1 416 ? -8.306 -9.273 0.850 1.00 71.94 416 GLN A O 1
ATOM 3339 N N . LEU A 1 417 ? -9.248 -8.978 2.874 1.00 78.25 417 LEU A N 1
ATOM 3340 C CA . LEU A 1 417 ? -8.033 -8.491 3.511 1.00 78.25 417 LEU A CA 1
ATOM 3341 C C . LEU A 1 417 ? -6.913 -9.535 3.477 1.00 78.25 417 LEU A C 1
ATOM 3343 O O . LEU A 1 417 ? -5.799 -9.237 3.054 1.00 78.25 417 LEU A O 1
ATOM 3347 N N . VAL A 1 418 ? -7.197 -10.765 3.898 1.00 79.75 418 VAL A N 1
ATOM 3348 C CA . VAL A 1 418 ? -6.224 -11.862 3.902 1.00 79.75 418 VAL A CA 1
ATOM 3349 C C . VAL A 1 418 ? -5.736 -12.156 2.485 1.00 79.75 418 VAL A C 1
ATOM 3351 O O . VAL A 1 418 ? -4.537 -12.352 2.297 1.00 79.75 418 VAL A O 1
ATOM 3354 N N . ALA A 1 419 ? -6.615 -12.130 1.480 1.00 81.06 419 ALA A N 1
ATOM 3355 C CA . ALA A 1 419 ? -6.235 -12.310 0.080 1.00 81.06 419 ALA A CA 1
ATOM 3356 C C . ALA A 1 419 ? -5.253 -11.221 -0.389 1.00 81.06 419 ALA A C 1
ATOM 3358 O O . ALA A 1 419 ? -4.194 -11.544 -0.927 1.00 81.06 419 ALA A O 1
ATOM 3359 N N . ALA A 1 420 ? -5.537 -9.947 -0.101 1.00 87.56 420 ALA A N 1
ATOM 3360 C CA . ALA A 1 420 ? -4.619 -8.848 -0.402 1.00 87.56 420 ALA A CA 1
ATOM 3361 C C . ALA A 1 420 ? -3.290 -8.981 0.367 1.00 87.56 420 ALA A C 1
ATOM 3363 O O . ALA A 1 420 ? -2.211 -8.824 -0.210 1.00 87.56 420 ALA A O 1
ATOM 3364 N N . ARG A 1 421 ? -3.343 -9.340 1.658 1.00 88.00 421 ARG A N 1
ATOM 3365 C CA . ARG A 1 421 ? -2.156 -9.539 2.507 1.00 88.00 421 ARG A CA 1
ATOM 3366 C C . ARG A 1 421 ? -1.272 -10.683 2.021 1.00 88.00 421 ARG A C 1
ATOM 3368 O O . ARG A 1 421 ? -0.055 -10.539 2.052 1.00 88.00 421 ARG A O 1
ATOM 3375 N N . LYS A 1 422 ? -1.846 -11.777 1.513 1.00 87.75 422 LYS A N 1
ATOM 3376 C CA . LYS A 1 422 ? -1.089 -12.890 0.909 1.00 87.75 422 LYS A CA 1
ATOM 3377 C C . LYS A 1 422 ? -0.291 -12.471 -0.328 1.00 87.75 422 LYS A C 1
ATOM 3379 O O . LYS A 1 422 ? 0.702 -13.116 -0.645 1.00 87.75 422 LYS A O 1
ATOM 3384 N N . ILE A 1 423 ? -0.696 -11.396 -1.005 1.00 90.00 423 ILE A N 1
ATOM 3385 C CA . ILE A 1 423 ? 0.052 -10.825 -2.129 1.00 90.00 423 ILE A CA 1
ATOM 3386 C C . ILE A 1 423 ? 1.161 -9.891 -1.621 1.00 90.00 423 ILE A C 1
ATOM 3388 O O . ILE A 1 423 ? 2.291 -9.989 -2.095 1.00 90.00 423 ILE A O 1
ATOM 3392 N N . ILE A 1 424 ? 0.886 -9.010 -0.649 1.00 91.25 424 ILE A N 1
ATOM 3393 C CA . ILE A 1 424 ? 1.825 -7.938 -0.241 1.00 91.25 424 ILE A CA 1
ATOM 3394 C C . ILE A 1 424 ? 2.772 -8.289 0.924 1.00 91.25 424 ILE A C 1
ATOM 3396 O O . ILE A 1 424 ? 3.813 -7.647 1.044 1.00 91.25 424 ILE A O 1
ATOM 3400 N N . LEU A 1 425 ? 2.463 -9.287 1.767 1.00 90.81 425 LEU A N 1
ATOM 3401 C CA . LEU A 1 425 ? 3.269 -9.673 2.943 1.00 90.81 425 LEU A CA 1
ATOM 3402 C C . LEU A 1 425 ? 4.057 -10.968 2.732 1.00 90.81 425 LEU A C 1
ATOM 3404 O O . LEU A 1 425 ? 3.595 -11.888 2.062 1.00 90.81 425 LEU A O 1
ATOM 3408 N N . HIS A 1 426 ? 5.289 -11.030 3.248 1.00 92.06 426 HIS A N 1
ATOM 3409 C CA . HIS A 1 426 ? 6.143 -12.222 3.133 1.00 92.06 426 HIS A CA 1
ATOM 3410 C C . HIS A 1 426 ? 5.883 -13.155 4.317 1.00 92.06 426 HIS A C 1
ATOM 3412 O O . HIS A 1 426 ? 5.641 -12.653 5.414 1.00 92.06 426 HIS A O 1
ATOM 3418 N N . PRO A 1 427 ? 6.032 -14.481 4.180 1.00 88.94 427 PRO A N 1
ATOM 3419 C CA . PRO A 1 427 ? 5.952 -15.371 5.337 1.00 88.94 427 PRO A CA 1
ATOM 3420 C C . PRO A 1 427 ? 7.128 -15.213 6.312 1.00 88.94 427 PRO A C 1
ATOM 3422 O O . PRO A 1 427 ? 6.964 -15.454 7.503 1.00 88.94 427 PRO A O 1
ATOM 3425 N N . THR A 1 428 ? 8.299 -14.790 5.830 1.00 89.25 428 THR A N 1
ATOM 3426 C CA . THR A 1 428 ? 9.538 -14.728 6.637 1.00 89.25 428 THR A CA 1
ATOM 3427 C C . THR A 1 428 ? 10.309 -13.408 6.578 1.00 89.25 428 THR A C 1
ATOM 3429 O O . THR A 1 428 ? 11.089 -13.157 7.481 1.00 89.25 428 THR A O 1
ATOM 3432 N N . VAL A 1 429 ? 10.128 -12.556 5.562 1.00 91.19 429 VAL A N 1
ATOM 3433 C CA . VAL A 1 429 ? 10.938 -11.344 5.344 1.00 91.19 429 VAL A CA 1
ATOM 3434 C C . VAL A 1 429 ? 10.076 -10.129 5.701 1.00 91.19 429 VAL A C 1
ATOM 3436 O O . VAL A 1 429 ? 9.170 -9.799 4.935 1.00 91.19 429 VAL A O 1
ATOM 3439 N N . PRO A 1 430 ? 10.321 -9.452 6.834 1.00 91.31 430 PRO A N 1
ATOM 3440 C CA . PRO A 1 430 ? 9.422 -8.431 7.378 1.00 91.31 430 PRO A CA 1
ATOM 3441 C C . PRO A 1 430 ? 9.632 -7.053 6.728 1.00 91.31 430 PRO A C 1
ATOM 3443 O O . PRO A 1 430 ? 9.697 -6.038 7.413 1.00 91.31 430 PRO A O 1
ATOM 3446 N N . LEU A 1 431 ? 9.797 -7.013 5.405 1.00 91.25 431 LEU A N 1
ATOM 3447 C CA . LEU A 1 431 ? 10.042 -5.794 4.631 1.00 91.25 431 LEU A CA 1
ATOM 3448 C C . LEU A 1 431 ? 9.032 -5.718 3.481 1.00 91.25 431 LEU A C 1
ATOM 3450 O O . LEU A 1 431 ? 8.793 -6.708 2.801 1.00 91.25 431 LEU A O 1
ATOM 3454 N N . GLY A 1 432 ? 8.419 -4.566 3.257 1.00 87.62 432 GLY A N 1
ATOM 3455 C CA . GLY A 1 432 ? 7.441 -4.339 2.198 1.00 87.62 432 GLY A CA 1
ATOM 3456 C C . GLY A 1 432 ? 8.015 -3.578 1.004 1.00 87.62 432 GLY A C 1
ATOM 3457 O O . GLY A 1 432 ? 9.213 -3.596 0.724 1.00 87.62 432 GLY A O 1
ATOM 3458 N N . ASN A 1 433 ? 7.129 -2.877 0.298 1.00 89.75 433 ASN A N 1
ATOM 3459 C CA . ASN A 1 433 ? 7.493 -1.814 -0.635 1.00 89.75 433 ASN A CA 1
ATOM 3460 C C . ASN A 1 433 ? 7.122 -0.463 -0.013 1.00 89.75 433 ASN A C 1
ATOM 3462 O O . ASN A 1 433 ? 6.070 -0.346 0.625 1.00 89.75 433 ASN A O 1
ATOM 3466 N N . TYR A 1 434 ? 7.945 0.561 -0.231 1.00 91.88 434 TYR A N 1
ATOM 3467 C CA . TYR A 1 434 ? 7.610 1.915 0.198 1.00 91.88 434 TYR A CA 1
ATOM 3468 C C . TYR A 1 434 ? 6.311 2.396 -0.462 1.00 91.88 434 TYR A C 1
ATOM 3470 O O . TYR A 1 434 ? 6.079 2.213 -1.655 1.00 91.88 434 TYR A O 1
ATOM 3478 N N . GLY A 1 435 ? 5.450 3.038 0.327 1.00 88.44 435 GLY A N 1
ATOM 3479 C CA . GLY A 1 435 ? 4.178 3.564 -0.167 1.00 88.44 435 GLY A CA 1
ATOM 3480 C C . GLY A 1 435 ? 3.055 2.549 -0.329 1.00 88.44 435 GLY A C 1
ATOM 3481 O O . GLY A 1 435 ? 2.086 2.838 -1.034 1.00 88.44 435 GLY A O 1
ATOM 3482 N N . LEU A 1 436 ? 3.169 1.381 0.312 1.00 89.12 436 LEU A N 1
ATOM 3483 C CA . LEU A 1 436 ? 2.039 0.470 0.521 1.00 89.12 436 LEU A CA 1
ATOM 3484 C C . LEU A 1 436 ? 1.291 0.758 1.824 1.00 89.12 436 LEU A C 1
ATOM 3486 O O . LEU A 1 436 ? 0.064 0.727 1.826 1.00 89.12 436 LEU A O 1
ATOM 3490 N N . PHE A 1 437 ? 2.006 1.034 2.918 1.00 86.62 437 PHE A N 1
ATOM 3491 C CA . PHE A 1 437 ? 1.416 1.137 4.261 1.00 86.62 437 PHE A CA 1
ATOM 3492 C C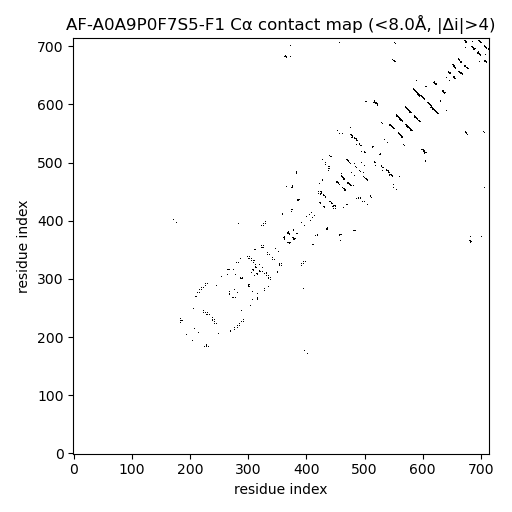 . PHE A 1 437 ? 1.250 2.572 4.769 1.00 86.62 437 PHE A C 1
ATOM 3494 O O . PHE A 1 437 ? 0.466 2.806 5.680 1.00 86.62 437 PHE A O 1
ATOM 3501 N N . GLY A 1 438 ? 1.903 3.548 4.142 1.00 84.88 438 GLY A N 1
ATOM 3502 C CA . GLY A 1 438 ? 1.817 4.946 4.550 1.00 84.88 438 GLY A CA 1
ATOM 3503 C C . GLY A 1 438 ? 2.965 5.776 3.994 1.00 84.88 438 GLY A C 1
ATOM 3504 O O . GLY A 1 438 ? 3.755 5.289 3.185 1.00 84.88 438 GLY A O 1
ATOM 3505 N N . ARG A 1 439 ? 3.026 7.039 4.434 1.00 89.06 439 ARG A N 1
ATOM 3506 C CA . ARG A 1 439 ? 4.056 8.033 4.071 1.00 89.06 439 ARG A CA 1
ATOM 3507 C C . ARG A 1 439 ? 5.370 7.850 4.811 1.00 89.06 439 ARG A C 1
ATOM 3509 O O . ARG A 1 439 ? 6.374 8.385 4.366 1.00 89.06 439 ARG A O 1
ATOM 3516 N N . GLU A 1 440 ? 5.346 7.096 5.899 1.00 83.38 440 GLU A N 1
ATOM 3517 C CA . GLU A 1 440 ? 6.455 6.923 6.827 1.00 83.38 440 GLU A CA 1
ATOM 3518 C C . GLU A 1 440 ? 7.721 6.380 6.151 1.00 83.38 440 GLU A C 1
ATOM 3520 O O . GLU A 1 440 ? 7.680 5.683 5.133 1.00 83.38 440 GLU A O 1
ATOM 3525 N N . LYS A 1 441 ? 8.873 6.699 6.750 1.00 88.06 441 LYS A N 1
ATOM 3526 C CA . LYS A 1 441 ? 10.196 6.213 6.327 1.00 88.06 441 LYS A CA 1
ATOM 3527 C C . LYS A 1 441 ? 10.476 4.801 6.840 1.00 88.06 441 LYS A C 1
ATOM 3529 O O . LYS A 1 441 ? 11.602 4.495 7.214 1.00 88.06 441 LYS A O 1
ATOM 3534 N N . ASP A 1 442 ? 9.441 3.977 6.889 1.00 86.94 442 ASP A N 1
ATOM 3535 C CA . ASP A 1 442 ? 9.508 2.620 7.395 1.00 86.94 442 ASP A CA 1
ATOM 3536 C C . ASP A 1 442 ? 9.038 1.658 6.305 1.00 86.94 442 ASP A C 1
ATOM 3538 O O . ASP A 1 442 ? 7.948 1.790 5.745 1.00 86.94 442 ASP A O 1
ATOM 3542 N N . ILE A 1 443 ? 9.916 0.725 5.955 1.00 89.44 443 ILE A N 1
ATOM 3543 C CA . ILE A 1 443 ? 9.618 -0.365 5.026 1.00 89.44 443 ILE A CA 1
ATOM 3544 C C . ILE A 1 443 ? 9.223 -1.634 5.784 1.00 89.44 443 ILE A C 1
ATOM 3546 O O . ILE A 1 443 ? 8.802 -2.602 5.156 1.00 89.44 443 ILE A O 1
ATOM 3550 N N . THR A 1 444 ? 9.383 -1.674 7.107 1.00 90.69 444 THR A N 1
ATOM 3551 C CA . THR A 1 444 ? 9.068 -2.862 7.890 1.00 90.69 444 THR A CA 1
ATOM 3552 C C . THR A 1 444 ? 7.569 -3.141 7.882 1.00 90.69 444 THR A C 1
ATOM 3554 O O . THR A 1 444 ? 6.730 -2.240 7.836 1.00 90.69 444 THR A O 1
ATOM 3557 N N . CYS A 1 445 ? 7.217 -4.421 7.856 1.00 87.69 445 CYS A N 1
ATOM 3558 C CA . CYS A 1 445 ? 5.831 -4.864 7.887 1.00 87.69 445 CYS A CA 1
ATOM 3559 C C . CYS A 1 445 ? 5.708 -6.219 8.588 1.00 87.69 445 CYS A C 1
ATOM 3561 O O . CYS A 1 445 ? 6.681 -6.963 8.725 1.00 87.69 445 CYS A O 1
ATOM 3563 N N . GLU A 1 446 ? 4.489 -6.562 9.005 1.00 85.25 446 GLU A N 1
ATOM 3564 C CA . GLU A 1 446 ? 4.192 -7.885 9.558 1.00 85.25 446 GLU A CA 1
ATOM 3565 C C . GLU A 1 446 ? 4.485 -8.992 8.530 1.00 85.25 446 GLU A C 1
ATOM 3567 O O . GLU A 1 446 ? 4.311 -8.810 7.321 1.00 85.25 446 GLU A O 1
ATOM 3572 N N . SER A 1 447 ? 4.894 -10.168 9.008 1.00 85.81 447 SER A N 1
ATOM 3573 C CA . SER A 1 447 ? 4.931 -11.373 8.185 1.00 85.81 447 SER A CA 1
ATOM 3574 C C . SER A 1 447 ? 3.580 -12.093 8.209 1.00 85.81 447 SER A C 1
ATOM 3576 O O . SER A 1 447 ? 2.823 -11.997 9.175 1.00 85.81 447 SER A O 1
ATOM 3578 N N . LEU A 1 448 ? 3.255 -12.819 7.136 1.00 83.38 448 LEU A N 1
ATOM 3579 C CA . LEU A 1 448 ? 2.024 -13.608 7.046 1.00 83.38 448 LEU A CA 1
ATOM 3580 C C . LEU A 1 448 ? 2.316 -15.025 6.551 1.00 83.38 448 LEU A C 1
ATOM 3582 O O . LEU A 1 448 ? 2.699 -15.232 5.399 1.00 83.38 448 LEU A O 1
ATOM 3586 N N . ALA A 1 449 ? 2.087 -16.012 7.418 1.00 80.75 449 ALA A N 1
ATOM 3587 C CA . ALA A 1 449 ? 2.173 -17.419 7.046 1.00 80.75 449 ALA A CA 1
ATOM 3588 C C . ALA A 1 449 ? 1.133 -17.780 5.967 1.00 80.75 449 ALA A C 1
ATOM 3590 O O . ALA A 1 449 ? 0.023 -17.248 5.940 1.00 80.75 449 ALA A O 1
ATOM 3591 N N . GLY A 1 450 ? 1.487 -18.712 5.079 1.00 79.88 450 GLY A N 1
ATOM 3592 C CA . GLY A 1 450 ? 0.583 -19.200 4.032 1.00 79.88 450 GLY A CA 1
ATOM 3593 C C . GLY A 1 450 ? 0.445 -18.288 2.807 1.00 79.88 450 GLY A C 1
ATOM 3594 O O . GLY A 1 450 ? -0.450 -18.514 1.992 1.00 79.88 450 GLY A O 1
ATOM 3595 N N . ALA A 1 451 ? 1.300 -17.270 2.662 1.00 83.50 451 ALA A N 1
ATOM 3596 C CA . ALA A 1 451 ? 1.508 -16.608 1.378 1.00 83.50 451 ALA A CA 1
ATOM 3597 C C . ALA A 1 451 ? 2.239 -17.565 0.421 1.00 83.50 451 ALA A C 1
ATOM 3599 O O . ALA A 1 451 ? 3.232 -18.198 0.788 1.00 83.50 451 ALA A O 1
ATOM 3600 N N . GLU A 1 452 ? 1.721 -17.699 -0.795 1.00 82.75 452 GLU A N 1
ATOM 3601 C CA . GLU A 1 452 ? 2.259 -18.624 -1.786 1.00 82.75 452 GLU A CA 1
ATOM 3602 C C . GLU A 1 452 ? 3.443 -18.006 -2.541 1.00 82.75 452 GLU A C 1
ATOM 3604 O O . GLU A 1 452 ? 3.354 -16.878 -3.022 1.00 82.75 452 GLU A O 1
ATOM 3609 N N . MET A 1 453 ? 4.528 -18.768 -2.681 1.00 86.38 453 MET A N 1
ATOM 3610 C CA . MET A 1 453 ? 5.763 -18.321 -3.335 1.00 86.38 453 MET A CA 1
ATOM 3611 C C . MET A 1 453 ? 5.588 -18.088 -4.846 1.00 86.38 453 MET A C 1
ATOM 3613 O O . MET A 1 453 ? 4.658 -18.601 -5.480 1.00 86.38 453 MET A O 1
ATOM 3617 N N . GLY A 1 454 ? 6.529 -17.345 -5.427 1.00 88.38 454 GLY A N 1
ATOM 3618 C CA . GLY A 1 454 ? 6.589 -17.017 -6.850 1.00 88.38 454 GLY A CA 1
ATOM 3619 C C . GLY A 1 454 ? 6.111 -15.598 -7.151 1.00 88.38 454 GLY A C 1
ATOM 3620 O O . GLY A 1 454 ? 6.107 -14.720 -6.285 1.00 88.38 454 GLY A O 1
ATOM 3621 N N . ALA A 1 455 ? 5.733 -15.353 -8.406 1.00 91.19 455 ALA A N 1
ATOM 3622 C CA . ALA A 1 455 ? 5.226 -14.052 -8.838 1.00 91.19 455 ALA A CA 1
ATOM 3623 C C . ALA A 1 455 ? 3.787 -13.843 -8.361 1.00 91.19 455 ALA A C 1
ATOM 3625 O O . ALA A 1 455 ? 2.979 -14.759 -8.441 1.00 91.19 455 ALA A O 1
ATOM 3626 N N . ARG A 1 456 ? 3.452 -12.653 -7.866 1.00 92.25 456 ARG A N 1
ATOM 3627 C CA . ARG A 1 456 ? 2.104 -12.249 -7.455 1.00 92.25 456 ARG A CA 1
ATOM 3628 C C . ARG A 1 456 ? 1.832 -10.829 -7.925 1.00 92.25 456 ARG A C 1
ATOM 3630 O O . ARG A 1 456 ? 2.716 -9.973 -7.886 1.00 92.25 456 ARG A O 1
ATOM 3637 N N . VAL A 1 457 ? 0.608 -10.579 -8.378 1.00 93.12 457 VAL A N 1
ATOM 3638 C CA . VAL A 1 457 ? 0.245 -9.315 -9.026 1.00 93.12 457 VAL A CA 1
ATOM 3639 C C . VAL A 1 457 ? -1.080 -8.757 -8.520 1.00 93.12 457 VAL A C 1
ATOM 3641 O O . VAL A 1 457 ? -1.984 -9.507 -8.160 1.00 93.12 457 VAL A O 1
ATOM 3644 N N . MET A 1 458 ? -1.194 -7.428 -8.543 1.00 93.31 458 MET A N 1
ATOM 3645 C CA . MET A 1 458 ? -2.464 -6.701 -8.479 1.00 93.31 458 MET A CA 1
ATOM 3646 C C . MET A 1 458 ? -2.553 -5.795 -9.717 1.00 93.31 458 MET A C 1
ATOM 3648 O O . MET A 1 458 ? -2.016 -4.676 -9.709 1.00 93.31 458 MET A O 1
ATOM 3652 N N . PRO A 1 459 ? -3.162 -6.277 -10.818 1.00 91.50 459 PRO A N 1
ATOM 3653 C CA . PRO A 1 459 ? -3.226 -5.554 -12.083 1.00 91.50 459 PRO A CA 1
ATOM 3654 C C . PRO A 1 459 ? -3.744 -4.133 -11.962 1.00 91.50 459 PRO A C 1
ATOM 3656 O O . PRO A 1 459 ? -3.211 -3.240 -12.620 1.00 91.50 459 PRO A O 1
ATOM 3659 N N . PHE A 1 460 ? -4.728 -3.884 -11.098 1.00 89.88 460 PHE A N 1
ATOM 3660 C CA . PHE A 1 460 ? -5.386 -2.591 -11.031 1.00 89.88 460 PHE A CA 1
ATOM 3661 C C . PHE A 1 460 ? -4.532 -1.487 -10.433 1.00 89.88 460 PHE A C 1
ATOM 3663 O O . PHE A 1 460 ? -4.625 -0.323 -10.844 1.00 89.88 460 PHE A O 1
ATOM 3670 N N . SER A 1 461 ? -3.668 -1.850 -9.493 1.00 90.81 461 SER A N 1
ATOM 3671 C CA . SER A 1 461 ? -2.680 -0.939 -8.924 1.00 90.81 461 SER A CA 1
ATOM 3672 C C . SER A 1 461 ? -1.318 -0.986 -9.606 1.00 90.81 461 SER A C 1
ATOM 3674 O O . SER A 1 461 ? -0.466 -0.153 -9.299 1.00 90.81 461 SER A O 1
ATOM 3676 N N . GLY A 1 462 ? -1.109 -1.929 -10.530 1.00 92.12 462 GLY A N 1
ATOM 3677 C CA . GLY A 1 462 ? 0.199 -2.170 -11.128 1.00 92.12 462 GLY A CA 1
ATOM 3678 C C . GLY A 1 462 ? 1.209 -2.712 -10.115 1.00 92.12 462 GLY A C 1
ATOM 3679 O O . GLY A 1 462 ? 2.406 -2.482 -10.266 1.00 92.12 462 GLY A O 1
ATOM 3680 N N . TYR A 1 463 ? 0.753 -3.376 -9.050 1.00 94.38 463 TYR A N 1
ATOM 3681 C CA . TYR A 1 463 ? 1.652 -3.957 -8.059 1.00 94.38 463 TYR A CA 1
ATOM 3682 C C . TYR A 1 463 ? 2.166 -5.310 -8.544 1.00 94.38 463 TYR A C 1
ATOM 3684 O O . TYR A 1 463 ? 1.388 -6.193 -8.904 1.00 94.38 463 TYR A O 1
ATOM 3692 N N . PHE A 1 464 ? 3.483 -5.462 -8.535 1.00 94.31 464 PHE A N 1
ATOM 3693 C CA . PHE A 1 464 ? 4.182 -6.696 -8.835 1.00 94.31 464 PHE A CA 1
ATOM 3694 C C . PHE A 1 464 ? 5.016 -7.091 -7.633 1.00 94.31 464 PHE A C 1
ATOM 3696 O O . PHE A 1 464 ? 5.733 -6.276 -7.044 1.00 94.31 464 PHE A O 1
ATOM 3703 N N . ARG A 1 465 ? 4.972 -8.370 -7.303 1.00 92.69 465 ARG A N 1
ATOM 3704 C CA . ARG A 1 465 ? 5.818 -8.945 -6.282 1.00 92.69 465 ARG A CA 1
ATOM 3705 C C . ARG A 1 465 ? 6.311 -10.297 -6.724 1.00 92.69 465 ARG A C 1
ATOM 3707 O O . ARG A 1 465 ? 5.629 -11.024 -7.433 1.00 92.69 465 ARG A O 1
ATOM 3714 N N . TYR A 1 466 ? 7.494 -10.629 -6.266 1.00 90.88 466 TYR A N 1
ATOM 3715 C CA . TYR A 1 466 ? 8.111 -11.897 -6.528 1.00 90.88 466 TYR A CA 1
ATOM 3716 C C . TYR A 1 466 ? 8.916 -12.314 -5.308 1.00 90.88 466 TYR A C 1
ATOM 3718 O O . TYR A 1 466 ? 9.727 -11.531 -4.813 1.00 90.88 466 TYR A O 1
ATOM 3726 N N . PHE A 1 467 ? 8.664 -13.504 -4.773 1.00 89.12 467 PHE A N 1
ATOM 3727 C CA . PHE A 1 467 ? 9.346 -13.935 -3.560 1.00 89.12 467 PHE A CA 1
ATOM 3728 C C . PHE A 1 467 ? 9.534 -15.447 -3.466 1.00 89.12 467 PHE A C 1
ATOM 3730 O O . PHE A 1 467 ? 8.766 -16.233 -4.022 1.00 89.12 467 PHE A O 1
ATOM 3737 N N . THR A 1 468 ? 10.587 -15.830 -2.750 1.00 87.44 468 THR A N 1
ATOM 3738 C CA . THR A 1 468 ? 10.980 -17.212 -2.445 1.00 87.44 468 THR A CA 1
ATOM 3739 C C . THR A 1 468 ? 11.059 -17.367 -0.921 1.00 87.44 468 THR A C 1
ATOM 3741 O O . THR A 1 468 ? 10.871 -16.390 -0.202 1.00 87.44 468 THR A O 1
ATOM 3744 N N . PRO A 1 469 ? 11.376 -18.545 -0.360 1.00 85.88 469 PRO A N 1
ATOM 3745 C CA . PRO A 1 469 ? 11.487 -18.693 1.093 1.00 85.88 469 PRO A CA 1
ATOM 3746 C C . PRO A 1 469 ? 12.447 -17.707 1.791 1.00 85.88 469 PRO A C 1
ATOM 3748 O O . PRO A 1 469 ? 12.270 -17.431 2.982 1.00 85.88 469 PRO A O 1
ATOM 3751 N N . THR A 1 470 ? 13.449 -17.175 1.083 1.00 84.31 470 THR A N 1
ATOM 3752 C CA . THR A 1 470 ? 14.553 -16.391 1.669 1.00 84.31 470 THR A CA 1
ATOM 3753 C C . THR A 1 470 ? 14.655 -14.950 1.170 1.00 84.31 470 THR A C 1
ATOM 3755 O O . THR A 1 470 ? 15.402 -14.162 1.756 1.00 84.31 470 THR A O 1
ATOM 3758 N N . LEU A 1 471 ? 13.925 -14.578 0.117 1.00 88.25 471 LEU A N 1
ATOM 3759 C CA . LEU A 1 471 ? 14.037 -13.262 -0.508 1.00 88.25 471 LEU A CA 1
ATOM 3760 C C . LEU A 1 471 ? 12.703 -12.761 -1.043 1.00 88.25 471 LEU A C 1
ATOM 3762 O O . LEU A 1 471 ? 11.820 -13.536 -1.400 1.00 88.25 471 LEU A O 1
ATOM 3766 N N . GLN A 1 472 ? 12.626 -11.451 -1.232 1.00 90.69 472 GLN A N 1
ATOM 3767 C CA . GLN A 1 472 ? 11.565 -10.835 -2.004 1.00 90.69 472 GLN A CA 1
ATOM 3768 C C . GLN A 1 472 ? 12.066 -9.664 -2.840 1.00 90.69 472 GLN A C 1
ATOM 3770 O O . GLN A 1 472 ? 12.954 -8.905 -2.449 1.00 90.69 472 GLN A O 1
ATOM 3775 N N . PHE A 1 473 ? 11.406 -9.483 -3.969 1.00 91.75 473 PHE A N 1
ATOM 3776 C CA . PHE A 1 473 ? 11.440 -8.298 -4.795 1.00 91.75 473 PHE A CA 1
ATOM 3777 C C . PHE A 1 473 ? 10.004 -7.800 -4.950 1.00 91.75 473 PHE A C 1
ATOM 3779 O O . PHE A 1 473 ? 9.067 -8.579 -5.131 1.00 91.75 473 PHE A O 1
ATOM 3786 N N . SER A 1 474 ? 9.804 -6.493 -4.869 1.00 93.25 474 SER A N 1
ATOM 3787 C CA . SER A 1 474 ? 8.493 -5.901 -5.096 1.00 93.25 474 SER A CA 1
ATOM 3788 C C . SER A 1 474 ? 8.637 -4.580 -5.816 1.00 93.25 474 SER A C 1
ATOM 3790 O O . SER A 1 474 ? 9.616 -3.857 -5.629 1.00 93.25 474 SER A O 1
ATOM 3792 N N . MET A 1 475 ? 7.639 -4.249 -6.621 1.00 92.88 475 MET A N 1
ATOM 3793 C CA . MET A 1 475 ? 7.591 -2.991 -7.332 1.00 92.88 475 MET A CA 1
ATOM 3794 C C . MET A 1 475 ? 6.153 -2.549 -7.539 1.00 92.88 475 MET A C 1
ATOM 3796 O O . MET A 1 475 ? 5.288 -3.329 -7.931 1.00 92.88 475 MET A O 1
ATOM 3800 N N . ARG A 1 476 ? 5.908 -1.258 -7.325 1.00 92.25 476 ARG A N 1
ATOM 3801 C CA . ARG A 1 476 ? 4.667 -0.614 -7.735 1.00 92.25 476 ARG A CA 1
ATOM 3802 C C . ARG A 1 476 ? 4.894 0.101 -9.061 1.00 92.25 476 ARG A C 1
ATOM 3804 O O . ARG A 1 476 ? 5.642 1.079 -9.119 1.00 92.25 476 ARG A O 1
ATOM 3811 N N . ALA A 1 477 ? 4.248 -0.377 -10.117 1.00 93.75 477 ALA A N 1
ATOM 3812 C CA . ALA A 1 477 ? 4.251 0.312 -11.394 1.00 93.75 477 ALA A CA 1
ATOM 3813 C C . ALA A 1 477 ? 3.538 1.666 -11.287 1.00 93.75 477 ALA A C 1
ATOM 3815 O O . ALA A 1 477 ? 2.616 1.860 -10.490 1.00 93.75 477 ALA A O 1
ATOM 3816 N N . GLN A 1 478 ? 3.950 2.617 -12.117 1.00 94.75 478 GLN A N 1
ATOM 3817 C CA . GLN A 1 478 ? 3.290 3.908 -12.205 1.00 94.75 478 GLN A CA 1
ATOM 3818 C C . GLN A 1 478 ? 2.043 3.786 -13.073 1.00 94.75 478 GLN A C 1
ATOM 3820 O O . GLN A 1 478 ? 2.072 3.235 -14.177 1.00 94.75 478 GLN A O 1
ATOM 3825 N N . THR A 1 479 ? 0.935 4.324 -12.579 1.00 90.94 479 THR A N 1
ATOM 3826 C CA . THR A 1 479 ? -0.342 4.378 -13.292 1.00 90.94 479 THR A CA 1
ATOM 3827 C C . THR A 1 479 ? -0.865 5.809 -13.260 1.00 90.94 479 THR A C 1
ATOM 3829 O O . THR A 1 479 ? -0.630 6.547 -12.308 1.00 90.94 479 THR A O 1
ATOM 3832 N N . SER A 1 480 ? -1.565 6.237 -14.310 1.00 89.62 480 SER A N 1
ATOM 3833 C CA . SER A 1 480 ? -2.033 7.626 -14.426 1.00 89.62 480 SER A CA 1
ATOM 3834 C C . SER A 1 480 ? -3.176 7.971 -13.464 1.00 89.62 480 SER A C 1
ATOM 3836 O O . SER A 1 480 ? -3.413 9.145 -13.177 1.00 89.62 480 SER A O 1
ATOM 3838 N N . HIS A 1 481 ? -3.906 6.966 -12.968 1.00 87.69 481 HIS A N 1
ATOM 3839 C CA . HIS A 1 481 ? -5.033 7.162 -12.054 1.00 87.69 481 HIS A CA 1
ATOM 3840 C C . HIS A 1 481 ? -4.640 7.183 -10.576 1.00 87.69 481 HIS A C 1
ATOM 3842 O O . HIS A 1 481 ? -5.417 7.704 -9.773 1.00 87.69 481 HIS A O 1
ATOM 3848 N N . LEU A 1 482 ? -3.468 6.651 -10.223 1.00 92.62 482 LEU A N 1
ATOM 3849 C CA . LEU A 1 482 ? -2.964 6.639 -8.853 1.00 92.62 482 LEU A CA 1
ATOM 3850 C C . LEU A 1 482 ? -1.933 7.737 -8.630 1.00 92.62 482 LEU A C 1
ATOM 3852 O O . LEU A 1 482 ? -1.243 8.188 -9.547 1.00 92.62 482 LEU A O 1
ATOM 3856 N N . ALA A 1 483 ? -1.837 8.175 -7.382 1.00 94.50 483 ALA A N 1
ATOM 3857 C CA . ALA A 1 483 ? -0.737 9.019 -6.965 1.00 94.50 483 ALA A CA 1
ATOM 3858 C C . ALA A 1 483 ? 0.564 8.201 -6.929 1.00 94.50 483 ALA A C 1
ATOM 3860 O O . ALA A 1 483 ? 0.602 7.102 -6.371 1.00 94.50 483 ALA A O 1
ATOM 3861 N N . PHE A 1 484 ? 1.644 8.748 -7.490 1.00 95.19 484 PHE A N 1
ATOM 3862 C CA . PHE A 1 484 ? 2.976 8.159 -7.336 1.00 95.19 484 PHE A CA 1
ATOM 3863 C C . PHE A 1 484 ? 3.568 8.466 -5.956 1.00 95.19 484 PHE A C 1
ATOM 3865 O O . PHE A 1 484 ? 4.471 7.766 -5.502 1.00 95.19 484 PHE A O 1
ATOM 3872 N N . TYR A 1 485 ? 3.087 9.510 -5.282 1.00 95.44 485 TYR A N 1
ATOM 3873 C CA . TYR A 1 485 ? 3.546 9.882 -3.953 1.00 95.44 485 TYR A CA 1
ATOM 3874 C C . TYR A 1 485 ? 2.477 10.675 -3.215 1.00 95.44 485 TYR A C 1
ATOM 3876 O O . TYR A 1 485 ? 1.767 11.477 -3.819 1.00 95.44 485 TYR A O 1
ATOM 3884 N N . GLU A 1 486 ? 2.390 10.471 -1.907 1.00 93.75 486 GLU A N 1
ATOM 3885 C CA . GLU A 1 486 ? 1.624 11.324 -1.011 1.00 93.75 486 GLU A CA 1
ATOM 3886 C C . GLU A 1 486 ? 2.596 11.990 -0.043 1.00 93.75 486 GLU A C 1
ATOM 3888 O O . GLU A 1 486 ? 3.375 11.315 0.624 1.00 93.75 486 GLU A O 1
ATOM 3893 N N . ALA A 1 487 ? 2.567 13.314 0.008 1.00 92.56 487 ALA A N 1
ATOM 3894 C CA . ALA A 1 487 ? 3.482 14.120 0.796 1.00 92.56 487 ALA A CA 1
ATOM 3895 C C . ALA A 1 487 ? 2.723 14.841 1.912 1.00 92.56 487 ALA A C 1
ATOM 3897 O O . ALA A 1 487 ? 1.613 15.331 1.699 1.00 92.56 487 ALA A O 1
ATOM 3898 N N . ASP A 1 488 ? 3.344 14.956 3.081 1.00 91.00 488 ASP A N 1
ATOM 3899 C CA . ASP A 1 488 ? 2.916 15.867 4.143 1.00 91.00 488 ASP A CA 1
ATOM 3900 C C . ASP A 1 488 ? 4.114 16.654 4.696 1.00 91.00 488 ASP A C 1
ATOM 3902 O O . ASP A 1 488 ? 5.248 16.502 4.234 1.00 91.00 488 ASP A O 1
ATOM 3906 N N . LYS A 1 489 ? 3.863 17.557 5.648 1.00 88.06 489 LYS A N 1
ATOM 3907 C CA . LYS A 1 489 ? 4.903 18.448 6.190 1.00 88.06 489 LYS A CA 1
ATOM 3908 C C . LYS A 1 489 ? 6.061 17.704 6.860 1.00 88.06 489 LYS A C 1
ATOM 3910 O O . LYS A 1 489 ? 7.150 18.265 6.943 1.00 88.06 489 LYS A O 1
ATOM 3915 N N . ASN A 1 490 ? 5.821 16.485 7.335 1.00 87.75 490 ASN A N 1
ATOM 3916 C CA . ASN A 1 490 ? 6.792 15.677 8.063 1.00 87.75 490 ASN A CA 1
ATOM 3917 C C . ASN A 1 490 ? 7.498 14.681 7.138 1.00 87.75 490 ASN A C 1
ATOM 3919 O O . ASN A 1 490 ? 8.627 14.279 7.412 1.00 87.75 490 ASN A O 1
ATOM 3923 N N . THR A 1 491 ? 6.853 14.261 6.048 1.00 90.56 491 THR A N 1
ATOM 3924 C CA . THR A 1 491 ? 7.418 13.305 5.096 1.00 90.56 491 THR A CA 1
ATOM 3925 C C . THR A 1 491 ? 7.138 13.713 3.654 1.00 90.56 491 THR A C 1
ATOM 3927 O O . THR A 1 491 ? 6.112 13.389 3.049 1.00 90.56 491 THR A O 1
ATOM 3930 N N . ASN A 1 492 ? 8.099 14.427 3.069 1.00 94.00 492 ASN A N 1
ATOM 3931 C CA . ASN A 1 492 ? 8.034 14.955 1.705 1.00 94.00 492 ASN A CA 1
ATOM 3932 C C . ASN A 1 492 ? 9.255 14.596 0.841 1.00 94.00 492 ASN A C 1
ATOM 3934 O O . ASN A 1 492 ? 9.418 15.159 -0.238 1.00 94.00 492 ASN A O 1
ATOM 3938 N N . ASP A 1 493 ? 10.107 13.677 1.285 1.00 94.81 493 ASP A N 1
ATOM 3939 C CA . ASP A 1 493 ? 11.364 13.300 0.627 1.00 94.81 493 ASP A CA 1
ATOM 3940 C C . ASP A 1 493 ? 11.428 11.820 0.208 1.00 94.81 493 ASP A C 1
ATOM 3942 O O . ASP A 1 493 ? 12.451 11.352 -0.288 1.00 94.81 493 ASP A O 1
ATOM 3946 N N . MET A 1 494 ? 10.325 11.077 0.343 1.00 95.50 494 MET A N 1
ATOM 3947 C CA . MET A 1 494 ? 10.280 9.632 0.075 1.00 95.50 494 MET A CA 1
ATOM 3948 C C . MET A 1 494 ? 9.783 9.262 -1.327 1.00 95.50 494 MET A C 1
ATOM 3950 O O . MET A 1 494 ? 9.697 8.081 -1.666 1.00 95.50 494 MET A O 1
ATOM 3954 N N . ALA A 1 495 ? 9.515 10.245 -2.188 1.00 95.69 495 ALA A N 1
ATOM 3955 C CA . ALA A 1 495 ? 8.984 10.009 -3.529 1.00 95.69 495 ALA A CA 1
ATOM 3956 C C . ALA A 1 495 ? 9.870 9.074 -4.375 1.00 95.69 495 ALA A C 1
ATOM 3958 O O . ALA A 1 495 ? 9.358 8.190 -5.061 1.00 95.69 495 ALA A O 1
ATOM 3959 N N . GLN A 1 496 ? 11.200 9.224 -4.309 1.00 95.75 496 GLN A N 1
ATOM 3960 C CA . GLN A 1 496 ? 12.120 8.356 -5.058 1.00 95.75 496 GLN A CA 1
ATOM 3961 C C . GLN A 1 496 ? 12.050 6.902 -4.581 1.00 95.75 496 GLN A C 1
ATOM 3963 O O . GLN A 1 496 ? 12.067 5.993 -5.404 1.00 95.75 496 GLN A O 1
ATOM 3968 N N . TYR A 1 497 ? 11.878 6.668 -3.280 1.00 95.94 497 TYR A N 1
ATOM 3969 C CA . TYR A 1 497 ? 11.692 5.327 -2.731 1.00 95.94 497 TYR A CA 1
ATOM 3970 C C . TYR A 1 497 ? 10.396 4.668 -3.205 1.00 95.94 497 TYR A C 1
ATOM 3972 O O . TYR A 1 497 ? 10.399 3.500 -3.576 1.00 95.94 497 TYR A O 1
ATOM 3980 N N . TRP A 1 498 ? 9.303 5.426 -3.269 1.00 95.19 498 TRP A N 1
ATOM 3981 C CA . TRP A 1 498 ? 8.003 4.924 -3.727 1.00 95.19 498 TRP A CA 1
ATOM 3982 C C . TRP A 1 498 ? 7.976 4.531 -5.210 1.00 95.19 498 TRP A C 1
ATOM 3984 O O . TRP A 1 498 ? 7.107 3.771 -5.638 1.00 95.19 498 TRP A O 1
ATOM 3994 N N . VAL A 1 499 ? 8.875 5.097 -6.019 1.00 96.00 499 VAL A N 1
ATOM 3995 C CA . VAL A 1 499 ? 8.839 4.954 -7.482 1.00 96.00 499 VAL A CA 1
ATOM 3996 C C . VAL A 1 499 ? 10.017 4.156 -8.030 1.00 96.00 499 VAL A C 1
ATOM 3998 O O . VAL A 1 499 ? 9.825 3.327 -8.919 1.00 96.00 499 VAL A O 1
ATOM 4001 N N . GLN A 1 500 ? 11.228 4.392 -7.526 1.00 95.94 500 GLN A N 1
ATOM 4002 C CA . GLN A 1 500 ? 12.494 3.941 -8.122 1.00 95.94 500 GLN A CA 1
ATOM 4003 C C . GLN A 1 500 ? 13.234 2.891 -7.280 1.00 95.94 500 GLN A C 1
ATOM 4005 O O . GLN A 1 500 ? 14.307 2.456 -7.673 1.00 95.94 500 GLN A O 1
ATOM 4010 N N . TYR A 1 501 ? 12.705 2.464 -6.132 1.00 94.06 501 TYR A N 1
ATOM 4011 C CA . TYR A 1 501 ? 13.342 1.423 -5.322 1.00 94.06 501 TYR A CA 1
ATOM 4012 C C . TYR A 1 501 ? 13.285 0.060 -6.038 1.00 94.06 501 TYR A C 1
ATOM 4014 O O . TYR A 1 501 ? 12.198 -0.406 -6.393 1.00 94.06 501 TYR A O 1
ATOM 4022 N N . ARG A 1 502 ? 14.448 -0.555 -6.303 1.00 92.31 502 ARG A N 1
ATOM 4023 C CA . ARG A 1 502 ? 14.595 -1.842 -7.030 1.00 92.31 502 ARG A CA 1
ATOM 4024 C C . ARG A 1 502 ? 15.425 -2.872 -6.250 1.00 92.31 502 ARG A C 1
ATOM 4026 O O . ARG A 1 502 ? 16.118 -3.693 -6.842 1.00 92.31 502 ARG A O 1
ATOM 4033 N N . THR A 1 503 ? 15.397 -2.810 -4.924 1.00 90.38 503 THR A N 1
ATOM 4034 C CA . THR A 1 503 ? 16.209 -3.683 -4.066 1.00 90.38 503 THR A CA 1
ATOM 4035 C C . THR A 1 503 ? 15.586 -5.070 -3.895 1.00 90.38 503 THR A C 1
ATOM 4037 O O . THR A 1 503 ? 14.364 -5.218 -3.870 1.00 90.38 503 THR A O 1
ATOM 4040 N N . ILE A 1 504 ? 16.441 -6.083 -3.734 1.00 90.94 504 ILE A N 1
ATOM 4041 C CA . ILE A 1 504 ? 16.059 -7.421 -3.269 1.00 90.94 504 ILE A CA 1
ATOM 4042 C C . ILE A 1 504 ? 16.245 -7.467 -1.755 1.00 90.94 504 ILE A C 1
ATOM 4044 O O . ILE A 1 504 ? 17.351 -7.263 -1.259 1.00 90.94 504 ILE A O 1
ATOM 4048 N N . ASN A 1 505 ? 15.165 -7.762 -1.040 1.00 91.31 505 ASN A N 1
ATOM 4049 C CA . ASN A 1 505 ? 15.139 -7.812 0.413 1.00 91.31 505 ASN A CA 1
ATOM 4050 C C . ASN A 1 505 ? 15.221 -9.259 0.906 1.00 91.31 505 ASN A C 1
ATOM 4052 O O . ASN A 1 505 ? 14.505 -10.134 0.422 1.00 91.31 505 ASN A O 1
ATOM 4056 N N . ARG A 1 506 ? 16.067 -9.486 1.904 1.00 90.81 506 ARG A N 1
ATOM 4057 C CA . ARG A 1 506 ? 16.234 -10.728 2.669 1.00 90.81 506 ARG A CA 1
ATOM 4058 C C . ARG A 1 506 ? 15.875 -10.473 4.131 1.00 90.81 506 ARG A C 1
ATOM 4060 O O . ARG A 1 506 ? 15.702 -9.325 4.535 1.00 90.81 506 ARG A O 1
ATOM 4067 N N . PHE A 1 507 ? 15.768 -11.532 4.930 1.00 87.81 507 PHE A N 1
ATOM 4068 C CA . PHE A 1 507 ? 15.442 -11.415 6.358 1.00 87.81 507 PHE A CA 1
ATOM 4069 C C . PHE A 1 507 ? 16.409 -10.499 7.131 1.00 87.81 507 PHE A C 1
ATOM 4071 O O . PHE A 1 507 ? 15.999 -9.812 8.057 1.00 87.81 507 PHE A O 1
ATOM 4078 N N . ASP A 1 508 ? 17.677 -10.468 6.724 1.00 87.06 508 ASP A N 1
ATOM 4079 C CA . ASP A 1 508 ? 18.763 -9.684 7.318 1.00 87.06 508 ASP A CA 1
ATOM 4080 C C . ASP A 1 508 ? 19.004 -8.329 6.627 1.00 87.06 508 ASP A C 1
ATOM 4082 O O . ASP A 1 508 ? 19.965 -7.627 6.947 1.00 87.06 508 ASP A O 1
ATOM 4086 N N . SER A 1 509 ? 18.159 -7.945 5.666 1.00 89.50 509 SER A N 1
ATOM 4087 C CA . SER A 1 509 ? 18.289 -6.653 4.991 1.00 89.50 509 SER A CA 1
ATOM 4088 C C . SER A 1 509 ? 17.959 -5.495 5.933 1.00 89.50 509 SER A C 1
ATOM 4090 O O . SER A 1 509 ? 17.024 -5.564 6.727 1.00 89.50 509 SER A O 1
ATOM 4092 N N . SER A 1 510 ? 18.729 -4.410 5.831 1.00 88.00 510 SER A N 1
ATOM 4093 C CA . SER A 1 510 ? 18.484 -3.193 6.609 1.00 88.00 510 SER A CA 1
ATOM 4094 C C . SER A 1 510 ? 17.199 -2.497 6.148 1.00 88.00 510 SER A C 1
ATOM 4096 O O . SER A 1 510 ? 16.938 -2.379 4.949 1.00 88.00 510 SER A O 1
ATOM 4098 N N . SER A 1 511 ? 16.426 -1.997 7.112 1.00 88.06 511 SER A N 1
ATOM 4099 C CA . SER A 1 511 ? 15.271 -1.124 6.886 1.00 88.06 511 SER A CA 1
ATOM 4100 C C . SER A 1 511 ? 15.656 0.344 6.670 1.00 88.06 511 SER A C 1
ATOM 4102 O O . SER A 1 511 ? 14.791 1.154 6.344 1.00 88.06 511 SER A O 1
ATOM 4104 N N . ASP A 1 512 ? 16.928 0.710 6.852 1.00 89.25 512 ASP A N 1
ATOM 4105 C CA . ASP A 1 512 ? 17.360 2.105 6.827 1.00 89.25 512 ASP A CA 1
ATOM 4106 C C . ASP A 1 512 ? 17.346 2.687 5.411 1.00 89.25 512 ASP A C 1
ATOM 4108 O O . ASP A 1 512 ? 17.890 2.129 4.450 1.00 89.25 512 ASP A O 1
ATOM 4112 N N . THR A 1 513 ? 16.792 3.890 5.285 1.00 88.75 513 THR A N 1
ATOM 4113 C CA . THR A 1 513 ? 16.828 4.650 4.036 1.00 88.75 513 THR A CA 1
ATOM 4114 C C . THR A 1 513 ? 18.218 5.253 3.811 1.00 88.75 513 THR A C 1
ATOM 4116 O O . THR A 1 513 ? 18.684 6.068 4.604 1.00 88.75 513 THR A O 1
ATOM 4119 N N . GLN A 1 514 ? 18.861 4.914 2.694 1.00 92.19 514 GLN A N 1
ATOM 4120 C CA . GLN A 1 514 ? 20.151 5.456 2.246 1.00 92.19 514 GLN A CA 1
ATOM 4121 C C . GLN A 1 514 ? 20.023 6.243 0.928 1.00 92.19 514 GLN A C 1
ATOM 4123 O O . GLN A 1 514 ? 19.094 6.029 0.150 1.00 92.19 514 GLN A O 1
ATOM 4128 N N . PHE A 1 515 ? 20.954 7.149 0.636 1.00 93.94 515 PHE A N 1
ATOM 4129 C CA . PHE A 1 515 ? 21.029 7.813 -0.670 1.00 93.94 515 PHE A CA 1
ATOM 4130 C C . PHE A 1 515 ? 22.467 7.771 -1.210 1.00 93.94 515 PHE A C 1
ATOM 4132 O O . PHE A 1 515 ? 23.382 8.126 -0.466 1.00 93.94 515 PHE A O 1
ATOM 4139 N N . PRO A 1 516 ? 22.684 7.393 -2.485 1.00 93.62 516 PRO A N 1
ATOM 4140 C CA . PRO A 1 516 ? 21.713 6.7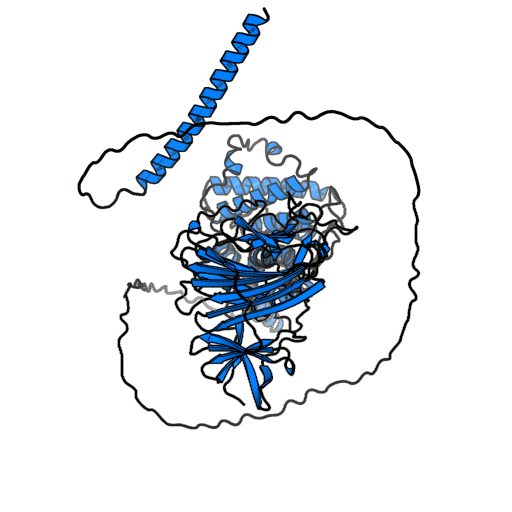96 -3.412 1.00 93.62 516 PRO A CA 1
ATOM 4141 C C . PRO A 1 516 ? 21.341 5.355 -3.011 1.00 93.62 516 PRO A C 1
ATOM 4143 O O . PRO A 1 516 ? 21.967 4.755 -2.133 1.00 93.62 516 PRO A O 1
ATOM 4146 N N . ASN A 1 517 ? 20.319 4.790 -3.658 1.00 94.75 517 ASN A N 1
ATOM 4147 C CA . ASN A 1 517 ? 19.908 3.398 -3.462 1.00 94.75 517 ASN A CA 1
ATOM 4148 C C . ASN A 1 517 ? 19.676 2.687 -4.805 1.00 94.75 517 ASN A C 1
ATOM 4150 O O . ASN A 1 517 ? 19.616 3.334 -5.852 1.00 94.75 517 ASN A O 1
ATOM 4154 N N . ALA A 1 518 ? 19.562 1.361 -4.773 1.00 93.62 518 ALA A N 1
ATOM 4155 C CA . ALA A 1 518 ? 19.359 0.540 -5.958 1.00 93.62 518 ALA A CA 1
ATOM 4156 C C . ALA A 1 518 ? 18.076 0.928 -6.709 1.00 93.62 518 ALA A C 1
ATOM 4158 O O . ALA A 1 518 ? 16.991 1.030 -6.126 1.00 93.62 518 ALA A O 1
ATOM 4159 N N . GLY A 1 519 ? 18.220 1.125 -8.017 1.00 95.31 519 GLY A N 1
ATOM 4160 C CA . GLY A 1 519 ? 17.174 1.560 -8.936 1.00 95.31 519 GLY A CA 1
ATOM 4161 C C . GLY A 1 519 ? 17.041 3.075 -9.097 1.00 95.31 519 GLY A C 1
ATOM 4162 O O . GLY A 1 519 ? 16.313 3.527 -9.982 1.00 95.31 519 GLY A O 1
ATOM 4163 N N . PHE A 1 520 ? 17.734 3.879 -8.282 1.00 97.44 520 PHE A N 1
ATOM 4164 C CA . PHE A 1 520 ? 17.566 5.332 -8.310 1.00 97.44 520 PHE A CA 1
ATOM 4165 C C . PHE A 1 520 ? 18.092 5.937 -9.607 1.00 97.44 520 PHE A C 1
ATOM 4167 O O . PHE A 1 520 ? 19.169 5.580 -10.086 1.00 97.44 520 PHE A O 1
ATOM 4174 N N . ILE A 1 521 ? 17.341 6.912 -10.122 1.00 97.88 521 ILE A N 1
ATOM 4175 C CA . ILE A 1 521 ? 17.727 7.755 -11.252 1.00 97.88 521 ILE A CA 1
ATOM 4176 C C . ILE A 1 521 ? 17.741 9.193 -10.761 1.00 97.88 521 ILE A C 1
ATOM 4178 O O . ILE A 1 521 ? 16.699 9.751 -10.405 1.00 97.88 521 ILE A O 1
ATOM 4182 N N . CYS A 1 522 ? 18.920 9.802 -10.740 1.00 96.75 522 CYS A N 1
ATOM 4183 C CA . CYS A 1 522 ? 19.091 11.165 -10.255 1.00 96.75 522 CYS A CA 1
ATOM 4184 C C . CYS A 1 522 ? 19.978 11.993 -11.180 1.00 96.75 522 CYS A C 1
ATOM 4186 O O . CYS A 1 522 ? 20.685 11.468 -12.040 1.00 96.75 522 CYS A O 1
ATOM 4188 N N . LYS A 1 523 ? 19.953 13.313 -10.993 1.00 96.88 523 LYS A N 1
ATOM 4189 C CA . LYS A 1 523 ? 20.929 14.208 -11.625 1.00 96.88 523 LYS A CA 1
ATOM 4190 C C . LYS A 1 523 ? 22.318 13.916 -11.062 1.00 96.88 523 LYS A C 1
ATOM 4192 O O . LYS A 1 523 ? 22.440 13.619 -9.872 1.00 96.88 523 LYS A O 1
ATOM 4197 N N . ALA A 1 524 ? 23.362 14.020 -11.880 1.00 95.88 524 ALA A N 1
ATOM 4198 C CA . ALA A 1 524 ? 24.741 13.787 -11.442 1.00 95.88 524 ALA A CA 1
ATOM 4199 C C . ALA A 1 524 ? 25.186 14.730 -10.301 1.00 95.88 524 ALA A C 1
ATOM 4201 O O . ALA A 1 524 ? 26.081 14.399 -9.520 1.00 95.88 524 ALA A O 1
ATOM 4202 N N . SER A 1 525 ? 24.550 15.892 -10.175 1.00 95.69 525 SER A N 1
ATOM 4203 C CA . SER A 1 525 ? 24.741 16.905 -9.137 1.00 95.69 525 SER A CA 1
ATOM 4204 C C . SER A 1 525 ? 23.956 16.637 -7.850 1.00 95.69 525 SER A C 1
ATOM 4206 O O . SER A 1 525 ? 24.264 17.237 -6.821 1.00 95.69 525 SER A O 1
ATOM 4208 N N . GLN A 1 526 ? 22.975 15.731 -7.863 1.00 96.69 526 GLN A N 1
ATOM 4209 C CA . GLN A 1 526 ? 22.136 15.447 -6.701 1.00 96.69 526 GLN A CA 1
ATOM 4210 C C . GLN A 1 526 ? 22.943 14.744 -5.595 1.00 96.69 526 GLN A C 1
ATOM 4212 O O . GLN A 1 526 ? 23.755 13.856 -5.864 1.00 96.69 526 GLN A O 1
ATOM 4217 N N . ARG A 1 527 ? 22.747 15.162 -4.339 1.00 95.38 527 ARG A N 1
ATOM 4218 C CA . ARG A 1 527 ? 23.473 14.639 -3.159 1.00 95.38 527 ARG A CA 1
ATOM 4219 C C . ARG A 1 527 ? 22.563 14.119 -2.048 1.00 95.38 527 ARG A C 1
ATOM 4221 O O . ARG A 1 527 ? 23.041 13.446 -1.145 1.00 95.38 527 ARG A O 1
ATOM 4228 N N . GLU A 1 528 ? 21.274 14.419 -2.122 1.00 96.12 528 GLU A N 1
ATOM 4229 C CA . GLU A 1 528 ? 20.260 14.013 -1.152 1.00 96.12 528 GLU A CA 1
ATOM 4230 C C . GLU A 1 528 ? 18.969 13.609 -1.874 1.00 96.12 528 GLU A C 1
ATOM 4232 O O . GLU A 1 528 ? 18.841 13.784 -3.089 1.00 96.12 528 GLU A O 1
ATOM 4237 N N . LEU A 1 529 ? 18.009 13.071 -1.125 1.00 95.62 529 LEU A N 1
ATOM 4238 C CA . LEU A 1 529 ? 16.673 12.771 -1.634 1.00 95.62 529 LEU A CA 1
ATOM 4239 C C . LEU A 1 529 ? 15.960 14.037 -2.127 1.00 95.62 529 LEU A C 1
ATOM 4241 O O . LEU A 1 529 ? 16.087 15.116 -1.544 1.00 95.62 529 LEU A O 1
ATOM 4245 N N . LEU A 1 530 ? 15.166 13.893 -3.189 1.00 94.31 530 LEU A N 1
ATOM 4246 C CA . LEU A 1 530 ? 14.340 14.983 -3.704 1.00 94.31 530 LEU A CA 1
ATOM 4247 C C . LEU A 1 530 ? 13.236 15.353 -2.708 1.00 94.31 530 LEU A C 1
ATOM 4249 O O . LEU A 1 530 ? 12.308 14.580 -2.479 1.00 94.31 530 LEU A O 1
ATOM 4253 N N . LYS A 1 531 ? 13.309 16.575 -2.175 1.00 94.62 531 LYS A N 1
ATOM 4254 C CA . LYS A 1 531 ? 12.268 17.159 -1.322 1.00 94.62 531 LYS A CA 1
ATOM 4255 C C . LYS A 1 531 ? 11.159 17.774 -2.168 1.00 94.62 531 LYS A C 1
ATOM 4257 O O . LYS A 1 531 ? 11.381 18.727 -2.918 1.00 94.62 531 LYS A O 1
ATOM 4262 N N . ILE A 1 532 ? 9.949 17.262 -2.000 1.00 93.00 532 ILE A N 1
ATOM 4263 C CA . ILE A 1 532 ? 8.733 17.800 -2.595 1.00 93.00 532 ILE A CA 1
ATOM 4264 C C . ILE A 1 532 ? 8.293 19.037 -1.811 1.00 93.00 532 ILE A C 1
ATOM 4266 O O . ILE A 1 532 ? 8.024 18.986 -0.609 1.00 93.00 532 ILE A O 1
ATOM 4270 N N . LYS A 1 533 ? 8.193 20.169 -2.508 1.00 89.62 533 LYS A N 1
ATOM 4271 C CA . LYS A 1 533 ? 7.606 21.385 -1.944 1.00 89.62 533 LYS A CA 1
ATOM 4272 C C . LYS A 1 533 ? 6.091 21.248 -1.952 1.00 89.62 533 LYS A C 1
ATOM 4274 O O . LYS A 1 533 ? 5.498 21.149 -3.019 1.00 89.62 533 LYS A O 1
ATOM 4279 N N . LEU A 1 534 ? 5.503 21.255 -0.764 1.00 86.12 534 LEU A N 1
ATOM 4280 C CA . LEU A 1 534 ? 4.058 21.284 -0.588 1.00 86.12 534 LEU A CA 1
ATOM 4281 C C . LEU A 1 534 ? 3.514 22.691 -0.811 1.00 86.12 534 LEU A C 1
ATOM 4283 O O . LEU A 1 534 ? 4.184 23.681 -0.497 1.00 86.12 534 LEU A O 1
ATOM 4287 N N . GLY A 1 535 ? 2.285 22.763 -1.315 1.00 82.31 535 GLY A N 1
ATOM 4288 C CA . GLY A 1 535 ? 1.496 23.990 -1.302 1.00 82.31 535 GLY A CA 1
ATOM 4289 C C . GLY A 1 535 ? 0.986 24.357 0.101 1.00 82.31 535 GLY A C 1
ATOM 4290 O O . GLY A 1 535 ? 1.641 24.147 1.120 1.00 82.31 535 GLY A O 1
ATOM 4291 N N . SER A 1 536 ? -0.222 24.923 0.164 1.00 76.62 536 SER A N 1
ATOM 4292 C CA . SER A 1 536 ? -0.885 25.289 1.426 1.00 76.62 536 SER A CA 1
ATOM 4293 C C . SER A 1 536 ? -1.598 24.122 2.125 1.00 76.62 536 SER A C 1
ATOM 4295 O O . SER A 1 536 ? -2.058 24.286 3.258 1.00 76.62 536 SER A O 1
ATOM 4297 N N . SER A 1 537 ? -1.715 22.959 1.479 1.00 72.88 537 SER A N 1
ATOM 4298 C CA . SER A 1 537 ? -2.386 21.785 2.039 1.00 72.88 537 SER A CA 1
ATOM 4299 C C . SER A 1 537 ? -1.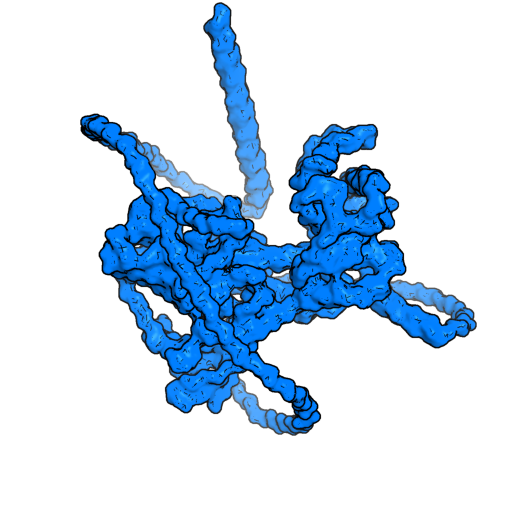545 21.099 3.122 1.00 72.88 537 SER A C 1
ATOM 4301 O O . SER A 1 537 ? -0.323 21.224 3.191 1.00 72.88 537 SER A O 1
ATOM 4303 N N . THR A 1 538 ? -2.217 20.370 4.013 1.00 80.44 538 THR A N 1
ATOM 4304 C CA . THR A 1 538 ? -1.554 19.524 5.019 1.00 80.44 538 THR A CA 1
ATOM 4305 C C . THR A 1 538 ? -1.012 18.233 4.414 1.00 80.44 538 THR A C 1
ATOM 4307 O O . THR A 1 538 ? 0.007 17.735 4.882 1.00 80.44 538 THR A O 1
ATOM 4310 N N . VAL A 1 539 ? -1.683 17.725 3.378 1.00 86.31 539 VAL A N 1
ATOM 4311 C CA . VAL A 1 539 ? -1.334 16.520 2.624 1.00 86.31 539 VAL A CA 1
ATOM 4312 C C . VAL A 1 539 ? -1.566 16.797 1.136 1.00 86.31 539 VAL A C 1
ATOM 4314 O O . VAL A 1 539 ? -2.552 17.445 0.774 1.00 86.31 539 VAL A O 1
ATOM 4317 N N . GLU A 1 540 ? -0.675 16.322 0.271 1.00 91.31 540 GLU A N 1
ATOM 4318 C CA . GLU A 1 540 ? -0.786 16.453 -1.184 1.00 91.31 540 GLU A CA 1
ATOM 4319 C C . GLU A 1 540 ? -0.451 15.127 -1.872 1.00 91.31 540 GLU A C 1
ATOM 4321 O O . GLU A 1 540 ? 0.596 14.531 -1.624 1.00 91.31 540 GLU A O 1
ATOM 4326 N N . ALA A 1 541 ? -1.343 14.664 -2.747 1.00 92.88 541 ALA A N 1
ATOM 4327 C CA . ALA A 1 541 ? -1.139 13.462 -3.543 1.00 92.88 541 ALA A CA 1
ATOM 4328 C C . ALA A 1 541 ? -0.747 13.835 -4.973 1.00 92.88 541 ALA A C 1
ATOM 4330 O O . ALA A 1 541 ? -1.499 14.492 -5.696 1.00 92.88 541 ALA A O 1
ATOM 4331 N N . LEU A 1 542 ? 0.444 13.407 -5.374 1.00 94.19 542 LEU A N 1
ATOM 4332 C CA . LEU A 1 542 ? 1.071 13.771 -6.635 1.00 94.19 542 LEU A CA 1
ATOM 4333 C C . LEU A 1 542 ? 0.882 12.673 -7.672 1.00 94.19 542 LEU A C 1
ATOM 4335 O O . LEU A 1 542 ? 1.090 11.493 -7.392 1.00 94.19 542 LEU A O 1
ATOM 4339 N N . ARG A 1 543 ? 0.526 13.064 -8.896 1.00 95.06 543 ARG A N 1
ATOM 4340 C CA . ARG A 1 543 ? 0.300 12.144 -10.017 1.00 95.06 543 ARG A CA 1
ATOM 4341 C C . ARG A 1 543 ? 1.389 12.262 -11.075 1.00 95.06 543 ARG A C 1
ATOM 4343 O O . ARG A 1 543 ? 1.924 13.355 -11.270 1.00 95.06 543 ARG A O 1
ATOM 4350 N N . PRO A 1 544 ? 1.725 11.155 -11.758 1.00 95.62 544 PRO A N 1
ATOM 4351 C CA . PRO A 1 544 ? 2.684 11.210 -12.843 1.00 95.62 544 PRO A CA 1
ATOM 4352 C C . PRO A 1 544 ? 2.085 12.026 -13.987 1.00 95.62 544 PRO A C 1
ATOM 4354 O O . PRO A 1 544 ? 0.879 11.975 -14.240 1.00 95.62 544 PRO A O 1
ATOM 4357 N N . LYS A 1 545 ? 2.930 12.760 -14.709 1.00 96.19 545 LYS A N 1
ATOM 4358 C CA . LYS A 1 545 ? 2.502 13.493 -15.906 1.00 96.19 545 LYS A CA 1
ATOM 4359 C C . LYS A 1 545 ? 2.055 12.532 -17.000 1.00 96.19 545 LYS A C 1
ATOM 4361 O O . LYS A 1 545 ? 1.092 12.782 -17.718 1.00 96.19 545 LYS A O 1
ATOM 4366 N N . TYR A 1 546 ? 2.781 11.428 -17.117 1.00 95.81 546 TYR A N 1
ATOM 4367 C CA . TYR A 1 546 ? 2.467 10.331 -18.009 1.00 95.81 546 TYR A CA 1
ATOM 4368 C C . TYR A 1 546 ? 2.795 9.022 -17.303 1.00 95.81 546 TYR A C 1
ATOM 4370 O O . TYR A 1 546 ? 3.841 8.911 -16.666 1.00 95.81 546 TYR A O 1
ATOM 4378 N N . ALA A 1 547 ? 1.908 8.041 -17.423 1.00 95.19 547 ALA A N 1
ATOM 4379 C CA . ALA A 1 547 ? 2.153 6.690 -16.953 1.00 95.19 547 ALA A CA 1
ATOM 4380 C C . ALA A 1 547 ? 1.283 5.693 -17.723 1.00 95.19 547 ALA A C 1
ATOM 4382 O O . ALA A 1 547 ? 0.071 5.888 -17.855 1.00 95.19 547 ALA A O 1
ATOM 4383 N N . LYS A 1 548 ? 1.910 4.615 -18.187 1.00 93.19 548 LYS A N 1
ATOM 4384 C CA . LYS A 1 548 ? 1.285 3.447 -18.805 1.00 93.19 548 LYS A CA 1
ATOM 4385 C C . LYS A 1 548 ? 1.950 2.211 -18.225 1.00 93.19 548 LYS A C 1
ATOM 4387 O O . LYS A 1 548 ? 3.172 2.141 -18.216 1.00 93.19 548 LYS A O 1
ATOM 4392 N N . SER A 1 549 ? 1.179 1.242 -17.756 1.00 94.19 549 SER A N 1
ATOM 4393 C CA . SER A 1 549 ? 1.741 0.022 -17.182 1.00 94.19 549 SER A CA 1
ATOM 4394 C C . SER A 1 549 ? 0.781 -1.153 -17.272 1.00 94.19 549 SER A C 1
ATOM 4396 O O . SER A 1 549 ? -0.421 -0.976 -17.486 1.00 94.19 549 SER A O 1
ATOM 4398 N N . PHE A 1 550 ? 1.336 -2.352 -17.126 1.00 93.88 550 PHE A N 1
ATOM 4399 C CA . PHE A 1 550 ? 0.591 -3.571 -16.850 1.00 93.88 550 PHE A CA 1
ATOM 4400 C C . PHE A 1 550 ? 1.408 -4.476 -15.935 1.00 93.88 550 PHE A C 1
ATOM 4402 O O . PHE A 1 550 ? 2.640 -4.421 -15.926 1.00 93.88 550 PHE A O 1
ATOM 4409 N N . VAL A 1 551 ? 0.706 -5.347 -15.220 1.00 94.75 551 VAL A N 1
ATOM 4410 C CA . VAL A 1 551 ? 1.292 -6.509 -14.556 1.00 94.75 551 VAL A CA 1
ATOM 4411 C C . VAL A 1 551 ? 0.449 -7.734 -14.885 1.00 94.75 551 VAL A C 1
ATOM 4413 O O . VAL A 1 551 ? -0.770 -7.623 -15.028 1.00 94.75 551 VAL A O 1
ATOM 4416 N N . MET A 1 552 ? 1.093 -8.883 -15.050 1.00 94.81 552 MET A N 1
ATOM 4417 C CA . MET A 1 552 ? 0.436 -10.162 -15.319 1.00 94.81 552 MET A CA 1
ATOM 4418 C C . MET A 1 552 ? 1.181 -11.285 -14.612 1.00 94.81 552 MET A C 1
ATOM 4420 O O . MET A 1 552 ? 2.396 -11.205 -14.429 1.00 94.81 552 MET A O 1
ATOM 4424 N N . GLN A 1 553 ? 0.465 -12.353 -14.283 1.00 93.19 553 GLN A N 1
ATOM 4425 C CA . GLN A 1 553 ? 1.057 -13.583 -13.769 1.00 93.19 553 GLN A CA 1
ATOM 4426 C C . GLN A 1 553 ? 0.479 -14.790 -14.504 1.00 93.19 553 GLN A C 1
ATOM 4428 O O . GLN A 1 553 ? -0.730 -14.925 -14.584 1.00 93.19 553 GLN A O 1
ATOM 4433 N N . HIS A 1 554 ? 1.285 -15.722 -14.990 1.00 91.56 554 HIS A N 1
ATOM 4434 C CA . HIS A 1 554 ? 0.771 -16.999 -15.485 1.00 91.56 554 HIS A CA 1
ATOM 4435 C C . HIS A 1 554 ? 1.619 -18.132 -14.947 1.00 91.56 554 HIS A C 1
ATOM 4437 O O . HIS A 1 554 ? 2.813 -18.179 -15.220 1.00 91.56 554 HIS A O 1
ATOM 4443 N N . GLN A 1 555 ? 1.005 -19.041 -14.186 1.00 87.56 555 GLN A N 1
ATOM 4444 C CA . GLN A 1 555 ? 1.749 -20.068 -13.458 1.00 87.56 555 GLN A CA 1
ATOM 4445 C C . GLN A 1 555 ? 2.824 -19.390 -12.582 1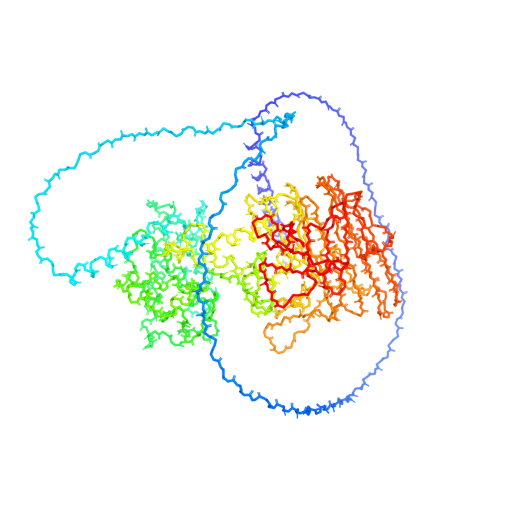.00 87.56 555 GLN A C 1
ATOM 4447 O O . GLN A 1 555 ? 2.478 -18.581 -11.716 1.00 87.56 555 GLN A O 1
ATOM 4452 N N . GLN A 1 556 ? 4.101 -19.681 -12.836 1.00 84.56 556 GLN A N 1
ATOM 4453 C CA . GLN A 1 556 ? 5.254 -19.083 -12.162 1.00 84.56 556 GLN A CA 1
ATOM 4454 C C . GLN A 1 556 ? 5.830 -17.850 -12.878 1.00 84.56 556 GLN A C 1
ATOM 4456 O O . GLN A 1 556 ? 6.624 -17.106 -12.295 1.00 84.56 556 GLN A O 1
ATOM 4461 N N . TYR A 1 557 ? 5.405 -17.591 -14.116 1.00 90.56 557 TYR A N 1
ATOM 4462 C CA . TYR A 1 557 ? 5.790 -16.387 -14.835 1.00 90.56 557 TYR A CA 1
ATOM 4463 C C . TYR A 1 557 ? 5.090 -15.168 -14.255 1.00 90.56 557 TYR A C 1
ATOM 4465 O O . TYR A 1 557 ? 3.889 -15.167 -13.976 1.00 90.56 557 TYR A O 1
ATOM 4473 N N . GLY A 1 558 ? 5.854 -14.098 -14.142 1.00 93.94 558 GLY A N 1
ATOM 4474 C CA . GLY A 1 558 ? 5.423 -12.794 -13.707 1.00 93.94 558 GLY A CA 1
ATOM 4475 C C . GLY A 1 558 ? 6.000 -11.745 -14.635 1.00 93.94 558 GLY A C 1
ATOM 4476 O O . GLY A 1 558 ? 7.195 -11.755 -14.926 1.00 93.94 558 GLY A O 1
ATOM 4477 N N . PHE A 1 559 ? 5.146 -10.826 -15.067 1.00 95.38 559 PHE A N 1
ATOM 4478 C CA . PHE A 1 559 ? 5.513 -9.751 -15.971 1.00 95.38 559 PHE A CA 1
ATOM 4479 C C . PHE A 1 559 ? 5.093 -8.414 -15.387 1.00 95.38 559 PHE A C 1
ATOM 4481 O O . PHE A 1 559 ? 3.972 -8.266 -14.892 1.00 95.38 559 PHE A O 1
ATOM 4488 N N . LEU A 1 560 ? 5.965 -7.422 -15.514 1.00 96.31 560 LEU A N 1
ATOM 4489 C CA . LEU A 1 560 ? 5.618 -6.023 -15.320 1.00 96.31 560 LEU A CA 1
ATOM 4490 C C . LEU A 1 560 ? 6.191 -5.216 -16.471 1.00 96.31 560 LEU A C 1
ATOM 4492 O O . LEU A 1 560 ? 7.372 -5.316 -16.779 1.00 96.31 560 LEU A O 1
ATOM 4496 N N . TYR A 1 561 ? 5.372 -4.352 -17.050 1.00 96.44 561 TYR A N 1
ATOM 4497 C CA . TYR A 1 561 ? 5.838 -3.280 -17.919 1.00 96.44 561 TYR A CA 1
ATOM 4498 C C . TYR A 1 561 ? 5.371 -1.938 -17.381 1.00 96.44 561 TYR A C 1
ATOM 4500 O O . TYR A 1 561 ? 4.230 -1.805 -16.930 1.00 96.44 561 TYR A O 1
ATOM 4508 N N . GLN A 1 562 ? 6.221 -0.923 -17.494 1.00 96.50 562 GLN A N 1
ATOM 4509 C CA . GLN A 1 562 ? 5.807 0.455 -17.303 1.00 96.50 562 GLN A CA 1
ATOM 4510 C C . GLN A 1 562 ? 6.567 1.433 -18.190 1.00 96.50 562 GLN A C 1
ATOM 4512 O O . GLN A 1 562 ? 7.733 1.236 -18.511 1.00 96.50 562 GLN A O 1
ATOM 4517 N N . GLU A 1 563 ? 5.903 2.526 -18.538 1.00 97.00 563 GLU A N 1
ATOM 4518 C CA . GLU A 1 563 ? 6.475 3.725 -19.133 1.00 97.00 563 GLU A CA 1
ATOM 4519 C C . GLU A 1 563 ? 5.930 4.936 -18.374 1.00 97.00 563 GLU A C 1
ATOM 4521 O O . GLU A 1 563 ? 4.712 5.073 -18.245 1.00 97.00 563 GLU A O 1
ATOM 4526 N N . TYR A 1 564 ? 6.795 5.818 -17.869 1.00 97.88 564 TYR A N 1
ATOM 4527 C CA . TYR A 1 564 ? 6.348 6.973 -17.086 1.00 97.88 564 TYR A CA 1
ATOM 4528 C C . TYR A 1 564 ? 7.246 8.215 -17.193 1.00 97.88 564 TYR A C 1
ATOM 4530 O O . TYR A 1 564 ? 8.425 8.143 -17.540 1.00 97.88 564 TYR A O 1
ATOM 4538 N N . GLU A 1 565 ? 6.651 9.370 -16.880 1.00 98.06 565 GLU A N 1
ATOM 4539 C CA . GLU A 1 565 ? 7.285 10.687 -16.738 1.00 98.06 565 GLU A CA 1
ATOM 4540 C C . GLU A 1 565 ? 6.732 11.374 -15.476 1.00 98.06 565 GLU A C 1
ATOM 4542 O O . GLU A 1 565 ? 5.516 11.527 -15.321 1.00 98.06 565 GLU A O 1
ATOM 4547 N N . ILE A 1 566 ? 7.626 11.801 -14.579 1.00 97.38 566 ILE A N 1
ATOM 4548 C CA . ILE A 1 566 ? 7.297 12.501 -13.327 1.00 97.38 566 ILE A CA 1
ATOM 4549 C C . IL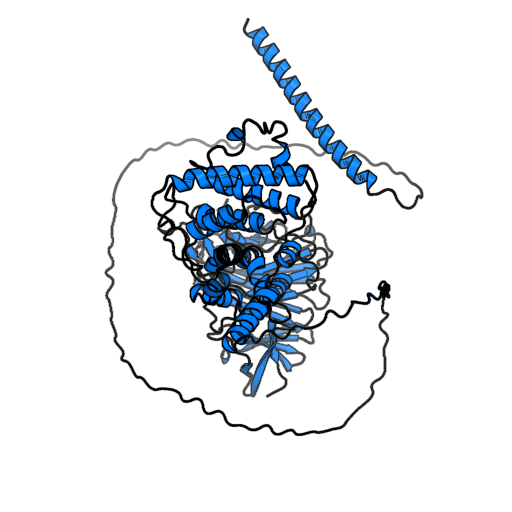E A 1 566 ? 8.080 13.811 -13.291 1.00 97.38 566 ILE A C 1
ATOM 4551 O O . ILE A 1 566 ? 9.303 13.809 -13.164 1.00 97.38 566 ILE A O 1
ATOM 4555 N N . GLU A 1 567 ? 7.372 14.936 -13.378 1.00 94.88 567 GLU A N 1
ATOM 4556 C CA . GLU A 1 567 ? 7.994 16.261 -13.512 1.00 94.88 567 GLU A CA 1
ATOM 4557 C C . GLU A 1 567 ? 8.856 16.637 -12.306 1.00 94.88 567 GLU A C 1
ATOM 4559 O O . GLU A 1 567 ? 9.885 17.291 -12.466 1.00 94.88 567 GLU A O 1
ATOM 4564 N N . GLN A 1 568 ? 8.479 16.174 -11.113 1.00 94.88 568 GLN A N 1
ATOM 4565 C CA . GLN A 1 568 ? 9.205 16.418 -9.869 1.00 94.88 568 GLN A CA 1
ATOM 4566 C C . GLN A 1 568 ? 10.590 15.762 -9.852 1.00 94.88 568 GLN A C 1
ATOM 4568 O O . GLN A 1 568 ? 11.465 16.231 -9.128 1.00 94.88 568 GLN A O 1
ATOM 4573 N N . PHE A 1 569 ? 10.808 14.699 -10.633 1.00 95.44 569 PHE A N 1
ATOM 4574 C CA . PHE A 1 569 ? 12.120 14.057 -10.718 1.00 95.44 569 PHE A CA 1
ATOM 4575 C C . PHE A 1 569 ? 12.996 14.625 -11.835 1.00 95.44 569 PHE A C 1
ATOM 4577 O O . PHE A 1 569 ? 14.222 14.537 -11.761 1.00 95.44 569 PHE A O 1
ATOM 4584 N N . GLY A 1 570 ? 12.379 15.223 -12.853 1.00 94.56 570 GLY A N 1
ATOM 4585 C CA . GLY A 1 570 ? 13.060 15.834 -13.983 1.00 94.56 570 GLY A CA 1
ATOM 4586 C C . GLY A 1 570 ? 12.336 15.609 -15.307 1.00 94.56 570 GLY A C 1
ATOM 4587 O O . GLY A 1 570 ? 11.286 14.975 -15.400 1.00 94.56 570 GLY A O 1
ATOM 4588 N N . LYS A 1 571 ? 12.920 16.142 -16.375 1.00 96.62 571 LYS A N 1
ATOM 4589 C CA . LYS A 1 571 ? 12.451 16.034 -17.756 1.00 96.62 571 LYS A CA 1
ATOM 4590 C C . LYS A 1 571 ? 13.021 14.782 -18.407 1.00 96.62 571 LYS A C 1
ATOM 4592 O O . LYS A 1 571 ? 13.772 14.866 -19.374 1.00 96.62 571 LYS A O 1
ATOM 4597 N N . TYR A 1 572 ? 12.649 13.614 -17.912 1.00 97.00 572 TYR A N 1
ATOM 4598 C CA . TYR A 1 572 ? 13.054 12.346 -18.508 1.00 97.00 572 TYR A CA 1
ATOM 4599 C C . TYR A 1 572 ? 11.909 11.342 -18.502 1.00 97.00 572 TYR A C 1
ATOM 4601 O O . TYR A 1 572 ? 10.951 11.465 -17.739 1.00 97.00 572 TYR A O 1
ATOM 4609 N N . ARG A 1 573 ? 12.006 10.369 -19.400 1.00 98.19 573 ARG A N 1
ATOM 4610 C CA . ARG A 1 573 ? 11.048 9.283 -19.552 1.00 98.19 573 ARG A CA 1
ATOM 4611 C C . ARG A 1 573 ? 11.743 7.967 -19.252 1.00 98.19 573 ARG A C 1
ATOM 4613 O O . ARG A 1 573 ? 12.873 7.753 -19.684 1.00 98.19 573 ARG A O 1
ATOM 4620 N N . ILE A 1 574 ? 11.056 7.106 -18.515 1.00 98.38 574 ILE A N 1
ATOM 4621 C CA . ILE A 1 574 ? 11.553 5.787 -18.132 1.00 98.38 574 ILE A CA 1
ATOM 4622 C C . ILE A 1 574 ? 10.644 4.737 -18.747 1.00 98.38 574 ILE A C 1
ATOM 4624 O O . ILE A 1 574 ? 9.424 4.883 -18.684 1.00 98.38 574 ILE A O 1
ATOM 4628 N N . LYS A 1 575 ? 11.238 3.686 -19.310 1.00 98.12 575 LYS A N 1
ATOM 4629 C CA . LYS A 1 575 ? 10.570 2.415 -19.591 1.00 98.12 575 LYS A CA 1
ATOM 4630 C C . LYS A 1 575 ? 11.234 1.317 -18.786 1.00 98.12 575 LYS A C 1
ATOM 4632 O O . LYS A 1 575 ? 12.458 1.254 -18.741 1.00 98.12 575 LYS A O 1
ATOM 4637 N N . GLU A 1 576 ? 10.437 0.440 -18.203 1.00 97.81 576 GLU A N 1
ATOM 4638 C CA . GLU A 1 576 ? 10.916 -0.735 -17.486 1.00 97.81 576 GLU A CA 1
ATOM 4639 C C . GLU A 1 576 ? 10.121 -1.966 -17.901 1.00 97.81 576 GLU A C 1
ATOM 4641 O O . GLU A 1 576 ? 8.913 -1.886 -18.145 1.00 97.81 576 GLU A O 1
ATOM 4646 N N . PHE A 1 577 ? 10.809 -3.099 -17.976 1.00 97.38 577 PHE A N 1
ATOM 4647 C CA . PHE A 1 577 ? 10.206 -4.403 -18.198 1.00 97.38 577 PHE A CA 1
ATOM 4648 C C . PHE A 1 577 ? 10.846 -5.427 -17.263 1.00 97.38 577 PHE A C 1
ATOM 4650 O O . PHE A 1 577 ? 12.071 -5.523 -17.200 1.00 97.38 577 PHE A O 1
ATOM 4657 N N . ILE A 1 578 ? 10.015 -6.167 -16.535 1.00 96.00 578 ILE A N 1
ATOM 4658 C CA . ILE A 1 578 ? 10.417 -7.254 -15.647 1.00 96.00 578 ILE A CA 1
ATOM 4659 C C . ILE A 1 578 ? 9.773 -8.545 -16.121 1.00 96.00 578 ILE A C 1
ATOM 4661 O O . ILE A 1 578 ? 8.579 -8.559 -16.428 1.00 96.00 578 ILE A O 1
ATOM 4665 N N . GLN A 1 579 ? 10.559 -9.616 -16.112 1.00 94.62 579 GLN A N 1
ATOM 4666 C CA . GLN A 1 579 ? 10.117 -10.977 -16.389 1.00 94.62 579 GLN A CA 1
ATOM 4667 C C . GLN A 1 579 ? 10.755 -11.942 -15.391 1.00 94.62 579 GLN A C 1
ATOM 4669 O O . GLN A 1 579 ? 11.975 -11.941 -15.247 1.00 94.62 579 GLN A O 1
ATOM 4674 N N . THR A 1 580 ? 9.957 -12.796 -14.755 1.00 92.38 580 THR A N 1
ATOM 4675 C CA . THR A 1 580 ? 10.454 -13.977 -14.025 1.00 92.38 580 THR A CA 1
ATOM 4676 C C . THR A 1 580 ? 10.472 -15.197 -14.941 1.00 92.38 580 THR A C 1
ATOM 4678 O O . THR A 1 580 ? 9.752 -15.238 -15.940 1.00 92.38 580 THR A O 1
ATOM 4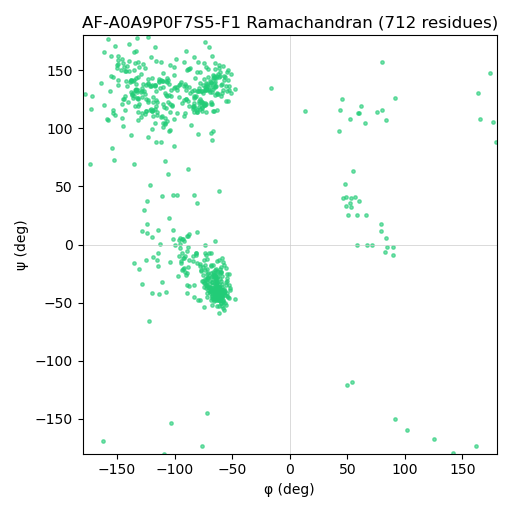681 N N . ASN A 1 581 ? 11.295 -16.190 -14.610 1.00 85.25 581 ASN A N 1
ATOM 4682 C CA . ASN A 1 581 ? 11.291 -17.477 -15.303 1.00 85.25 581 ASN A CA 1
ATOM 4683 C C . ASN A 1 581 ? 10.328 -18.492 -14.655 1.00 85.25 581 ASN A C 1
ATOM 4685 O O . ASN A 1 581 ? 9.875 -18.299 -13.525 1.00 85.25 581 ASN A O 1
ATOM 4689 N N . GLU A 1 582 ? 10.047 -19.589 -15.366 1.00 82.44 582 GLU A N 1
ATOM 4690 C CA . GLU A 1 582 ? 9.177 -20.678 -14.891 1.00 82.44 582 GLU A CA 1
ATOM 4691 C C . GLU A 1 582 ? 9.672 -21.304 -13.583 1.00 82.44 582 GLU A C 1
ATOM 4693 O O . GLU A 1 582 ? 8.897 -21.587 -12.674 1.00 82.44 582 GLU A O 1
ATOM 4698 N N . GLU A 1 583 ? 10.984 -21.487 -13.466 1.00 80.75 583 GLU A N 1
ATOM 4699 C CA . GLU A 1 583 ? 11.603 -22.177 -12.334 1.00 80.75 583 GLU A CA 1
ATOM 4700 C C . GLU A 1 583 ? 11.607 -21.348 -11.044 1.00 80.75 583 GLU A C 1
ATOM 4702 O O . GLU A 1 583 ? 11.967 -21.859 -9.987 1.00 80.75 583 GLU A O 1
ATOM 4707 N N . CYS A 1 584 ? 11.214 -20.071 -11.100 1.00 74.56 584 CYS A N 1
ATOM 4708 C CA . CYS A 1 584 ? 11.305 -19.157 -9.967 1.00 74.56 584 CYS A CA 1
ATOM 4709 C C . CYS A 1 584 ? 12.713 -19.090 -9.343 1.00 74.56 584 CYS A C 1
ATOM 4711 O O . CYS A 1 584 ? 12.854 -18.987 -8.123 1.00 74.56 584 CYS A O 1
ATOM 4713 N N . ILE A 1 585 ? 13.745 -19.099 -10.182 1.00 78.69 585 ILE A N 1
ATOM 4714 C CA . ILE A 1 585 ? 15.141 -18.942 -9.743 1.00 78.69 585 ILE A CA 1
ATOM 4715 C C . ILE A 1 585 ? 15.779 -17.664 -10.276 1.00 78.69 585 ILE A C 1
ATOM 4717 O O . ILE A 1 585 ? 16.855 -17.269 -9.824 1.00 78.69 585 ILE A O 1
ATOM 4721 N N . SER A 1 586 ? 15.144 -17.008 -11.251 1.00 85.88 586 SER A N 1
ATOM 4722 C CA . SER A 1 586 ? 15.685 -15.796 -11.846 1.00 85.88 586 SER A CA 1
ATOM 4723 C C . SER A 1 586 ? 14.614 -14.832 -12.332 1.00 85.88 586 SER A C 1
ATOM 4725 O O . SER A 1 586 ? 13.481 -15.211 -12.644 1.00 85.88 586 SER A O 1
ATOM 4727 N N . PHE A 1 587 ? 14.993 -13.560 -12.406 1.00 89.88 587 PHE A N 1
ATOM 4728 C CA . PHE A 1 587 ? 14.217 -12.557 -13.118 1.00 89.88 587 PHE A CA 1
ATOM 4729 C C . PHE A 1 587 ? 15.126 -11.575 -13.852 1.00 89.88 587 PHE A C 1
ATOM 4731 O O . PHE A 1 587 ? 16.279 -11.356 -13.479 1.00 89.88 587 PHE A O 1
ATOM 4738 N N . LEU A 1 588 ? 14.596 -10.989 -14.916 1.00 93.56 588 LEU A N 1
ATOM 4739 C CA . LEU A 1 588 ? 15.246 -9.979 -15.739 1.00 93.56 588 LEU A CA 1
ATOM 4740 C C . LEU A 1 588 ? 14.610 -8.620 -15.458 1.00 93.56 588 LEU A C 1
ATOM 4742 O O . LEU A 1 588 ? 13.389 -8.529 -15.343 1.00 93.56 588 LEU A O 1
ATOM 4746 N N . LEU A 1 589 ? 15.425 -7.569 -15.390 1.00 95.62 589 LEU A N 1
ATOM 4747 C CA . LEU A 1 589 ? 14.986 -6.173 -15.392 1.00 95.62 589 LEU A CA 1
ATOM 4748 C C . LEU A 1 589 ? 15.634 -5.465 -16.576 1.00 95.62 589 LEU A C 1
ATOM 4750 O O . LEU A 1 589 ? 16.850 -5.292 -16.601 1.00 95.62 589 LEU A O 1
ATOM 4754 N N . HIS A 1 590 ? 14.822 -5.010 -17.521 1.00 97.69 590 HIS A N 1
ATOM 4755 C CA . HIS A 1 590 ? 15.232 -4.053 -18.539 1.00 97.69 590 HIS A CA 1
ATOM 4756 C C . HIS A 1 590 ? 14.792 -2.659 -18.121 1.00 97.69 590 HIS A C 1
ATOM 4758 O O . HIS A 1 590 ? 13.638 -2.463 -17.736 1.00 97.69 590 HIS A O 1
ATOM 4764 N N . ILE A 1 591 ? 15.681 -1.681 -18.263 1.00 98.31 591 ILE A N 1
ATOM 4765 C CA . ILE A 1 591 ? 15.373 -0.272 -18.047 1.00 98.31 591 ILE A CA 1
ATOM 4766 C C . ILE A 1 591 ? 15.919 0.569 -19.194 1.00 98.31 591 ILE A C 1
ATOM 4768 O O . ILE A 1 591 ? 17.062 0.423 -19.610 1.00 98.31 591 ILE A O 1
ATOM 4772 N N . GLU A 1 592 ? 15.095 1.464 -19.718 1.00 98.56 592 GLU A N 1
ATOM 4773 C CA . GLU A 1 592 ? 15.467 2.448 -20.725 1.00 98.56 592 GLU A CA 1
ATOM 4774 C C . GLU A 1 592 ? 15.154 3.842 -20.191 1.00 98.56 592 GLU A C 1
ATOM 4776 O O . GLU A 1 592 ? 14.022 4.138 -19.804 1.00 98.56 592 GLU A O 1
ATOM 4781 N N . ILE A 1 593 ? 16.171 4.699 -20.174 1.00 98.56 593 ILE A N 1
ATOM 4782 C CA . ILE A 1 593 ? 16.097 6.058 -19.644 1.00 98.56 593 ILE A CA 1
ATOM 4783 C C . ILE A 1 593 ? 16.365 7.017 -20.795 1.00 98.56 593 ILE A C 1
ATOM 4785 O O . ILE A 1 593 ? 17.460 7.038 -21.358 1.00 98.56 593 ILE A O 1
ATOM 4789 N N . GLU A 1 594 ? 15.365 7.824 -21.130 1.00 98.38 594 GLU A N 1
ATOM 4790 C CA . GLU A 1 594 ? 15.446 8.877 -22.137 1.00 98.38 594 GLU A CA 1
ATOM 4791 C C . GLU A 1 594 ? 15.438 10.242 -21.442 1.00 98.38 594 GLU A C 1
ATOM 4793 O O . GLU A 1 594 ? 14.414 10.717 -20.940 1.00 98.38 594 GLU A O 1
ATOM 4798 N N . SER A 1 595 ? 16.608 10.874 -21.387 1.00 97.88 595 SER A N 1
ATOM 4799 C CA . SER A 1 595 ? 16.806 12.173 -20.759 1.00 97.88 595 SER A CA 1
ATOM 4800 C C . SER A 1 595 ? 16.525 13.305 -21.740 1.00 97.88 595 SER A C 1
ATOM 4802 O O . SER A 1 595 ? 17.008 13.299 -22.868 1.00 97.88 595 SER A O 1
ATOM 4804 N N . ARG A 1 596 ? 15.803 14.334 -21.289 1.00 97.56 596 ARG A N 1
ATOM 4805 C CA . ARG A 1 596 ? 15.755 15.666 -21.924 1.00 97.56 596 ARG A CA 1
ATOM 4806 C C . ARG A 1 596 ? 16.369 16.736 -21.019 1.00 97.56 596 ARG A C 1
ATOM 4808 O O . ARG A 1 596 ? 16.204 17.931 -21.266 1.00 97.56 596 ARG A O 1
ATOM 4815 N N . GLU A 1 597 ? 17.058 16.312 -19.963 1.00 96.94 597 GLU A N 1
ATOM 4816 C CA . GLU A 1 597 ? 17.802 17.196 -19.074 1.00 96.94 597 GLU A CA 1
ATOM 4817 C C . GLU A 1 597 ? 19.042 17.752 -19.782 1.00 96.94 597 GLU A C 1
ATOM 4819 O O . GLU A 1 597 ? 19.619 17.130 -20.678 1.00 96.94 597 GLU A O 1
ATOM 4824 N N . THR A 1 598 ? 19.453 18.948 -19.367 1.00 96.94 598 THR A N 1
ATOM 4825 C CA . THR A 1 598 ? 20.715 19.569 -19.796 1.00 96.94 598 THR A CA 1
ATOM 4826 C C . THR A 1 598 ? 21.919 19.036 -19.027 1.00 96.94 598 THR A C 1
ATOM 4828 O O . THR A 1 598 ? 23.052 19.246 -19.446 1.00 96.94 598 THR A O 1
ATOM 4831 N N . GLU A 1 599 ? 21.674 18.365 -17.907 1.00 97.19 599 GLU A N 1
ATOM 4832 C CA . GLU A 1 599 ? 22.673 17.686 -17.094 1.00 97.19 599 GLU A CA 1
ATOM 4833 C C . GLU A 1 599 ? 22.593 16.169 -17.320 1.00 97.19 599 GLU A C 1
ATOM 4835 O O . GLU A 1 599 ? 21.535 15.643 -17.680 1.00 97.19 599 GLU A O 1
ATOM 4840 N N . SER A 1 600 ? 23.703 15.465 -17.097 1.00 98.00 600 SER A N 1
ATOM 4841 C CA . SER A 1 600 ? 23.724 14.005 -17.083 1.00 98.00 600 SER A CA 1
ATOM 4842 C C . SER A 1 600 ? 22.857 13.455 -15.952 1.00 98.00 600 SER A C 1
ATOM 4844 O O . SER A 1 600 ? 22.817 14.009 -14.848 1.00 98.00 600 SER A O 1
ATOM 4846 N N . LEU A 1 601 ? 22.217 12.318 -16.215 1.00 98.38 601 LEU A N 1
ATOM 4847 C CA . LEU A 1 601 ? 21.588 11.504 -15.179 1.00 98.38 601 LEU A CA 1
ATOM 4848 C C . LEU A 1 601 ? 22.513 10.349 -14.796 1.00 98.38 601 LEU A C 1
ATOM 4850 O O . LEU A 1 601 ? 23.400 9.966 -15.561 1.00 98.38 601 LEU A O 1
ATOM 4854 N N . VAL A 1 602 ? 22.284 9.782 -13.620 1.00 98.25 602 VAL A N 1
ATOM 4855 C CA . VAL A 1 602 ? 22.961 8.585 -13.124 1.00 98.25 602 VAL A CA 1
ATOM 4856 C C . VAL A 1 602 ? 21.899 7.588 -12.684 1.00 98.25 602 VAL A C 1
ATOM 4858 O O . VAL A 1 602 ? 21.020 7.940 -11.899 1.00 98.25 602 VAL A O 1
ATOM 4861 N N . TYR A 1 603 ? 21.984 6.365 -13.203 1.00 98.12 603 TYR A N 1
ATOM 4862 C CA . TYR A 1 603 ? 21.240 5.205 -12.719 1.00 98.12 603 TYR A CA 1
ATOM 4863 C C . TYR A 1 603 ? 22.129 4.373 -11.795 1.00 98.12 603 TYR A C 1
ATOM 4865 O O . TYR A 1 603 ? 23.274 4.095 -12.150 1.00 98.12 603 TYR A O 1
ATOM 4873 N N . TYR A 1 604 ? 21.612 3.975 -10.636 1.00 97.31 604 TYR A N 1
ATOM 4874 C CA . TYR A 1 604 ? 22.303 3.084 -9.704 1.00 97.31 604 TYR A CA 1
ATOM 4875 C C . TYR A 1 604 ? 21.705 1.685 -9.781 1.00 97.31 604 TYR A C 1
ATOM 4877 O O . TYR A 1 604 ? 20.516 1.513 -9.517 1.00 97.31 604 TYR A O 1
ATOM 4885 N N . ASP A 1 605 ? 22.516 0.685 -10.114 1.00 95.00 605 ASP A N 1
ATOM 4886 C CA . ASP A 1 605 ? 22.053 -0.705 -10.117 1.00 95.00 605 ASP A CA 1
ATOM 4887 C C . ASP A 1 605 ? 21.949 -1.301 -8.699 1.00 95.00 605 ASP A C 1
ATOM 4889 O O . ASP A 1 605 ? 22.111 -0.611 -7.689 1.00 95.00 605 ASP A O 1
ATOM 4893 N N . ILE A 1 606 ? 21.663 -2.603 -8.613 1.00 91.12 606 ILE A N 1
ATOM 4894 C CA . ILE A 1 606 ? 21.529 -3.330 -7.342 1.00 91.12 606 ILE A CA 1
ATOM 4895 C C . ILE A 1 606 ? 22.803 -3.309 -6.484 1.00 91.12 606 ILE A C 1
ATOM 4897 O O . ILE A 1 606 ? 22.718 -3.289 -5.257 1.00 91.12 606 ILE A O 1
ATOM 4901 N N . ASN A 1 607 ? 23.972 -3.234 -7.123 1.00 91.06 607 ASN A N 1
ATOM 4902 C CA . ASN A 1 607 ? 25.277 -3.110 -6.474 1.00 91.06 607 ASN A CA 1
ATOM 4903 C C . ASN A 1 607 ? 25.674 -1.645 -6.245 1.00 91.06 607 ASN A C 1
ATOM 4905 O O . ASN A 1 607 ? 26.791 -1.361 -5.812 1.00 91.06 607 ASN A O 1
ATOM 4909 N N . LYS A 1 608 ? 24.752 -0.708 -6.507 1.00 92.81 608 LYS A N 1
ATOM 4910 C CA . LYS A 1 608 ? 24.955 0.744 -6.452 1.00 92.81 608 LYS A CA 1
ATOM 4911 C C . LYS A 1 608 ? 26.065 1.219 -7.396 1.00 92.81 608 LYS A C 1
ATOM 4913 O O . LYS A 1 608 ? 26.648 2.285 -7.184 1.00 92.81 608 LYS A O 1
ATOM 4918 N N . THR A 1 609 ? 26.328 0.467 -8.462 1.00 95.25 609 THR A N 1
ATOM 4919 C CA . THR A 1 609 ? 27.206 0.892 -9.553 1.00 95.25 609 THR A CA 1
ATOM 4920 C C . THR A 1 609 ? 26.501 1.973 -10.361 1.00 95.25 609 THR A C 1
ATOM 4922 O O . THR A 1 609 ? 25.325 1.843 -10.702 1.00 95.25 609 THR A O 1
ATOM 4925 N N . ALA A 1 610 ? 27.217 3.059 -10.647 1.00 97.06 610 ALA A N 1
ATOM 4926 C CA . ALA A 1 610 ? 26.685 4.225 -11.338 1.00 97.06 610 ALA A CA 1
ATOM 4927 C C . ALA A 1 610 ? 26.807 4.091 -12.866 1.00 97.06 610 ALA A C 1
ATOM 4929 O O . ALA A 1 610 ? 27.909 3.989 -13.404 1.00 97.06 610 ALA A O 1
ATOM 4930 N N . TYR A 1 611 ? 25.681 4.195 -13.571 1.00 98.12 611 TYR A N 1
ATOM 4931 C CA . TYR A 1 611 ? 25.601 4.227 -15.031 1.00 98.12 611 TYR A CA 1
ATOM 4932 C C . TYR A 1 611 ? 25.163 5.615 -15.484 1.00 98.12 611 TYR A C 1
ATOM 4934 O O . TYR A 1 611 ? 24.020 6.025 -15.282 1.00 98.12 611 TYR A O 1
ATOM 4942 N N . THR A 1 612 ? 26.076 6.349 -16.116 1.00 98.19 612 THR A N 1
ATOM 4943 C CA . THR A 1 612 ? 25.795 7.694 -16.629 1.00 98.19 612 THR A CA 1
ATOM 4944 C C . THR A 1 612 ? 24.912 7.634 -17.874 1.00 98.19 612 THR A C 1
ATOM 4946 O O . THR A 1 612 ? 25.176 6.857 -18.797 1.00 98.19 612 THR A O 1
ATOM 4949 N N . ILE A 1 613 ? 23.902 8.501 -17.917 1.00 98.38 613 ILE A N 1
ATOM 4950 C CA . ILE A 1 613 ? 23.070 8.794 -19.083 1.00 98.38 613 ILE A CA 1
ATOM 4951 C C . ILE A 1 613 ? 23.414 10.217 -19.540 1.00 98.38 613 ILE A C 1
ATOM 4953 O O . ILE A 1 613 ? 23.282 11.153 -18.742 1.00 98.38 613 ILE A O 1
ATOM 4957 N N . PRO A 1 614 ? 23.876 10.407 -20.789 1.00 97.56 614 PRO A N 1
ATOM 4958 C CA . PRO A 1 614 ? 24.320 11.716 -21.249 1.00 97.56 614 PRO A CA 1
ATOM 4959 C C . PRO A 1 614 ? 23.165 12.735 -21.302 1.00 97.56 614 PRO A C 1
ATOM 4961 O O . PRO A 1 614 ? 22.000 12.344 -21.441 1.00 97.56 614 PRO A O 1
ATOM 4964 N N . PRO A 1 615 ? 23.466 14.047 -21.225 1.00 97.88 615 PRO A N 1
ATOM 4965 C CA . PRO A 1 615 ? 22.469 15.100 -21.389 1.00 97.88 615 PRO A CA 1
ATOM 4966 C C . PRO A 1 615 ? 21.732 14.952 -22.716 1.00 97.88 615 PRO A C 1
ATOM 4968 O O . PRO A 1 615 ? 22.361 14.707 -23.746 1.00 97.88 615 PRO A O 1
ATOM 4971 N N . LYS A 1 616 ? 20.405 15.117 -22.702 1.00 97.12 616 LYS A N 1
ATOM 4972 C CA . LYS A 1 616 ? 19.539 14.897 -23.878 1.00 97.12 616 LYS A CA 1
ATOM 4973 C C . LYS A 1 616 ? 19.756 13.536 -24.569 1.00 97.12 616 LYS A C 1
ATOM 4975 O O . LYS A 1 616 ? 19.551 13.411 -25.774 1.00 97.12 616 LYS A O 1
ATOM 4980 N N . GLY A 1 617 ? 20.246 12.550 -23.821 1.00 97.56 617 GLY A N 1
ATOM 4981 C CA . GLY A 1 617 ? 20.631 11.242 -24.323 1.00 97.56 617 GLY A CA 1
ATOM 4982 C C . GLY A 1 617 ? 19.691 10.131 -23.882 1.00 97.56 617 GLY A C 1
ATOM 4983 O O . GLY A 1 617 ? 18.726 10.341 -23.149 1.00 97.56 617 GLY A O 1
ATOM 4984 N N . LYS A 1 618 ? 20.011 8.917 -24.321 1.00 98.00 618 LYS A N 1
ATOM 4985 C CA . LYS A 1 618 ? 19.250 7.708 -24.034 1.00 98.00 618 LYS A CA 1
ATOM 4986 C C . LYS A 1 618 ? 20.202 6.575 -23.669 1.00 98.00 618 LYS A C 1
ATOM 4988 O O . LYS A 1 618 ? 21.256 6.452 -24.293 1.00 98.00 618 LYS A O 1
ATOM 4993 N N . ARG A 1 619 ? 19.830 5.747 -22.693 1.00 98.19 619 ARG A N 1
ATOM 4994 C CA . ARG A 1 619 ? 20.562 4.521 -22.348 1.00 98.19 619 ARG A CA 1
ATOM 4995 C C . ARG A 1 619 ? 19.593 3.403 -21.984 1.00 98.19 619 ARG A C 1
ATOM 4997 O O . ARG A 1 619 ? 18.600 3.667 -21.308 1.00 98.19 619 ARG A O 1
ATOM 5004 N N . SER A 1 620 ? 19.900 2.187 -22.422 1.00 98.38 620 SER A N 1
ATOM 5005 C CA . SER A 1 620 ? 19.105 0.992 -22.146 1.00 98.38 620 SER A CA 1
ATOM 5006 C C . SER A 1 620 ? 19.997 -0.068 -21.509 1.00 98.38 620 SER A C 1
ATOM 5008 O O . SER A 1 620 ? 21.059 -0.392 -22.039 1.00 98.38 620 SER A O 1
ATOM 5010 N N . LEU A 1 621 ? 19.582 -0.553 -20.345 1.00 98.19 621 LEU A N 1
ATOM 5011 C CA . LEU A 1 621 ? 20.326 -1.460 -19.484 1.00 98.19 621 LEU A CA 1
ATOM 5012 C C . LEU A 1 621 ? 19.478 -2.696 -19.188 1.00 98.19 621 LEU A C 1
ATOM 5014 O O . LEU A 1 621 ? 18.247 -2.624 -19.151 1.00 98.19 621 LEU A O 1
ATOM 5018 N N . MET A 1 622 ? 20.144 -3.816 -18.944 1.00 97.38 622 MET A N 1
ATOM 5019 C CA . MET A 1 622 ? 19.530 -5.054 -18.489 1.00 97.38 622 MET A CA 1
ATOM 5020 C C . MET A 1 622 ? 20.329 -5.629 -17.325 1.00 97.38 622 MET A C 1
ATOM 5022 O O . MET A 1 622 ? 21.550 -5.769 -17.417 1.00 97.38 622 MET A O 1
ATOM 5026 N N . THR A 1 623 ? 19.621 -6.016 -16.271 1.00 95.25 623 THR A N 1
ATOM 5027 C CA . THR A 1 623 ? 20.159 -6.759 -15.131 1.00 95.25 623 THR A CA 1
ATOM 5028 C C . THR A 1 623 ? 19.489 -8.125 -15.077 1.00 95.25 623 THR A C 1
ATOM 5030 O O . THR A 1 623 ? 18.264 -8.222 -15.168 1.00 95.25 623 THR A O 1
ATOM 5033 N N . SER A 1 624 ? 20.291 -9.179 -14.929 1.00 92.12 624 SER A N 1
ATOM 5034 C CA . SER A 1 624 ? 19.800 -10.538 -14.693 1.00 92.12 624 SER A CA 1
ATOM 5035 C C . SER A 1 624 ? 20.034 -10.913 -13.240 1.00 92.12 624 SER A C 1
ATOM 5037 O O . SER A 1 624 ? 21.172 -10.909 -12.771 1.00 92.12 624 SER A O 1
ATOM 5039 N N . PHE A 1 625 ? 18.967 -11.266 -12.536 1.00 87.50 625 PHE A N 1
ATOM 5040 C CA . PHE A 1 625 ? 19.016 -11.663 -11.137 1.00 87.50 625 PHE A CA 1
ATOM 5041 C C . PHE A 1 625 ? 18.908 -13.178 -11.044 1.00 87.50 625 PHE A C 1
ATOM 5043 O O . PHE A 1 625 ? 17.910 -13.741 -11.478 1.00 87.50 625 PHE A O 1
ATOM 5050 N N . GLN A 1 626 ? 19.920 -13.829 -10.475 1.00 84.81 626 GLN A N 1
ATOM 5051 C CA . GLN A 1 626 ? 19.886 -15.249 -10.116 1.00 84.81 626 GLN A CA 1
ATOM 5052 C C . GLN A 1 626 ? 19.808 -15.378 -8.600 1.00 84.81 626 GLN A C 1
ATOM 5054 O O . GLN A 1 626 ? 20.757 -15.081 -7.887 1.00 84.81 626 GLN A O 1
ATOM 5059 N N . LEU A 1 627 ? 18.662 -15.799 -8.102 1.00 74.50 627 LEU A N 1
ATOM 5060 C CA . LEU A 1 627 ? 18.259 -15.585 -6.717 1.00 74.50 627 LEU A CA 1
ATOM 5061 C C . LEU A 1 627 ? 19.113 -16.295 -5.663 1.00 74.50 627 LEU A C 1
ATOM 5063 O O . LEU A 1 627 ? 19.217 -15.806 -4.534 1.00 74.50 627 LEU A O 1
ATOM 5067 N N . ASP A 1 628 ? 19.742 -17.402 -6.047 1.00 75.38 628 ASP A N 1
ATOM 5068 C CA . ASP A 1 628 ? 20.643 -18.173 -5.190 1.00 75.38 628 ASP A CA 1
ATOM 5069 C C . ASP A 1 628 ? 22.057 -17.580 -5.129 1.00 75.38 628 ASP A C 1
ATOM 5071 O O . ASP A 1 628 ? 22.887 -18.014 -4.327 1.00 75.38 628 ASP A O 1
ATOM 5075 N N . LEU A 1 629 ? 22.346 -16.559 -5.942 1.00 78.38 629 LEU A N 1
ATOM 5076 C CA . LEU A 1 629 ? 23.639 -15.897 -5.937 1.00 78.38 629 LEU A CA 1
ATOM 5077 C C . LEU A 1 629 ? 23.698 -14.750 -4.909 1.00 78.38 629 LEU A C 1
ATOM 5079 O O . LEU A 1 629 ? 22.699 -14.094 -4.576 1.00 78.38 629 LEU A O 1
ATOM 5083 N N . PRO A 1 630 ? 24.892 -14.460 -4.369 1.00 80.50 630 PRO A N 1
ATOM 5084 C CA . PRO A 1 630 ? 25.154 -13.206 -3.675 1.00 80.50 630 PRO A CA 1
ATOM 5085 C C . PRO A 1 630 ? 24.847 -11.994 -4.569 1.00 80.50 630 PRO A C 1
ATOM 5087 O O . PRO A 1 630 ? 25.143 -12.019 -5.761 1.00 80.50 630 PRO A O 1
ATOM 5090 N N . LEU A 1 631 ? 24.334 -10.899 -3.984 1.00 77.00 631 LEU A N 1
ATOM 5091 C CA . LEU A 1 631 ? 24.004 -9.666 -4.728 1.00 77.00 631 LEU A CA 1
ATOM 5092 C C . LEU A 1 631 ? 25.186 -9.143 -5.568 1.00 77.00 631 LEU A C 1
ATOM 5094 O O . LEU A 1 631 ? 24.997 -8.658 -6.682 1.00 77.00 631 LEU A O 1
ATOM 5098 N N . SER A 1 632 ? 26.410 -9.317 -5.057 1.00 78.75 632 SER A N 1
ATOM 5099 C CA . SER A 1 632 ? 27.660 -8.910 -5.708 1.00 78.75 632 SER A CA 1
ATOM 5100 C C . SER A 1 632 ? 27.930 -9.591 -7.052 1.00 78.75 632 SER A C 1
ATOM 5102 O O . SER A 1 632 ? 28.816 -9.147 -7.775 1.00 78.75 632 SER A O 1
ATOM 5104 N N . GLN A 1 633 ? 27.197 -10.653 -7.390 1.00 84.44 633 GLN A N 1
ATOM 5105 C CA . GLN A 1 633 ? 27.351 -11.384 -8.649 1.00 84.44 633 GLN A CA 1
ATOM 5106 C C . GLN A 1 633 ? 26.369 -10.928 -9.735 1.00 84.44 633 GLN A C 1
ATOM 5108 O O . GLN A 1 633 ? 26.431 -11.418 -10.860 1.00 84.44 633 GLN A O 1
ATOM 5113 N N . TYR A 1 634 ? 25.464 -9.994 -9.432 1.00 86.12 634 TYR A N 1
ATOM 5114 C CA . TYR A 1 634 ? 24.553 -9.449 -10.434 1.00 86.12 634 TYR A CA 1
ATOM 5115 C C . TYR A 1 634 ? 25.249 -8.414 -11.309 1.00 86.12 634 TYR A C 1
ATOM 5117 O O . TYR A 1 634 ? 25.753 -7.400 -10.824 1.00 86.12 634 TYR A O 1
ATOM 5125 N N . GLU A 1 635 ? 25.227 -8.658 -12.616 1.00 88.75 635 GLU A N 1
ATOM 5126 C CA . GLU A 1 635 ? 25.783 -7.754 -13.612 1.00 88.75 635 GLU A CA 1
ATOM 5127 C C . GLU A 1 635 ? 24.663 -6.986 -14.319 1.00 88.75 635 GLU A C 1
ATOM 5129 O O . GLU A 1 635 ? 23.665 -7.561 -14.770 1.00 88.75 635 GLU A O 1
ATOM 5134 N N . THR A 1 636 ? 24.857 -5.674 -14.437 1.00 95.38 636 THR A N 1
ATOM 5135 C CA . THR A 1 636 ? 24.040 -4.806 -15.283 1.00 95.38 636 THR A CA 1
ATOM 5136 C C . THR A 1 636 ? 24.841 -4.451 -16.525 1.00 95.38 636 THR A C 1
ATOM 5138 O O . THR A 1 636 ? 25.971 -3.979 -16.426 1.00 95.38 636 THR A O 1
ATOM 5141 N N . LYS A 1 637 ? 24.254 -4.654 -17.703 1.00 96.88 637 LYS A N 1
ATOM 5142 C CA . LYS A 1 637 ? 24.917 -4.396 -18.987 1.00 96.88 637 LYS A CA 1
ATOM 5143 C C . LYS A 1 637 ? 24.040 -3.590 -19.928 1.00 96.88 637 LYS A C 1
ATOM 5145 O O . LYS A 1 637 ? 22.817 -3.603 -19.808 1.00 96.88 637 LYS A O 1
ATOM 5150 N N . ASP A 1 638 ? 24.664 -2.910 -20.885 1.00 97.56 638 ASP A N 1
ATOM 5151 C CA . ASP A 1 638 ? 23.939 -2.253 -21.968 1.00 97.56 638 ASP A CA 1
ATOM 5152 C C . ASP A 1 638 ? 23.230 -3.306 -22.836 1.00 97.56 638 ASP A C 1
ATOM 5154 O O . ASP A 1 638 ? 23.829 -4.293 -23.272 1.00 97.56 638 ASP A O 1
ATOM 5158 N N . ALA A 1 639 ? 21.933 -3.108 -23.066 1.00 97.00 639 ALA A N 1
ATOM 5159 C CA . ALA A 1 639 ? 21.095 -4.015 -23.841 1.00 97.00 639 ALA A CA 1
ATOM 5160 C C . ALA A 1 639 ? 19.916 -3.252 -24.464 1.00 97.00 639 ALA A C 1
ATOM 5162 O O . ALA A 1 639 ? 19.379 -2.337 -23.833 1.00 97.00 639 ALA A O 1
ATOM 5163 N N . PRO A 1 640 ? 19.475 -3.607 -25.685 1.00 95.69 640 PRO A N 1
ATOM 5164 C CA . PRO A 1 640 ? 18.297 -2.990 -26.279 1.00 95.69 640 PRO A CA 1
ATOM 5165 C C . PRO A 1 640 ? 17.054 -3.268 -25.423 1.00 95.69 640 PRO A C 1
ATOM 5167 O O . PRO A 1 640 ? 16.900 -4.345 -24.844 1.00 95.69 640 PRO A O 1
ATOM 5170 N N . PHE A 1 641 ? 16.155 -2.286 -25.347 1.00 96.38 641 PHE A N 1
ATOM 5171 C CA . PHE A 1 641 ? 14.874 -2.476 -24.674 1.00 96.38 641 PHE A CA 1
ATOM 5172 C C . PHE A 1 641 ? 13.967 -3.373 -25.535 1.00 96.38 641 PHE A C 1
ATOM 5174 O O . PHE A 1 641 ? 13.876 -3.136 -26.745 1.00 96.38 641 PHE A O 1
ATOM 5181 N N . PRO A 1 642 ? 13.298 -4.387 -24.958 1.00 94.00 642 PRO A N 1
ATOM 5182 C CA . PRO A 1 642 ? 12.469 -5.309 -25.723 1.00 94.00 642 PRO A CA 1
ATOM 5183 C C . PRO A 1 642 ? 11.265 -4.602 -26.359 1.00 94.00 642 PRO A C 1
ATOM 5185 O O . PRO A 1 642 ? 10.622 -3.748 -25.743 1.00 94.00 642 PRO A O 1
ATOM 5188 N N . SER A 1 643 ? 10.933 -4.970 -27.599 1.00 92.50 643 SER A N 1
ATOM 5189 C CA . SER A 1 643 ? 9.702 -4.497 -28.237 1.00 92.50 643 SER A CA 1
ATOM 5190 C C . SER A 1 643 ? 8.511 -5.286 -27.707 1.00 92.50 643 SER A C 1
ATOM 5192 O O . SER A 1 643 ? 8.483 -6.502 -27.826 1.00 92.50 643 SER A O 1
ATOM 5194 N N . LEU A 1 644 ? 7.501 -4.593 -27.181 1.00 86.31 644 LEU A N 1
ATOM 5195 C CA . LEU A 1 644 ? 6.253 -5.216 -26.721 1.00 86.31 644 LEU A CA 1
ATOM 5196 C C . LEU A 1 644 ? 5.155 -5.255 -27.790 1.00 86.31 644 LEU A C 1
ATOM 5198 O O . LEU A 1 644 ? 4.035 -5.670 -27.499 1.00 86.31 644 LEU A O 1
ATOM 5202 N N . SER A 1 645 ? 5.446 -4.821 -29.023 1.00 88.19 645 SER A N 1
ATOM 5203 C CA . SER A 1 645 ? 4.544 -5.099 -30.149 1.00 88.19 645 SER A CA 1
ATOM 5204 C C . SER A 1 645 ? 4.346 -6.607 -30.306 1.00 88.19 645 SER A C 1
ATOM 5206 O O . SER A 1 645 ? 3.230 -7.065 -30.524 1.00 88.19 645 SER A O 1
ATOM 5208 N N . GLU A 1 646 ? 5.438 -7.349 -30.128 1.00 87.44 646 GLU A N 1
ATOM 5209 C CA . GLU A 1 646 ? 5.508 -8.799 -30.111 1.00 87.44 646 GLU A CA 1
ATOM 5210 C C . GLU A 1 646 ? 6.776 -9.180 -29.344 1.00 87.44 646 GLU A C 1
ATOM 5212 O O . GLU A 1 646 ? 7.891 -8.949 -29.813 1.00 87.44 646 GLU A O 1
ATOM 5217 N N . TYR A 1 647 ? 6.598 -9.683 -28.127 1.00 93.38 647 TYR A N 1
ATOM 5218 C CA . TYR A 1 647 ? 7.687 -10.090 -27.253 1.00 93.38 647 TYR A CA 1
ATOM 5219 C C . TYR A 1 647 ? 7.602 -11.589 -27.004 1.00 93.38 647 TYR A C 1
ATOM 5221 O O . TYR A 1 647 ? 6.609 -12.069 -26.462 1.00 93.38 647 TYR A O 1
ATOM 5229 N N . THR A 1 648 ? 8.636 -12.324 -27.404 1.00 93.62 648 THR A N 1
ATOM 5230 C CA . THR A 1 648 ? 8.755 -13.759 -27.125 1.00 93.62 648 THR A CA 1
ATOM 5231 C C . THR A 1 648 ? 9.431 -13.937 -25.773 1.00 93.62 648 THR A C 1
ATOM 5233 O O . THR A 1 648 ? 10.554 -13.473 -25.582 1.00 93.62 648 THR A O 1
ATOM 5236 N N . VAL A 1 649 ? 8.718 -14.564 -24.840 1.00 89.62 649 VAL A N 1
ATOM 5237 C CA . VAL A 1 649 ? 9.200 -14.868 -23.485 1.00 89.62 649 VAL A CA 1
ATOM 5238 C C . VAL A 1 649 ? 10.127 -16.082 -23.546 1.00 89.62 649 VAL A C 1
ATOM 5240 O O . VAL A 1 649 ? 11.225 -16.048 -22.994 1.00 89.62 649 VAL A O 1
ATOM 5243 N N . ASP A 1 650 ? 9.672 -17.119 -24.246 1.00 88.38 650 ASP A N 1
ATOM 5244 C CA . ASP A 1 650 ? 10.342 -18.383 -24.554 1.00 88.38 650 ASP A CA 1
ATOM 5245 C C . ASP A 1 650 ? 9.612 -19.061 -25.735 1.00 88.38 650 ASP A C 1
ATOM 5247 O O . ASP A 1 650 ? 8.756 -18.446 -26.374 1.00 88.38 650 ASP A O 1
ATOM 5251 N N . ASP A 1 651 ? 9.930 -20.324 -26.027 1.00 86.94 651 ASP A N 1
ATOM 5252 C CA . ASP A 1 651 ? 9.326 -21.086 -27.131 1.00 86.94 651 ASP A CA 1
ATOM 5253 C C . ASP A 1 651 ? 7.806 -21.307 -26.979 1.00 86.94 651 ASP A C 1
ATOM 5255 O O . ASP A 1 651 ? 7.140 -21.698 -27.939 1.00 86.94 651 ASP A O 1
ATOM 5259 N N . VAL A 1 652 ? 7.247 -21.067 -25.790 1.00 88.50 652 VAL A N 1
ATOM 5260 C CA . VAL A 1 652 ? 5.849 -21.338 -25.439 1.00 88.50 652 VAL A CA 1
ATOM 5261 C C . VAL A 1 652 ? 5.037 -20.048 -25.331 1.00 88.50 652 VAL A C 1
ATOM 5263 O O . VAL A 1 652 ? 3.883 -20.011 -25.772 1.00 88.50 652 VAL A O 1
ATOM 5266 N N . TYR A 1 653 ? 5.609 -18.992 -24.750 1.00 94.06 653 TYR A N 1
ATOM 5267 C CA . TYR A 1 653 ? 4.877 -17.792 -24.360 1.00 94.06 653 TYR A CA 1
ATOM 5268 C C . TYR A 1 653 ? 5.261 -16.539 -25.152 1.00 94.06 653 TYR A C 1
ATOM 5270 O O . TYR A 1 653 ? 6.431 -16.234 -25.389 1.00 94.06 653 TYR A O 1
ATOM 5278 N N . GLN A 1 654 ? 4.248 -15.739 -25.495 1.00 95.31 654 GLN A N 1
ATOM 5279 C CA . GLN A 1 654 ? 4.423 -14.442 -26.152 1.00 95.31 654 GLN A CA 1
ATOM 5280 C C . GLN A 1 654 ? 3.503 -13.371 -25.564 1.00 95.31 654 GLN A C 1
ATOM 5282 O O . GLN A 1 654 ? 2.334 -13.627 -25.288 1.00 95.31 654 GLN A O 1
ATOM 5287 N N . ILE A 1 655 ? 3.994 -12.140 -25.434 1.00 95.81 655 ILE A N 1
ATOM 5288 C CA . ILE A 1 655 ? 3.197 -10.968 -25.053 1.00 95.81 655 ILE A CA 1
ATOM 5289 C C . ILE A 1 655 ? 3.019 -10.075 -26.278 1.00 95.81 655 ILE A C 1
ATOM 5291 O O . ILE A 1 655 ? 3.997 -9.689 -26.920 1.00 95.81 655 ILE A O 1
ATOM 5295 N N . ARG A 1 656 ? 1.772 -9.700 -26.579 1.00 95.00 656 ARG A N 1
ATOM 5296 C CA . ARG A 1 656 ? 1.450 -8.795 -27.693 1.00 95.00 656 ARG A CA 1
ATOM 5297 C C . ARG A 1 656 ? 0.634 -7.595 -27.227 1.00 95.00 656 ARG A C 1
ATOM 5299 O O . ARG A 1 656 ? -0.312 -7.724 -26.443 1.00 95.00 656 ARG A O 1
ATOM 5306 N N . GLU A 1 657 ? 0.985 -6.415 -27.735 1.00 93.56 657 GLU A N 1
ATOM 5307 C CA . GLU A 1 657 ? 0.212 -5.186 -27.551 1.00 93.56 657 GLU A CA 1
ATOM 5308 C C . GLU A 1 657 ? -0.924 -5.096 -28.583 1.00 93.56 657 GLU A C 1
ATOM 5310 O O . GLU A 1 657 ? -0.702 -4.941 -29.783 1.00 93.56 657 GLU A O 1
ATOM 5315 N N . HIS A 1 658 ? -2.165 -5.069 -28.106 1.00 91.44 658 HIS A N 1
ATOM 5316 C CA . HIS A 1 658 ? -3.356 -4.821 -28.913 1.00 91.44 658 HIS A CA 1
ATOM 5317 C C . HIS A 1 658 ? -3.809 -3.368 -28.744 1.00 91.44 658 HIS A C 1
ATOM 5319 O O . HIS A 1 658 ? -4.686 -3.057 -27.935 1.00 91.44 658 HIS A O 1
ATOM 5325 N N . ARG A 1 659 ? -3.212 -2.457 -29.524 1.00 86.38 659 ARG A N 1
ATOM 5326 C CA . ARG A 1 659 ? -3.430 -0.998 -29.406 1.00 86.38 659 ARG A CA 1
ATOM 5327 C C . ARG A 1 659 ? -4.893 -0.577 -29.527 1.00 86.38 659 ARG A C 1
ATOM 5329 O O . ARG A 1 659 ? -5.354 0.223 -28.719 1.00 86.38 659 ARG A O 1
ATOM 5336 N N . ASN A 1 660 ? -5.627 -1.150 -30.481 1.00 84.44 660 ASN A N 1
ATOM 5337 C CA . ASN A 1 660 ? -7.048 -0.843 -30.693 1.00 84.44 660 ASN A CA 1
ATOM 5338 C C . ASN A 1 660 ? -7.904 -1.234 -29.482 1.00 84.44 660 ASN A C 1
ATOM 5340 O O . ASN A 1 660 ? -8.854 -0.539 -29.139 1.00 84.44 660 ASN A O 1
ATOM 5344 N N . ALA A 1 661 ? -7.525 -2.319 -28.808 1.00 82.75 661 ALA A N 1
ATOM 5345 C CA . ALA A 1 661 ? -8.181 -2.803 -27.602 1.00 82.75 661 ALA A CA 1
ATOM 5346 C C . ALA A 1 661 ? -7.604 -2.181 -26.316 1.00 82.75 661 ALA A C 1
ATOM 5348 O O . ALA A 1 661 ? -8.077 -2.492 -25.225 1.00 82.75 661 ALA A O 1
ATOM 5349 N N . LYS A 1 662 ? -6.567 -1.332 -26.431 1.00 88.81 662 LYS A N 1
ATOM 5350 C CA . LYS A 1 662 ? -5.767 -0.812 -25.313 1.00 88.81 662 LYS A CA 1
ATOM 5351 C C . LYS A 1 662 ? -5.366 -1.917 -24.327 1.00 88.81 662 LYS A C 1
ATOM 5353 O O . LYS A 1 662 ? -5.395 -1.707 -23.113 1.00 88.81 662 LYS A O 1
ATOM 5358 N N . ALA A 1 663 ? -5.003 -3.089 -24.832 1.00 91.75 663 ALA A N 1
ATOM 5359 C CA . ALA A 1 663 ? -4.748 -4.272 -24.022 1.00 91.75 663 ALA A CA 1
ATOM 5360 C C . ALA A 1 663 ? -3.383 -4.881 -24.332 1.00 91.75 663 ALA A C 1
ATOM 5362 O O . ALA A 1 663 ? -2.859 -4.736 -25.435 1.00 91.75 663 ALA A O 1
ATOM 5363 N N . TYR A 1 664 ? -2.847 -5.596 -23.357 1.00 94.31 664 TYR A N 1
ATOM 5364 C CA . TYR A 1 664 ? -1.734 -6.513 -23.525 1.00 94.31 664 TYR A CA 1
ATOM 5365 C C . TYR A 1 664 ? -2.259 -7.922 -23.292 1.00 94.31 664 TYR A C 1
ATOM 5367 O O . TYR A 1 664 ? -3.023 -8.139 -22.347 1.00 94.31 664 TYR A O 1
ATOM 5375 N N . VAL A 1 665 ? -1.885 -8.854 -24.160 1.00 95.88 665 VAL A N 1
ATOM 5376 C CA . VAL A 1 665 ? -2.363 -10.237 -24.101 1.00 95.88 665 VAL A CA 1
ATOM 5377 C C . VAL A 1 665 ? -1.165 -11.171 -24.071 1.00 95.88 665 VAL A C 1
ATOM 5379 O O . VAL A 1 665 ? -0.259 -11.042 -24.898 1.00 95.88 665 VAL A O 1
ATOM 5382 N N . LEU A 1 666 ? -1.169 -12.085 -23.104 1.00 96.06 666 LEU A N 1
ATOM 5383 C CA . LEU A 1 666 ? -0.260 -13.221 -23.060 1.00 96.06 666 LEU A CA 1
ATOM 5384 C C . LEU A 1 666 ? -0.861 -14.350 -23.897 1.00 96.06 666 LEU A C 1
ATOM 5386 O O . LEU A 1 666 ? -2.036 -14.692 -23.732 1.00 96.06 666 LEU A O 1
ATOM 5390 N N . TYR A 1 667 ? -0.040 -14.927 -24.760 1.00 96.12 667 TYR A N 1
ATOM 5391 C CA . TYR A 1 667 ? -0.345 -16.073 -25.597 1.00 96.12 667 TYR A CA 1
ATOM 5392 C C . TYR A 1 667 ? 0.507 -17.263 -25.172 1.00 96.12 667 TYR A C 1
ATOM 5394 O O . TYR A 1 667 ? 1.687 -17.094 -24.877 1.00 96.12 667 TYR A O 1
ATOM 5402 N N . GLN A 1 668 ? -0.089 -18.450 -25.185 1.00 94.75 668 GLN A N 1
ATOM 5403 C CA . GLN A 1 668 ? 0.577 -19.739 -25.061 1.00 94.75 668 GLN A CA 1
ATOM 5404 C C . GLN A 1 668 ? 0.383 -20.493 -26.378 1.00 94.75 668 GLN A C 1
ATOM 5406 O O . GLN A 1 668 ? -0.753 -20.828 -26.716 1.00 94.75 668 GLN A O 1
ATOM 5411 N N . ASN A 1 669 ? 1.455 -20.747 -27.130 1.00 92.69 669 ASN A N 1
ATOM 5412 C CA . ASN A 1 669 ? 1.386 -21.398 -28.447 1.00 92.69 669 ASN A CA 1
ATOM 5413 C C . ASN A 1 669 ? 0.310 -20.766 -29.362 1.00 92.69 669 ASN A C 1
ATOM 5415 O O . ASN A 1 669 ? -0.572 -21.464 -29.853 1.00 92.69 669 ASN A O 1
ATOM 5419 N N . GLU A 1 670 ? 0.329 -19.438 -29.531 1.00 92.69 670 GLU A N 1
ATOM 5420 C CA . GLU A 1 670 ? -0.673 -18.653 -30.291 1.00 92.69 670 GLU A CA 1
ATOM 5421 C C . GLU A 1 670 ? -2.096 -18.589 -29.697 1.00 92.69 670 GLU A C 1
ATOM 5423 O O . GLU A 1 670 ? -2.961 -17.895 -30.239 1.00 92.69 670 GLU A O 1
ATOM 5428 N N . HIS A 1 671 ? -2.362 -19.226 -28.555 1.00 94.06 671 HIS A N 1
ATOM 5429 C CA . HIS A 1 671 ? -3.656 -19.146 -27.877 1.00 94.06 671 HIS A CA 1
ATOM 5430 C C . HIS A 1 671 ? -3.648 -18.081 -26.775 1.00 94.06 671 HIS A C 1
ATOM 5432 O O . HIS A 1 671 ? -2.778 -18.128 -25.907 1.00 94.06 671 HIS A O 1
ATOM 5438 N N . PRO A 1 672 ? -4.596 -17.126 -26.756 1.00 95.56 672 PRO A N 1
ATOM 5439 C CA . PRO A 1 672 ? -4.658 -16.133 -25.691 1.00 95.56 672 PRO A CA 1
ATOM 5440 C C . PRO A 1 672 ? -4.970 -16.815 -24.355 1.00 95.56 672 PRO A C 1
ATOM 5442 O O . PRO A 1 672 ? -5.871 -17.647 -24.279 1.00 95.56 672 PRO A O 1
ATOM 5445 N N . VAL A 1 673 ? -4.254 -16.438 -23.297 1.00 95.44 673 VAL A N 1
ATOM 5446 C CA . VAL A 1 673 ? -4.458 -16.993 -21.948 1.00 95.44 673 VAL A CA 1
ATOM 5447 C C . VAL A 1 673 ? -4.849 -15.928 -20.934 1.00 95.44 673 VAL A C 1
ATOM 5449 O O . VAL A 1 673 ? -5.756 -16.148 -20.135 1.00 95.44 673 VAL A O 1
ATOM 5452 N N . ILE A 1 674 ? -4.217 -14.754 -20.976 1.00 94.88 674 ILE A N 1
ATOM 5453 C CA . ILE A 1 674 ? -4.449 -13.655 -20.029 1.00 94.88 674 ILE A CA 1
ATOM 5454 C C . ILE A 1 674 ? -4.495 -12.339 -20.788 1.00 94.88 674 ILE A C 1
ATOM 5456 O O . ILE A 1 674 ? -3.700 -12.114 -21.699 1.00 94.88 674 ILE A O 1
ATOM 5460 N N . ALA A 1 675 ? -5.391 -11.450 -20.369 1.00 94.00 675 ALA A N 1
ATOM 5461 C CA . ALA A 1 675 ? -5.436 -10.077 -20.840 1.00 94.00 675 ALA A CA 1
ATOM 5462 C C . ALA A 1 675 ? -5.283 -9.092 -19.676 1.00 94.00 675 ALA A C 1
ATOM 5464 O O . ALA A 1 675 ? -5.946 -9.204 -18.645 1.00 94.00 675 ALA A O 1
ATOM 5465 N N . CYS A 1 676 ? -4.466 -8.061 -19.878 1.00 91.19 676 CYS A N 1
ATOM 5466 C CA . CYS A 1 676 ? -4.434 -6.883 -19.021 1.00 91.19 676 CYS A CA 1
ATOM 5467 C C . CYS A 1 676 ? -4.803 -5.655 -19.846 1.00 91.19 676 CYS A C 1
ATOM 5469 O O . CYS A 1 676 ? -4.142 -5.330 -20.835 1.00 91.19 676 CYS A O 1
ATOM 5471 N N . LEU A 1 677 ? -5.843 -4.935 -19.431 1.00 85.81 677 LEU A N 1
ATOM 5472 C CA . LEU A 1 677 ? -6.153 -3.650 -20.046 1.00 85.81 677 LEU A CA 1
ATOM 5473 C C . LEU A 1 677 ? -5.162 -2.606 -19.531 1.00 85.81 677 LEU A C 1
ATOM 5475 O O . LEU A 1 677 ? -4.948 -2.474 -18.330 1.00 85.81 677 LEU A O 1
ATOM 5479 N N . SER A 1 678 ? -4.582 -1.832 -20.439 1.00 76.25 678 SER A N 1
ATOM 5480 C CA . SER A 1 678 ? -3.748 -0.678 -20.081 1.00 76.25 678 SER A CA 1
ATOM 5481 C C . SER A 1 678 ? -4.586 0.504 -19.574 1.00 76.25 678 SER A C 1
ATOM 5483 O O . SER A 1 678 ? -4.105 1.343 -18.813 1.00 76.25 678 SER A O 1
ATOM 5485 N N . ASP A 1 679 ? -5.870 0.535 -19.938 1.00 72.31 679 ASP A N 1
ATOM 5486 C CA . ASP A 1 679 ? -6.838 1.571 -19.593 1.00 72.31 679 ASP A CA 1
ATOM 5487 C C . ASP A 1 679 ? -8.214 0.920 -19.363 1.00 72.31 679 ASP A C 1
ATOM 5489 O O . ASP A 1 679 ? -8.710 0.185 -20.215 1.00 72.31 679 ASP A O 1
ATOM 5493 N N . TRP A 1 680 ? -8.823 1.148 -18.199 1.00 70.06 680 TRP A N 1
ATOM 5494 C CA . TRP A 1 680 ? -10.152 0.639 -17.846 1.00 70.06 680 TRP A CA 1
ATOM 5495 C C . TRP A 1 680 ? -10.933 1.746 -17.135 1.00 70.06 680 TRP A C 1
ATOM 5497 O O . TRP A 1 680 ? -10.445 2.378 -16.206 1.00 70.06 680 TRP A O 1
ATOM 5507 N N . GLU A 1 681 ? -12.167 2.009 -17.548 1.00 72.94 681 GLU A N 1
ATOM 5508 C CA . GLU A 1 681 ? -13.032 2.955 -16.822 1.00 72.94 681 GLU A CA 1
ATOM 5509 C C . GLU A 1 681 ? -13.845 2.239 -15.739 1.00 72.94 681 GLU A C 1
ATOM 5511 O O . GLU A 1 681 ? -14.079 2.765 -14.646 1.00 72.94 681 GLU A O 1
ATOM 5516 N N . THR A 1 682 ? -14.238 1.002 -16.039 1.00 76.94 682 THR A N 1
ATOM 5517 C CA . THR A 1 682 ? -15.097 0.159 -15.211 1.00 76.94 682 THR A CA 1
ATOM 5518 C C . THR A 1 682 ? -14.515 -1.242 -15.095 1.00 76.94 682 THR A C 1
ATOM 5520 O O . THR A 1 682 ? -14.026 -1.809 -16.071 1.00 76.94 682 THR A O 1
ATOM 5523 N N . GLU A 1 683 ? -14.579 -1.795 -13.891 1.00 80.31 683 GLU A N 1
ATOM 5524 C CA . GLU A 1 683 ? -14.256 -3.189 -13.617 1.00 80.31 683 GLU A CA 1
ATOM 5525 C C . GLU A 1 683 ? -15.426 -4.060 -14.038 1.00 80.31 683 GLU A C 1
ATOM 5527 O O . GLU A 1 683 ? -16.553 -3.895 -13.557 1.00 80.31 683 GLU A O 1
ATOM 5532 N N . LYS A 1 684 ? -15.154 -4.997 -14.940 1.00 83.94 684 LYS A N 1
ATOM 5533 C CA . LYS A 1 684 ? -16.154 -5.908 -15.486 1.00 83.94 684 LYS A CA 1
ATOM 5534 C C . LYS A 1 684 ? -15.866 -7.321 -15.006 1.00 83.94 684 LYS A C 1
ATOM 5536 O O . LYS A 1 684 ? -14.753 -7.633 -14.604 1.00 83.94 684 LYS A O 1
ATOM 5541 N N . ASP A 1 685 ? -16.888 -8.164 -14.997 1.00 86.81 685 ASP A N 1
ATOM 5542 C CA . ASP A 1 685 ? -16.687 -9.600 -14.767 1.00 86.81 685 ASP A CA 1
ATOM 5543 C C . ASP A 1 685 ? -16.107 -10.273 -16.015 1.00 86.81 685 ASP A C 1
ATOM 5545 O O . ASP A 1 685 ? -15.285 -11.175 -15.896 1.00 86.81 685 ASP A O 1
ATOM 5549 N N . THR A 1 686 ? -16.464 -9.761 -17.196 1.00 89.94 686 THR A N 1
ATOM 5550 C CA . THR A 1 686 ? -15.969 -10.223 -18.494 1.00 89.94 686 THR A CA 1
ATOM 5551 C C . THR A 1 686 ? -15.597 -9.031 -19.371 1.00 89.94 686 THR A C 1
ATOM 5553 O O . THR A 1 686 ? -16.285 -8.003 -19.377 1.00 89.94 686 THR A O 1
ATOM 5556 N N . ILE A 1 687 ? -14.513 -9.169 -20.127 1.00 91.06 687 ILE A N 1
ATOM 5557 C CA . ILE A 1 687 ? -14.103 -8.243 -21.183 1.00 91.06 687 ILE A CA 1
ATOM 5558 C C . ILE A 1 687 ? -14.050 -8.995 -22.512 1.00 91.06 687 ILE A C 1
ATOM 5560 O O . ILE A 1 687 ? -13.661 -10.156 -22.557 1.00 91.06 687 ILE A O 1
ATOM 5564 N N . THR A 1 688 ? -14.437 -8.328 -23.594 1.00 92.44 688 THR A N 1
ATOM 5565 C CA . THR A 1 688 ? -14.344 -8.869 -24.953 1.00 92.44 688 THR A CA 1
ATOM 5566 C C . THR A 1 688 ? -13.351 -8.023 -25.728 1.00 92.44 688 THR A C 1
ATOM 5568 O O . THR A 1 688 ? -13.531 -6.807 -25.827 1.00 92.44 688 THR A O 1
ATOM 5571 N N . LEU A 1 689 ? -12.312 -8.654 -26.266 1.00 92.19 689 LEU A N 1
ATOM 5572 C CA . LEU A 1 689 ? -11.287 -7.998 -27.073 1.00 92.19 689 LEU A CA 1
ATOM 5573 C C . LEU A 1 689 ? -11.397 -8.462 -28.521 1.00 92.19 689 LEU A C 1
ATOM 5575 O O . LEU A 1 689 ? -11.632 -9.637 -28.775 1.00 92.19 689 LEU A O 1
ATOM 5579 N N . ASP A 1 690 ? -11.211 -7.545 -29.466 1.00 91.62 690 ASP A N 1
ATOM 5580 C CA . ASP A 1 690 ? -11.025 -7.899 -30.871 1.00 91.62 690 ASP A CA 1
ATOM 5581 C C . ASP A 1 690 ? -9.539 -8.208 -31.112 1.00 91.62 690 ASP A C 1
ATOM 5583 O O . ASP A 1 690 ? -8.692 -7.307 -31.141 1.00 91.62 690 ASP A O 1
ATOM 5587 N N . LEU A 1 691 ? -9.220 -9.498 -31.211 1.00 91.50 691 LEU A N 1
ATOM 5588 C CA . LEU A 1 691 ? -7.880 -10.013 -31.457 1.00 91.50 691 LEU A CA 1
ATOM 5589 C C . LEU A 1 691 ? -7.806 -10.478 -32.913 1.00 91.50 691 LEU A C 1
ATOM 5591 O O . LEU A 1 691 ? -8.250 -11.572 -33.252 1.00 91.50 691 LEU A O 1
ATOM 5595 N N . ALA A 1 692 ? -7.260 -9.617 -33.776 1.00 86.12 692 ALA A N 1
ATOM 5596 C CA . ALA A 1 692 ? -7.098 -9.875 -35.210 1.00 86.12 692 ALA A CA 1
ATOM 5597 C C . ALA A 1 692 ? -8.414 -10.222 -35.947 1.00 86.12 692 ALA A C 1
ATOM 5599 O O . ALA A 1 692 ? -8.443 -11.098 -36.808 1.00 86.12 692 ALA A O 1
ATOM 5600 N N . GLY A 1 693 ? -9.509 -9.528 -35.621 1.00 86.38 693 GLY A N 1
ATOM 5601 C CA . GLY A 1 693 ? -10.828 -9.725 -36.231 1.00 86.38 693 GLY A CA 1
ATOM 5602 C C . GLY A 1 693 ? -11.695 -10.760 -35.512 1.00 86.38 693 GLY A C 1
ATOM 5603 O O . GLY A 1 693 ? -12.841 -10.976 -35.911 1.00 86.38 693 GLY A O 1
ATOM 5604 N N . LYS A 1 694 ? -11.178 -11.401 -34.457 1.00 89.25 694 LYS A N 1
ATOM 5605 C CA . LYS A 1 694 ? -11.907 -12.372 -33.637 1.00 89.25 694 LYS A CA 1
ATOM 5606 C C . LYS A 1 694 ? -12.264 -11.764 -32.285 1.00 89.25 694 LYS A C 1
ATOM 5608 O O . LYS A 1 694 ? -11.393 -11.266 -31.576 1.00 89.25 694 LYS A O 1
ATOM 5613 N N . LYS A 1 695 ? -13.540 -11.832 -31.902 1.00 93.31 695 LYS A N 1
ATOM 5614 C CA . LYS A 1 695 ? -13.982 -11.433 -30.561 1.00 93.31 695 LYS A CA 1
ATOM 5615 C C . LYS A 1 695 ? -13.599 -12.524 -29.566 1.00 93.31 695 LYS A C 1
ATOM 5617 O O . LYS A 1 695 ? -14.085 -13.635 -29.656 1.00 93.31 695 LYS A O 1
ATOM 5622 N N . THR A 1 696 ? -12.752 -12.197 -28.608 1.00 94.25 696 THR A N 1
ATOM 5623 C CA . THR A 1 696 ? -12.239 -13.138 -27.610 1.00 94.25 696 THR A CA 1
ATOM 5624 C C . THR A 1 696 ? -12.663 -12.664 -26.230 1.00 94.25 696 THR A C 1
ATOM 5626 O O . THR A 1 696 ? -12.421 -11.504 -25.879 1.00 94.25 696 THR A O 1
ATOM 5629 N N . ASN A 1 697 ? -13.300 -13.537 -25.451 1.00 94.56 697 ASN A N 1
ATOM 5630 C CA . ASN A 1 697 ? -13.774 -13.202 -24.112 1.00 94.56 697 ASN A CA 1
ATOM 5631 C C . ASN A 1 697 ? -12.755 -13.593 -23.040 1.00 94.56 697 ASN A C 1
ATOM 5633 O O . ASN A 1 697 ? -12.136 -14.653 -23.087 1.00 94.56 697 ASN A O 1
ATOM 5637 N N . PHE A 1 698 ? -12.602 -12.727 -22.044 1.00 94.25 698 PHE A N 1
ATOM 5638 C CA . PHE A 1 698 ? -11.801 -12.989 -20.858 1.00 94.25 698 PHE A CA 1
ATOM 5639 C C . PHE A 1 698 ? -12.635 -12.702 -19.619 1.00 94.25 698 PHE A C 1
ATOM 5641 O O . PHE A 1 698 ? -13.239 -11.631 -19.509 1.00 94.25 698 PHE A O 1
ATOM 5648 N N . ARG A 1 699 ? -12.634 -13.627 -18.663 1.00 93.12 699 ARG A N 1
ATOM 5649 C CA . ARG A 1 699 ? -13.347 -13.513 -17.392 1.00 93.12 699 ARG A CA 1
ATOM 5650 C C . ARG A 1 699 ? -12.368 -13.203 -16.267 1.00 93.12 699 ARG A C 1
ATOM 5652 O O . ARG A 1 699 ? -11.281 -13.767 -16.211 1.00 93.12 699 ARG A O 1
ATOM 5659 N N . PHE A 1 700 ? -12.746 -12.307 -15.364 1.00 89.25 700 PHE A N 1
ATOM 5660 C CA . PHE A 1 700 ? -11.950 -12.024 -14.176 1.00 89.25 700 PHE A CA 1
ATOM 5661 C C . PHE A 1 700 ? -11.964 -13.230 -13.225 1.00 89.25 700 PHE A C 1
ATOM 5663 O O . PHE A 1 700 ? -13.032 -13.651 -12.775 1.00 89.25 700 PHE A O 1
ATOM 5670 N N . ASP A 1 701 ? -10.785 -13.756 -12.902 1.00 84.81 701 ASP A N 1
ATOM 5671 C CA . ASP A 1 701 ? -10.592 -14.856 -11.955 1.00 84.81 701 ASP A CA 1
ATOM 5672 C C . ASP A 1 701 ? -9.868 -14.350 -10.702 1.00 84.81 701 ASP A C 1
ATOM 5674 O O . ASP A 1 701 ? -8.641 -14.383 -10.613 1.00 84.81 701 ASP A O 1
ATOM 5678 N N . GLY A 1 702 ? -10.639 -13.865 -9.725 1.00 74.50 702 GLY A N 1
ATOM 5679 C CA . GLY A 1 702 ? -10.114 -13.392 -8.438 1.00 74.50 702 GLY A CA 1
ATOM 5680 C C . GLY A 1 702 ? -9.670 -14.504 -7.483 1.00 74.50 702 GLY A C 1
ATOM 5681 O O . GLY A 1 702 ? -9.014 -14.224 -6.490 1.00 74.50 702 GLY A O 1
ATOM 5682 N N . ALA A 1 703 ? -10.025 -15.763 -7.752 1.00 68.06 703 ALA A N 1
ATOM 5683 C CA . ALA A 1 703 ? -9.674 -16.868 -6.863 1.00 68.06 703 ALA A CA 1
ATOM 5684 C C . ALA A 1 703 ? -8.294 -17.446 -7.195 1.00 68.06 703 ALA A C 1
ATOM 5686 O O . ALA A 1 703 ? -7.574 -17.858 -6.288 1.00 68.06 703 ALA A O 1
ATOM 5687 N N . ARG A 1 704 ? -7.931 -17.494 -8.485 1.00 63.75 704 ARG A N 1
ATOM 5688 C CA . ARG A 1 704 ? -6.700 -18.162 -8.941 1.00 63.75 704 ARG A CA 1
ATOM 5689 C C . ARG A 1 704 ? -5.633 -17.212 -9.463 1.00 63.75 704 ARG A C 1
ATOM 5691 O O . ARG A 1 704 ? -4.455 -17.529 -9.349 1.00 63.75 704 ARG A O 1
ATOM 5698 N N . ALA A 1 705 ? -6.026 -16.089 -10.067 1.00 63.09 705 ALA A N 1
ATOM 5699 C CA . ALA A 1 705 ? -5.101 -15.289 -10.872 1.00 63.09 705 ALA A CA 1
ATOM 5700 C C . ALA A 1 705 ? -5.165 -13.771 -10.620 1.00 63.09 705 ALA A C 1
ATOM 5702 O O . ALA A 1 705 ? -4.252 -13.056 -11.022 1.00 63.09 705 ALA A O 1
ATOM 5703 N N . ASN A 1 706 ? -6.224 -13.268 -9.973 1.00 79.44 706 ASN A N 1
ATOM 5704 C CA . ASN A 1 706 ? -6.495 -11.841 -9.737 1.00 79.44 706 ASN A CA 1
ATOM 5705 C C . ASN A 1 706 ? -6.480 -10.973 -11.006 1.00 79.44 706 ASN A C 1
ATOM 5707 O O . ASN A 1 706 ? -6.116 -9.799 -10.976 1.00 79.44 706 ASN A O 1
ATOM 5711 N N . GLN A 1 707 ? -6.881 -11.548 -12.141 1.00 89.44 707 GLN A N 1
ATOM 5712 C CA . GLN A 1 707 ? -6.783 -10.917 -13.460 1.00 89.44 707 GLN A CA 1
ATOM 5713 C C . GLN A 1 707 ? -7.775 -11.541 -14.457 1.00 89.44 707 GLN A C 1
ATOM 5715 O O . GLN A 1 707 ? -8.490 -12.486 -14.123 1.00 89.44 707 GLN A O 1
ATOM 5720 N N . TYR A 1 708 ? -7.831 -11.018 -15.686 1.00 89.31 708 TYR A N 1
ATOM 5721 C CA . TYR A 1 708 ? -8.709 -11.542 -16.735 1.00 89.31 708 TYR A CA 1
ATOM 5722 C C . TYR A 1 708 ? -8.062 -12.725 -17.463 1.00 89.31 708 TYR A C 1
ATOM 5724 O O . TYR A 1 708 ? -7.041 -12.568 -18.134 1.00 89.31 708 TYR A O 1
ATOM 5732 N N . VAL A 1 709 ? -8.685 -13.895 -17.347 1.00 92.19 709 VAL A N 1
ATOM 5733 C CA . VAL A 1 709 ? -8.248 -15.166 -17.936 1.00 92.19 709 VAL A CA 1
ATOM 5734 C C . VAL A 1 709 ? -9.170 -15.523 -19.098 1.00 92.19 709 VAL A C 1
ATOM 5736 O O . VAL A 1 709 ? -10.377 -15.281 -19.036 1.00 92.19 709 VAL A O 1
ATOM 5739 N N . TYR A 1 710 ? -8.606 -16.066 -20.174 1.00 91.44 710 TYR A N 1
ATOM 5740 C CA . TYR A 1 710 ? -9.372 -16.531 -21.328 1.00 91.44 710 TYR A CA 1
ATOM 5741 C C . TYR A 1 710 ? -10.358 -17.626 -20.901 1.00 91.44 710 TYR A C 1
ATOM 5743 O O . TYR A 1 710 ? -9.970 -18.594 -20.250 1.00 91.44 710 TYR A O 1
ATOM 5751 N N . ASP A 1 711 ? -11.638 -17.469 -21.245 1.00 88.56 711 ASP A N 1
ATOM 5752 C CA . ASP A 1 711 ? -12.701 -18.377 -20.788 1.00 88.56 711 ASP A CA 1
ATOM 5753 C C . ASP A 1 711 ? -13.005 -19.523 -21.771 1.00 88.56 711 ASP A C 1
ATOM 5755 O O . ASP A 1 711 ? -13.923 -20.310 -21.542 1.00 88.56 711 ASP A O 1
ATOM 5759 N N . GLY A 1 712 ? -12.231 -19.635 -22.856 1.00 81.81 712 GLY A N 1
ATOM 5760 C CA . GLY A 1 712 ? -12.426 -20.651 -23.891 1.00 81.81 712 GLY A CA 1
ATOM 5761 C C . GLY A 1 712 ? -13.483 -20.290 -24.937 1.00 81.81 712 GLY A C 1
ATOM 5762 O O . GLY A 1 712 ? -13.604 -21.015 -25.925 1.00 81.81 712 GLY A O 1
ATOM 5763 N N . SER A 1 713 ? -14.221 -19.188 -24.761 1.00 68.38 713 SER A N 1
ATOM 5764 C CA . SER A 1 713 ? -15.256 -18.746 -25.697 1.00 68.38 713 SER A CA 1
ATOM 5765 C C . SER A 1 713 ? -14.729 -17.701 -26.683 1.00 68.38 713 SER A C 1
ATOM 5767 O O . SER A 1 713 ? -13.984 -16.779 -26.334 1.00 68.38 713 SER A O 1
ATOM 5769 N N . SER A 1 714 ? -15.115 -17.856 -27.950 1.00 54.50 714 SER A N 1
ATOM 5770 C CA . SER A 1 714 ? -14.679 -17.004 -29.056 1.00 54.50 714 SER A CA 1
ATOM 5771 C C . SER A 1 714 ? -15.757 -16.803 -30.101 1.00 54.50 714 SER A C 1
ATOM 5773 O O . SER A 1 714 ? -16.486 -17.798 -30.307 1.00 54.50 714 SER A O 1
#

Sequence (714 aa):
MSILILATVFVLLSMVIICISYRILSRINSVKVQTNVSKSSDTQHSSKTTDEEFVEPNQLPLKSIEGSVKDSNKENSITADITTVAVENVVQKSKKDDEPFRLDLSSKEQIHNDESHSKEITSSKLAAFNMPLPTMVESRVGRETPRLKSETLTVQENDIETINKRSKISSRFSLESIRDNVPYVIEKPSKFLQYEEFDFDKPTTVFQNWENSVEDLGNQCEMLVRGLHFAINHHGTSEAESVIKCVENFIERFHVRTQSIKTQPFKDAPWNGKERHHLSVTLPYMLAHYIIYDTPTMRETAANLILNLISSPKKSLGVEYEDIDMLQIAGPWILAHYVKNSLEKAVNDPNYKKALKALAMHHKKKRRSPGAHKDGSFYSRNMCLSFGYLDLINKLSSYLIDFDKDFQGENSPMQQLVAARKIILHPTVPLGNYGLFGREKDITCESLAGAEMGARVMPFSGYFRYFTPTLQFSMRAQTSHLAFYEADKNTNDMAQYWVQYRTINRFDSSSDTQFPNAGFICKASQRELLKIKLGSSTVEALRPKYAKSFVMQHQQYGFLYQEYEIEQFGKYRIKEFIQTNEECISFLLHIEIESRETESLVYYDINKTAYTIPPKGKRSLMTSFQLDLPLSQYETKDAPFPSLSEYTVDDVYQIREHRNAKAYVLYQNEHPVIACLSDWETEKDTITLDLAGKKTNFRFDGARANQYVYDGSS

Solvent-accessible surface area (backbone atoms only — not comparable to full-atom values): 41946 Å² total; per-residue (Å²): 113,71,68,61,53,53,52,52,51,51,52,52,52,52,51,52,52,51,54,52,51,49,54,52,51,50,53,56,50,53,55,53,52,61,62,54,71,75,66,79,86,80,84,88,83,83,89,85,88,83,88,84,85,91,80,88,82,88,82,87,79,88,80,89,81,88,80,82,90,80,91,78,93,79,90,81,83,88,84,88,84,86,80,87,79,85,83,85,85,83,88,82,90,80,82,89,84,90,81,86,86,79,87,82,89,85,80,83,89,80,90,78,90,82,84,87,82,90,77,91,79,83,86,81,89,79,90,79,87,85,76,87,81,86,84,83,82,87,81,89,79,89,77,90,77,84,89,75,84,83,79,88,75,89,71,56,70,71,54,52,53,50,50,50,52,50,47,60,51,52,76,46,62,54,59,64,67,50,48,75,69,52,67,84,51,88,68,80,61,66,76,68,57,76,43,81,77,66,45,86,90,55,71,70,75,82,68,58,58,41,85,80,30,61,68,48,36,35,56,48,29,56,52,49,38,55,41,45,32,33,23,64,73,41,67,93,36,75,65,25,52,52,44,50,52,53,52,49,54,50,51,51,52,52,48,60,56,54,69,76,50,94,61,77,55,29,64,44,53,94,59,74,81,78,66,54,57,38,65,47,32,47,42,30,51,30,40,40,52,49,52,48,36,92,82,50,88,57,40,68,59,42,25,52,52,33,45,30,33,36,74,45,32,36,32,32,35,68,42,79,42,59,58,70,59,10,33,53,38,33,30,37,43,52,53,24,27,48,77,66,76,41,36,78,62,49,73,67,32,68,46,43,51,50,24,54,58,38,58,53,47,66,62,46,51,42,68,88,49,60,41,33,33,76,36,44,38,40,28,35,92,68,32,30,56,34,53,37,57,53,57,50,42,57,69,39,32,47,55,49,37,60,58,31,70,80,42,50,68,94,72,13,40,62,53,56,49,50,55,28,42,39,58,67,29,32,56,67,31,44,57,53,54,50,50,37,56,48,65,64,92,60,32,65,44,71,56,34,82,87,36,74,74,35,37,39,51,18,42,89,58,23,31,39,28,36,33,54,94,66,39,36,37,52,44,52,40,52,41,58,79,34,32,57,36,60,31,34,91,90,39,31,44,53,47,58,52,32,61,30,45,55,56,76,43,37,68,86,52,80,65,73,87,66,76,86,44,24,43,32,72,42,52,70,84,62,84,68,68,66,70,59,84,74,76,93,61,74,63,50,63,42,60,38,79,39,35,42,34,44,28,49,59,56,88,39,26,25,39,38,39,32,37,39,27,40,72,93,82,39,60,40,39,41,36,40,40,37,40,38,38,72,84,65,51,37,38,38,41,35,40,32,44,40,35,63,32,90,55,38,34,31,39,21,39,80,79,57,52,76,45,78,29,53,49,60,27,68,46,33,34,32,33,54,45,54,69,92,53,63,71,88,74,55,57,74,44,81,37,85,72,83,57,54,70,66,28,74,78,53,101,51,35,34,38,33,53,38,72,94,62,38,28,38,35,37,23,49,76,88,39,72,46,37,50,39,63,59,67,66,72,59,65,61,66,61,51,75,39,69,61,94,88,38,58,37,40,23,34,55,35,63,89,84,61,26,42,28,30,48,67,85,52,106

Mean predicted aligned error: 15.71 Å

Organism: Bemisia tabaci (NCBI:txid7038)

Radius of gyration: 32.47 Å; Cα contacts (8 Å, |Δi|>4): 1093; chains: 1; bounding box: 98×89×84 Å

InterPro domains:
  IPR008929 Chondroitin AC/alginate lyase [G3DSA:1.50.10.100] (184-506)

Foldseek 3Di:
DVVVVVVVVVVVVVVVVVVVVVVVVVVVVVVVVVVVVVPPDDDDDDDDDDDDDDDDDDDDDDDDDDDDDDDDDDDDDDDDDDDDDDDDDDDDDDDDDDDDDDDDDDDDDDDDDDDDDDDDDDDDDDDDDDDDDDDDDDDDDDDDDDDDDDDDDPDPVVVVVVVVVVVVLVVLDDLVLLLVPQDADDDDPCVVVVPPVCPVVCLPPLQPCVQPDVVSLLVSLVVLSSLLSHLSNVPPDPSSVVSLSNLVVVLVVVLVLVVVQDDFLAQADSGDGDDLPCLQFSLLSSLLSLLSRDDRPCNLSSLRSLCSQDVALQDGNNHGDDQLRSLRSLLSNLSSCVVVVNNVVRCPDPSNVRNVVSQLQPADFFLQDATAHLLLFGADPQQFQALLSVVVNCVRCSSVCSSDCCLPPDSHSVVSNVLSCLQFAAQQAQFGAPRNHDLDLFRGHDHDPPNDAAWGDQFSQLKIKHDDNFKIWIAGFAAQSHFLHKDFPVHQQCSQRSHQAGEITGNPDDSHDDPPAARGKAFPPDDGGQGDDDDPDRMDGHHFPDKWKGWFDDQRKIKIWMWTHHPSRHQKIKIWIKIADNVSQKMKIKMKIQACAQTWMWHQHNVGDTDIAHHRGMFMKMWMDGPPDDSVPIDIDTDDDDDQCWADPDPFWIWHQDVVQCWIFIGGVNHTFFIRHRDDRTDDQKDWDCDVNDTWIWGQDSPPISGTTGPPDD